Protein 3TC1 (pdb70)

InterPro domains:
  IPR000092 Polyprenyl synthetase-like [PF00348] (34-254)
  IPR000092 Polyprenyl synthetase-like [cd00685] (36-305)
  IPR008949 Isoprenoid synthase domain superfamily [G3DSA:1.10.600.10] (1-307)
  IPR008949 Isoprenoid synthase domain superfamily [SSF48576] (13-290)
  IPR033749 Polyprenyl synthetase, conserved site [PS00444] (192-204)

Nearest PDB structures (foldseek):
  3tc1-assembly1_A  TM=1.003E+00  e=3.287E-37  Helicobacter pylori NCTC 11637 = CCUG 17874 = ATCC 43504 = JCM 12093
  3tc1-assembly1_B  TM=9.965E-01  e=6.886E-34  Helicobacter pylori NCTC 11637 = CCUG 17874 = ATCC 43504 = JCM 12093
  1wy0-assembly1_A-2  TM=8.811E-01  e=1.449E-10  Pyrococcus horikoshii OT3
  3wjo-assembly1_B  TM=8.357E-01  e=4.743E-11  Escherichia coli O104:H4 str. 2009EL-2071
  3aq0-assembly4_G  TM=8.077E-01  e=1.242E-09  Arabidopsis thaliana

Structure (mmCIF, N/CA/C/O backbone):
data_3TC1
#
_entry.id   3TC1
#
_cell.length_a   109.330
_cell.length_b   109.330
_cell.length_c   103.410
_cell.angle_alpha   90.000
_cell.angle_beta   90.000
_cell.angle_gamma   90.000
#
_symmetry.space_group_name_H-M   'P 41 21 2'
#
loop_
_entity.id
_entity.type
_entity.pdbx_description
1 polymer 'Octaprenyl Pyrophosphate Synthase'
2 non-polymer 'MAGNESIUM ION'
3 water water
#
loop_
_atom_site.group_PDB
_atom_site.id
_atom_site.type_symbol
_atom_site.label_atom_id
_atom_site.label_alt_id
_atom_site.label_comp_id
_atom_site.label_asym_id
_atom_site.label_entity_id
_atom_site.label_seq_id
_atom_site.pdbx_PDB_ins_code
_atom_site.Cartn_x
_atom_site.Cartn_y
_atom_site.Cartn_z
_atom_site.occupancy
_atom_site.B_iso_or_equiv
_atom_site.auth_seq_id
_atom_site.auth_comp_id
_atom_site.auth_asym_id
_atom_site.auth_atom_id
_atom_site.pdbx_PDB_model_num
ATOM 1 N N . MET A 1 1 ? 36.449 24.521 27.133 1.00 83.48 1 MET A N 1
ATOM 2 C CA . MET A 1 1 ? 37.671 24.031 27.858 1.00 83.28 1 MET 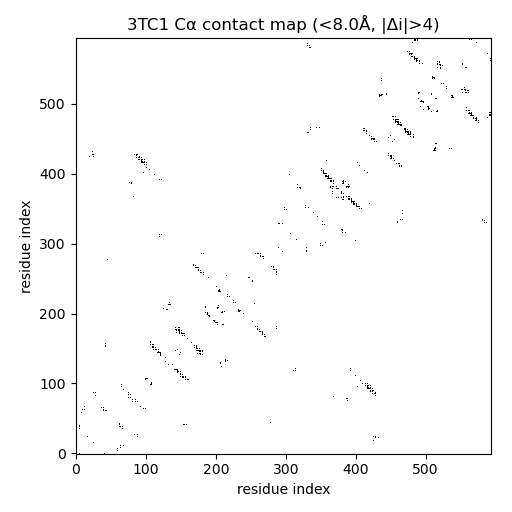A CA 1
ATOM 3 C C . MET A 1 1 ? 38.625 24.768 27.009 1.00 82.00 1 MET A C 1
ATOM 4 O O . MET A 1 1 ? 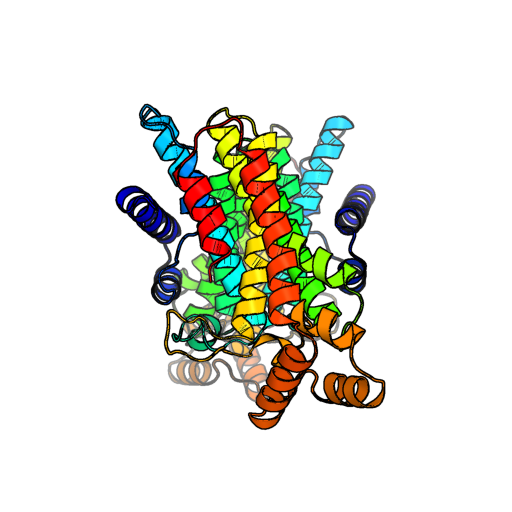38.767 25.960 27.159 1.00 82.79 1 MET A O 1
ATOM 9 N N . GLN A 1 2 ? 39.330 24.118 26.119 1.00 39.06 2 GLN A N 1
ATOM 10 C CA . GLN A 1 2 ? 40.068 25.049 25.375 1.00 35.41 2 GLN A CA 1
ATOM 11 C C . GLN A 1 2 ? 39.271 25.181 24.110 1.00 32.30 2 GLN A C 1
ATOM 12 O O . GLN A 1 2 ? 39.299 24.353 23.220 1.00 29.49 2 GLN A O 1
ATOM 18 N N . GLU A 1 3 ? 38.459 26.231 24.103 1.00 35.66 3 GLU A N 1
ATOM 19 C CA . GLU A 1 3 ? 37.534 26.504 22.996 1.00 33.34 3 GLU A CA 1
ATOM 20 C C . GLU A 1 3 ? 38.197 26.611 21.639 1.00 28.95 3 GLU A C 1
ATOM 21 O O . GLU A 1 3 ? 37.636 26.209 20.622 1.00 25.94 3 GLU A O 1
ATOM 27 N N . LYS A 1 4 ? 39.396 27.163 21.587 1.00 28.16 4 LYS A N 1
ATOM 28 C CA . LYS A 1 4 ? 40.079 27.175 20.294 1.00 26.19 4 LYS A CA 1
ATOM 29 C C . LYS A 1 4 ? 40.373 25.716 19.889 1.00 24.56 4 LYS A C 1
ATOM 30 O O . LYS A 1 4 ? 40.176 25.333 18.717 1.00 22.19 4 LYS A O 1
ATOM 36 N N . GLN A 1 5 ? 40.816 24.876 20.818 1.00 23.62 5 GLN A N 1
ATOM 37 C CA . GLN A 1 5 ? 41.091 23.493 20.445 1.00 23.39 5 GLN A CA 1
ATOM 38 C C . GLN A 1 5 ? 39.846 22.729 20.090 1.00 22.39 5 GLN A C 1
ATOM 39 O O . GLN A 1 5 ? 39.823 21.995 19.118 1.00 21.59 5 GLN A O 1
ATOM 45 N N . LEU A 1 6 ? 38.782 22.901 20.850 1.00 20.32 6 LEU A N 1
ATOM 46 C CA . LEU A 1 6 ? 37.531 22.199 20.530 1.00 20.37 6 LEU A CA 1
ATOM 47 C C . LEU A 1 6 ? 36.989 22.542 19.165 1.00 20.35 6 LEU A C 1
ATOM 48 O O . LEU A 1 6 ? 36.395 21.715 18.463 1.00 19.55 6 LEU A O 1
ATOM 53 N N . LYS A 1 7 ? 37.165 23.800 18.812 1.00 21.80 7 LYS A N 1
ATOM 54 C CA . LYS A 1 7 ? 36.746 24.313 17.517 1.00 23.46 7 LYS A CA 1
ATOM 55 C C . LYS A 1 7 ? 37.526 23.642 16.383 1.00 22.73 7 LYS A C 1
ATOM 56 O O . LYS A 1 7 ? 36.984 23.333 15.315 1.00 21.64 7 LYS A O 1
ATOM 62 N N . ALA A 1 8 ? 38.813 23.435 16.617 1.00 23.40 8 ALA A N 1
ATOM 63 C CA . ALA A 1 8 ? 39.673 22.797 15.623 1.00 22.51 8 ALA A CA 1
ATOM 64 C C . ALA A 1 8 ? 39.231 21.356 15.425 1.00 22.05 8 ALA A C 1
ATOM 65 O O . ALA A 1 8 ? 39.228 20.849 14.310 1.00 21.94 8 ALA A O 1
ATOM 67 N N . ILE A 1 9 ? 38.840 20.699 16.511 1.00 17.18 9 ILE A N 1
ATOM 68 C CA . ILE A 1 9 ? 38.380 19.312 16.422 1.00 18.45 9 ILE A CA 1
ATOM 69 C C . ILE A 1 9 ? 37.062 19.249 15.651 1.00 18.10 9 ILE A C 1
ATOM 70 O O . ILE A 1 9 ? 36.876 18.393 14.786 1.00 16.38 9 ILE A O 1
ATOM 75 N N . GLN A 1 10 ? 36.160 20.173 15.964 1.00 18.81 10 GLN A N 1
ATOM 76 C CA . GLN A 1 10 ? 34.866 20.266 15.297 1.00 21.05 10 GLN A CA 1
ATOM 77 C C . GLN A 1 10 ? 35.086 20.384 13.789 1.00 21.34 10 GLN A C 1
ATOM 78 O O . GLN A 1 10 ? 34.419 19.720 12.992 1.00 20.78 10 GLN A O 1
ATOM 84 N N . ASN A 1 11 ? 36.027 21.241 13.407 1.00 19.44 11 ASN A N 1
ATOM 85 C CA . ASN A 1 11 ? 36.353 21.453 12.000 1.00 19.64 11 ASN A CA 1
ATOM 86 C C . ASN A 1 11 ? 37.003 20.224 11.360 1.00 19.98 11 ASN A C 1
ATOM 87 O O . ASN A 1 11 ? 36.811 19.962 10.172 1.00 17.38 11 ASN A O 1
ATOM 92 N N . LYS A 1 12 ? 37.776 19.474 12.140 1.00 18.43 12 LYS A N 1
ATOM 93 C CA . LYS A 1 12 ? 38.411 18.265 11.624 1.00 18.99 12 LYS A CA 1
ATOM 94 C C . LYS A 1 12 ? 37.343 17.213 11.320 1.00 16.96 12 LYS A C 1
ATOM 95 O O . LYS A 1 12 ? 37.423 16.508 10.317 1.00 17.10 12 LYS A O 1
ATOM 101 N N . ILE A 1 13 ? 36.345 17.108 12.187 1.00 17.07 13 ILE A N 1
ATOM 102 C CA . ILE A 1 13 ? 35.271 16.147 11.967 1.00 18.38 13 ILE A CA 1
ATOM 103 C C . ILE A 1 13 ? 34.567 16.492 10.650 1.00 19.95 13 ILE A C 1
ATOM 104 O O . ILE A 1 13 ? 34.299 15.611 9.827 1.00 19.59 13 ILE A O 1
ATOM 109 N N . ALA A 1 14 ? 34.287 17.777 10.447 1.00 21.12 14 ALA A N 1
ATOM 110 C CA . ALA A 1 14 ? 33.626 18.231 9.225 1.00 20.93 14 ALA A CA 1
ATOM 111 C C . ALA A 1 14 ? 34.456 17.926 7.982 1.00 21.46 14 ALA A C 1
ATOM 112 O O . ALA A 1 14 ? 33.924 17.458 6.969 1.00 20.60 14 ALA A O 1
ATOM 114 N N . SER A 1 15 ? 35.758 18.193 8.043 1.00 18.88 15 SER A N 1
ATOM 115 C CA . SER A 1 15 ? 36.603 17.928 6.887 1.00 19.51 15 SER A CA 1
ATOM 116 C C . SER A 1 15 ? 36.758 16.421 6.653 1.00 18.98 15 SER A C 1
ATOM 117 O O . SER A 1 15 ? 36.813 15.974 5.509 1.00 18.31 15 SER A O 1
ATOM 120 N N . TRP A 1 16 ? 36.818 15.634 7.724 1.00 20.61 16 TRP A N 1
ATOM 121 C CA . TRP A 1 16 ? 36.933 14.186 7.569 1.00 20.84 16 TRP A CA 1
ATOM 122 C C . TRP A 1 16 ? 35.674 13.634 6.909 1.00 23.05 16 TRP A C 1
ATOM 123 O O . TRP A 1 16 ? 35.742 12.700 6.106 1.00 21.85 16 TRP A O 1
ATOM 134 N N . ILE A 1 17 ? 34.521 14.207 7.242 1.00 17.96 17 ILE A N 1
ATOM 135 C CA . ILE A 1 17 ? 33.270 13.766 6.625 1.00 19.85 17 ILE A CA 1
ATOM 136 C C . ILE A 1 17 ? 33.297 14.074 5.130 1.00 19.38 17 ILE A C 1
ATOM 137 O O . ILE A 1 17 ? 32.886 13.258 4.313 1.00 18.24 17 ILE A O 1
ATOM 142 N N . LYS A 1 18 ? 33.791 15.254 4.772 1.00 20.94 18 LYS A N 1
ATOM 143 C CA . LYS A 1 18 ? 33.863 15.639 3.371 1.00 22.65 18 LYS A CA 1
ATOM 144 C C . LYS A 1 18 ? 34.843 14.777 2.581 1.00 23.57 18 LYS A C 1
ATOM 145 O O . LYS A 1 18 ? 34.691 14.604 1.367 1.00 23.31 18 LYS A O 1
ATOM 151 N N . GLU A 1 19 ? 35.849 14.241 3.265 1.00 22.21 19 GLU A N 1
ATOM 152 C CA . GLU A 1 19 ? 36.827 13.380 2.608 1.00 22.65 19 GLU A CA 1
ATOM 153 C C . GLU A 1 19 ? 36.174 12.090 2.115 1.00 21.69 19 GLU A C 1
ATOM 154 O O . GLU A 1 19 ? 36.714 11.408 1.247 1.00 21.83 19 GLU A O 1
ATOM 160 N N . ILE A 1 20 ? 35.008 11.763 2.664 1.00 20.72 20 ILE A N 1
ATOM 161 C CA . ILE A 1 20 ? 34.294 10.553 2.262 1.00 20.58 20 ILE A CA 1
ATOM 162 C C . ILE A 1 20 ? 33.660 10.756 0.886 1.00 22.20 20 ILE A C 1
ATOM 163 O O . ILE A 1 20 ? 33.299 9.799 0.202 1.00 22.19 20 ILE A O 1
ATOM 168 N N . GLU A 1 21 ? 33.540 12.020 0.494 1.00 19.74 21 GLU A N 1
ATOM 169 C CA . GLU A 1 21 ? 33.013 12.403 -0.810 1.00 21.85 21 GLU A CA 1
ATOM 170 C C . GLU A 1 21 ? 31.652 11.829 -1.187 1.00 21.75 21 GLU A C 1
ATOM 171 O O . GLU A 1 21 ? 31.495 11.196 -2.227 1.00 21.84 21 GLU A O 1
ATOM 177 N N . SER A 1 22 ? 30.662 12.077 -0.340 1.00 18.01 22 SER A N 1
ATOM 178 C CA . SER A 1 22 ? 29.310 11.599 -0.575 1.00 18.99 22 SER A CA 1
ATOM 179 C C . SER A 1 22 ? 28.298 12.676 -0.214 1.00 18.59 22 SER A C 1
ATOM 180 O O . SER A 1 22 ? 28.213 13.099 0.937 1.00 17.43 22 SER A O 1
ATOM 183 N N . GLY A 1 23 ? 27.541 13.129 -1.207 1.00 24.35 23 GLY A N 1
ATOM 184 C CA . GLY A 1 23 ? 26.532 14.144 -0.956 1.00 23.72 23 GLY A CA 1
ATOM 185 C C . GLY A 1 23 ? 25.485 13.621 0.007 1.00 23.98 23 GLY A C 1
ATOM 186 O O . GLY A 1 23 ? 24.993 14.354 0.861 1.00 25.76 23 GLY A O 1
ATOM 187 N N . PHE A 1 24 ? 25.148 12.342 -0.126 1.00 19.62 24 PHE A N 1
ATOM 188 C CA . PHE A 1 24 ? 24.152 11.723 0.746 1.00 21.29 24 PHE A CA 1
ATOM 189 C C . PHE A 1 24 ? 24.637 11.780 2.186 1.00 19.98 24 PHE A C 1
ATOM 190 O O . PHE A 1 24 ? 23.884 12.104 3.098 1.00 18.08 24 PHE A O 1
ATOM 198 N N . ILE A 1 25 ? 25.907 11.460 2.383 1.00 21.32 25 ILE A N 1
ATOM 199 C CA . ILE A 1 25 ? 26.483 11.491 3.715 1.00 20.44 25 ILE A CA 1
ATOM 200 C C . ILE A 1 25 ? 26.533 12.917 4.244 1.00 20.12 25 ILE A C 1
ATOM 201 O O . ILE A 1 25 ? 26.286 13.148 5.423 1.00 20.65 25 ILE A O 1
ATOM 206 N N . ASP A 1 26 ? 26.842 13.876 3.379 1.00 22.25 26 ASP A N 1
ATOM 207 C CA . ASP A 1 26 ? 26.892 15.268 3.818 1.00 24.93 26 ASP A CA 1
ATOM 208 C C . ASP A 1 26 ? 25.519 15.683 4.337 1.00 27.82 26 ASP A C 1
ATOM 209 O O . ASP A 1 26 ? 25.401 16.379 5.346 1.00 27.86 26 ASP A O 1
ATOM 214 N N . GLU A 1 27 ? 24.482 15.245 3.633 1.00 27.84 27 GLU A N 1
ATOM 215 C CA . GLU A 1 27 ? 23.106 15.552 4.008 1.00 30.39 27 GLU A CA 1
ATOM 216 C C . GLU A 1 27 ? 22.767 14.980 5.387 1.00 28.57 27 GLU A C 1
ATOM 217 O O . GLU A 1 27 ? 22.190 15.670 6.228 1.00 28.94 27 GLU A O 1
ATOM 223 N N . LEU A 1 28 ? 23.129 13.724 5.622 1.00 28.21 28 LEU A N 1
ATOM 224 C CA . LEU A 1 28 ? 22.870 13.092 6.913 1.00 28.65 28 LEU A CA 1
ATOM 225 C C . LEU A 1 28 ? 23.652 13.790 8.020 1.00 29.64 28 LEU A C 1
ATOM 226 O O . LEU A 1 28 ? 23.139 14.013 9.118 1.00 29.93 28 LEU A O 1
ATOM 231 N N . PHE A 1 29 ? 24.899 14.136 7.723 1.00 30.18 29 PHE A N 1
ATOM 232 C CA . PHE A 1 29 ? 25.760 14.797 8.696 1.00 30.74 29 PHE A CA 1
ATOM 233 C C . PHE A 1 29 ? 25.262 16.177 9.143 1.00 30.54 29 PHE A C 1
ATOM 234 O O . PHE A 1 29 ? 25.397 16.537 10.311 1.00 29.51 29 PHE A O 1
ATOM 242 N N . SER A 1 30 ? 24.699 16.946 8.217 1.00 30.45 30 SER A N 1
ATOM 243 C CA . SER A 1 30 ? 24.197 18.283 8.536 1.00 32.30 30 SER A CA 1
ATOM 244 C C . SER A 1 30 ? 23.083 18.261 9.585 1.00 34.27 30 SER A C 1
ATOM 245 O O . SER A 1 30 ? 22.736 19.292 10.158 1.00 35.80 30 SER A O 1
ATOM 248 N N . LYS A 1 31 ? 22.524 17.081 9.830 1.00 35.78 31 LYS A N 1
ATOM 249 C CA . LYS A 1 31 ? 21.445 16.926 10.799 1.00 37.35 31 LYS A CA 1
ATOM 250 C C . LYS A 1 31 ? 21.955 16.599 12.195 1.00 38.28 31 LYS A C 1
ATOM 251 O O . LYS A 1 31 ? 21.179 16.557 13.151 1.00 36.36 31 LYS A O 1
ATOM 257 N N . ILE A 1 32 ? 23.256 16.357 12.306 1.00 36.53 32 ILE A N 1
ATOM 258 C CA . ILE A 1 32 ? 23.862 16.034 13.591 1.00 37.60 32 ILE A CA 1
ATOM 259 C C . ILE A 1 32 ? 24.104 17.316 14.381 1.00 37.21 32 ILE A C 1
ATOM 260 O O . ILE A 1 32 ? 24.803 18.216 13.919 1.00 37.31 32 ILE A O 1
ATOM 265 N N . GLY A 1 33 ? 23.515 17.394 15.570 1.00 37.52 33 GLY A N 1
ATOM 266 C CA . GLY A 1 33 ? 23.681 18.574 16.399 1.00 38.74 33 GLY A CA 1
ATOM 267 C C . GLY A 1 33 ? 25.055 18.650 17.042 1.00 38.84 33 GLY A C 1
ATOM 268 O O . GLY A 1 33 ? 25.841 17.707 16.939 1.00 38.39 33 GLY A O 1
ATOM 269 N N . PRO A 1 34 ? 25.372 19.766 17.720 1.00 51.38 34 PRO A N 1
ATOM 270 C CA . PRO A 1 34 ? 26.667 19.951 18.382 1.00 50.11 34 PRO A CA 1
ATOM 271 C C . PRO A 1 34 ? 26.882 18.984 19.542 1.00 48.55 34 PRO A C 1
ATOM 272 O O . PRO A 1 34 ? 25.950 18.318 19.994 1.00 49.60 34 PRO A O 1
ATOM 276 N N . SER A 1 35 ? 28.119 18.917 20.019 1.00 36.44 35 SER A N 1
ATOM 277 C CA . SER A 1 35 ? 28.476 18.039 21.125 1.00 32.45 35 SER A CA 1
ATOM 278 C C . SER A 1 35 ? 29.211 18.818 22.207 1.00 30.66 35 SER A C 1
ATOM 279 O O . SER A 1 35 ? 29.869 19.814 21.922 1.00 30.36 35 SER A O 1
ATOM 282 N N . LYS A 1 36 ? 29.090 18.363 23.451 1.00 27.11 36 LYS A N 1
ATOM 283 C CA . LYS A 1 36 ? 29.774 19.010 24.564 1.00 28.02 36 LYS A CA 1
ATOM 284 C C . LYS A 1 36 ? 31.260 18.679 24.459 1.00 26.17 36 LYS A C 1
ATOM 285 O O . LYS A 1 36 ? 32.110 19.410 24.968 1.00 25.25 36 LYS A O 1
ATOM 291 N N . MET A 1 37 ? 31.555 17.566 23.789 1.00 22.40 37 MET A N 1
ATOM 292 C CA . MET A 1 37 ? 32.926 17.090 23.603 1.00 19.97 37 MET A CA 1
ATOM 293 C C . MET A 1 37 ? 33.648 16.891 24.937 1.00 18.69 37 MET A C 1
ATOM 294 O O . MET A 1 37 ? 34.810 17.258 25.083 1.00 17.61 37 MET A O 1
ATOM 299 N N . LEU A 1 38 ? 32.950 16.301 25.903 1.00 18.29 38 LEU A N 1
ATOM 300 C CA . LEU A 1 38 ? 33.515 16.038 27.224 1.00 18.12 38 LEU A CA 1
ATOM 301 C C . LEU A 1 38 ? 34.813 15.228 27.153 1.00 17.80 38 LEU A C 1
ATOM 302 O O . LEU A 1 38 ? 35.761 15.466 27.913 1.00 12.87 38 LEU A O 1
ATOM 307 N N . ARG A 1 39 ? 34.849 14.264 26.236 1.00 17.91 39 ARG A N 1
ATOM 308 C CA . ARG A 1 39 ? 36.019 13.420 26.098 1.00 19.10 39 ARG A CA 1
ATOM 309 C C . ARG A 1 39 ? 37.224 14.174 25.574 1.00 18.40 39 ARG A C 1
ATOM 310 O O . ARG A 1 39 ? 38.314 13.952 26.058 1.00 19.32 39 ARG A O 1
ATOM 318 N N . SER A 1 40 ? 37.027 15.097 24.642 1.00 15.48 40 SER A N 1
ATOM 319 C CA . SER A 1 40 ? 38.136 15.899 24.126 1.00 17.12 40 SER A CA 1
ATOM 320 C C . SER A 1 40 ? 38.662 16.798 25.249 1.00 16.84 40 SER A C 1
ATOM 321 O O . SER A 1 40 ? 39.865 16.989 25.389 1.00 15.88 40 SER A O 1
ATOM 324 N N . LYS A 1 41 ? 37.760 17.343 26.059 1.00 19.35 41 LYS A N 1
ATOM 325 C CA . LYS A 1 41 ? 38.197 18.203 27.159 1.00 22.06 41 LYS A CA 1
ATOM 326 C C . LYS A 1 41 ? 39.086 17.472 28.142 1.00 20.94 41 LYS A C 1
ATOM 327 O O . LYS A 1 41 ? 40.108 18.003 28.573 1.00 21.50 41 LYS A O 1
ATOM 333 N N . LEU A 1 42 ? 38.687 16.262 28.512 1.00 19.10 42 LEU A N 1
ATOM 334 C CA . LEU A 1 42 ? 39.492 15.470 29.427 1.00 18.70 42 LEU A CA 1
ATOM 335 C C . LEU A 1 42 ? 40.857 15.202 28.783 1.00 18.23 42 LEU A C 1
ATOM 336 O O . LEU A 1 42 ? 41.898 15.421 29.403 1.00 16.82 42 LEU A O 1
ATOM 341 N N . MET A 1 43 ? 40.854 14.743 27.534 1.00 15.28 43 MET A N 1
ATOM 342 C CA . MET A 1 43 ? 42.098 14.442 26.821 1.00 15.90 43 MET A CA 1
ATOM 343 C C . MET A 1 43 ? 42.990 15.669 26.622 1.00 16.89 43 MET A C 1
ATOM 344 O O . MET A 1 43 ? 44.188 15.622 26.896 1.00 17.45 43 MET A O 1
ATOM 349 N N . LEU A 1 44 ? 42.404 16.759 26.139 1.00 20.49 44 LEU A N 1
ATOM 350 C CA . LEU A 1 44 ? 43.142 18.001 25.904 1.00 21.45 44 LEU A CA 1
ATOM 351 C C . LEU A 1 44 ? 43.823 18.518 27.171 1.00 22.27 44 LEU A C 1
ATOM 352 O O . LEU A 1 44 ? 44.822 19.238 27.102 1.00 22.63 44 LEU A O 1
ATOM 357 N N . ALA A 1 45 ? 43.271 18.155 28.322 1.00 23.38 45 ALA A N 1
ATOM 358 C CA . ALA A 1 45 ? 43.805 18.587 29.610 1.00 23.96 45 ALA A CA 1
ATOM 359 C C . ALA A 1 45 ? 45.216 18.053 29.863 1.00 24.44 45 ALA A C 1
ATOM 360 O O . ALA A 1 45 ? 45.942 18.588 30.701 1.00 24.64 45 ALA A O 1
ATOM 362 N N . LEU A 1 46 ? 45.599 17.004 29.138 1.00 23.18 46 LEU A N 1
ATOM 363 C CA . LEU A 1 46 ? 46.922 16.395 29.287 1.00 25.12 46 LEU A CA 1
ATOM 364 C C . LEU A 1 46 ? 48.038 17.105 28.517 1.00 25.22 46 LEU A C 1
ATOM 365 O O . LEU A 1 46 ? 49.216 16.857 28.766 1.00 25.54 46 LEU A O 1
ATOM 370 N N . LEU A 1 47 ? 47.671 17.976 27.585 1.00 19.97 47 LEU A N 1
ATOM 371 C CA . LEU A 1 47 ? 48.653 18.702 26.782 1.00 23.03 47 LEU A CA 1
ATOM 372 C C . LEU A 1 47 ? 49.492 19.674 27.610 1.00 27.33 47 LEU A C 1
ATOM 373 O O . LEU A 1 47 ? 48.979 20.337 28.514 1.00 25.80 47 LEU A O 1
ATOM 378 N N . ASN A 1 48 ? 50.785 19.748 27.297 1.00 40.60 48 ASN A N 1
ATOM 379 C CA . ASN A 1 48 ? 51.697 20.653 27.989 1.00 45.15 48 ASN A CA 1
ATOM 380 C C . ASN A 1 48 ? 51.547 22.046 27.395 1.00 47.48 48 ASN A C 1
ATOM 381 O O . ASN A 1 48 ? 51.033 22.203 26.287 1.00 47.21 48 ASN A O 1
ATOM 386 N N . GLU A 1 49 ? 52.005 23.051 28.133 1.00 59.16 49 GLU A N 1
ATOM 387 C CA . GLU A 1 49 ? 51.917 24.437 27.688 1.00 60.77 49 GLU A CA 1
ATOM 388 C C . GLU A 1 49 ? 52.593 24.677 26.343 1.00 59.63 49 GLU A C 1
ATOM 389 O O . GLU A 1 49 ? 52.067 25.403 25.499 1.00 60.57 49 GLU A O 1
ATOM 395 N N . LYS A 1 50 ? 53.755 24.065 26.140 1.00 46.38 50 LYS A N 1
ATOM 396 C CA . LYS A 1 50 ? 54.497 24.259 24.900 1.00 44.52 50 LYS A CA 1
ATOM 397 C C . LYS A 1 50 ? 54.605 23.030 24.001 1.00 41.19 50 LYS A C 1
ATOM 398 O O . LYS A 1 50 ? 55.685 22.716 23.496 1.00 41.84 50 LYS A O 1
ATOM 404 N N . THR A 1 51 ? 53.489 22.339 23.794 1.00 32.90 51 THR A N 1
ATOM 405 C CA . THR A 1 51 ? 53.486 21.163 22.930 1.00 26.63 51 THR A CA 1
ATOM 406 C C . THR A 1 51 ? 53.733 21.630 21.495 1.00 24.76 51 THR A C 1
ATOM 407 O O . THR A 1 51 ? 53.061 22.546 21.013 1.00 21.46 51 THR A O 1
ATOM 411 N N . ASP A 1 52 ? 54.688 21.004 20.811 1.00 21.48 52 ASP A N 1
ATOM 412 C CA . ASP A 1 52 ? 54.998 21.399 19.443 1.00 22.18 52 ASP A CA 1
ATOM 413 C C . ASP A 1 52 ? 53.837 21.143 18.479 1.00 20.76 52 ASP A C 1
ATOM 414 O O . ASP A 1 52 ? 52.990 20.271 18.705 1.00 18.47 52 ASP A O 1
ATOM 419 N N . ALA A 1 53 ? 53.818 21.924 17.405 1.00 22.08 53 ALA A N 1
ATOM 420 C CA . ALA A 1 53 ? 52.778 21.864 16.386 1.00 20.75 53 ALA A CA 1
ATOM 421 C C . ALA A 1 53 ? 52.533 20.499 15.750 1.00 20.37 53 ALA A C 1
ATOM 422 O O . ALA A 1 53 ? 51.387 20.147 15.469 1.00 20.57 53 ALA A O 1
ATOM 424 N N . ILE A 1 54 ? 53.595 19.737 15.510 1.00 17.66 54 ILE A N 1
ATOM 425 C CA . ILE A 1 54 ? 53.443 18.422 14.900 1.00 19.10 54 ILE A CA 1
ATOM 426 C C . ILE A 1 54 ? 52.705 17.491 15.859 1.00 19.23 54 ILE A C 1
ATOM 427 O O . ILE A 1 54 ? 51.751 16.817 15.469 1.00 17.29 54 ILE A O 1
ATOM 432 N N . LEU A 1 55 ? 53.142 17.467 17.115 1.00 18.16 55 LEU A N 1
ATOM 433 C CA . LEU A 1 55 ? 52.514 16.623 18.119 1.00 18.64 55 LEU A CA 1
ATOM 434 C C . LEU A 1 55 ? 51.104 17.115 18.434 1.00 18.92 55 LEU A C 1
ATOM 435 O O . LEU A 1 55 ? 50.202 16.311 18.656 1.00 19.76 55 LEU A O 1
ATOM 440 N N . LEU A 1 56 ? 50.918 18.433 18.460 1.00 16.83 56 LEU A N 1
ATOM 441 C CA . LEU A 1 56 ? 49.606 19.010 18.737 1.00 16.88 56 LEU A CA 1
ATOM 442 C C . LEU A 1 56 ? 48.590 18.521 17.704 1.00 16.17 56 LEU A C 1
ATOM 443 O O . LEU A 1 56 ? 47.469 18.142 18.050 1.00 15.29 56 LEU A O 1
ATOM 448 N N . ASP A 1 57 ? 48.983 18.535 16.436 1.00 17.62 57 ASP A N 1
ATOM 449 C CA . ASP A 1 57 ? 48.090 18.083 15.381 1.00 19.94 57 ASP A CA 1
ATOM 450 C C . ASP A 1 57 ? 47.709 16.617 15.574 1.00 18.75 57 ASP A C 1
ATOM 451 O O . ASP A 1 57 ? 46.566 16.234 15.330 1.00 17.55 57 ASP A O 1
ATOM 456 N N . LYS A 1 58 ? 48.662 15.793 16.002 1.00 17.64 58 LYS A N 1
ATOM 457 C CA . LYS A 1 58 ? 48.363 14.382 16.240 1.00 16.12 58 LYS A CA 1
ATOM 458 C C . LYS A 1 58 ? 47.352 14.254 17.374 1.00 15.91 58 LYS A C 1
ATOM 459 O O . LYS A 1 58 ? 46.431 13.441 17.311 1.00 15.65 58 LYS A O 1
ATOM 465 N N . ALA A 1 59 ? 47.531 15.068 18.411 1.00 16.26 59 ALA A N 1
ATOM 466 C CA . ALA A 1 59 ? 46.640 15.049 19.564 1.00 16.25 59 ALA A CA 1
ATOM 467 C C . ALA A 1 59 ? 45.223 15.432 19.149 1.00 15.40 59 ALA A C 1
ATOM 468 O O . ALA A 1 59 ? 44.245 14.841 19.610 1.00 15.17 59 ALA A O 1
ATOM 470 N N . LEU A 1 60 ? 45.114 16.427 18.279 1.00 16.70 60 LEU A N 1
ATOM 471 C CA . LEU A 1 60 ? 43.811 16.864 17.806 1.00 16.91 60 LEU A CA 1
ATOM 472 C C . LEU A 1 60 ? 43.181 15.777 16.940 1.00 17.09 60 LEU A C 1
ATOM 473 O O . LEU A 1 60 ? 41.964 15.600 16.955 1.00 15.77 60 LEU A O 1
ATOM 478 N N . ASN A 1 61 ? 44.003 15.050 16.185 1.00 16.78 61 ASN A N 1
ATOM 479 C CA . ASN A 1 61 ? 43.471 13.967 15.365 1.00 18.36 61 ASN A CA 1
ATOM 480 C C . ASN A 1 61 ? 42.952 12.869 16.283 1.00 17.26 61 ASN A C 1
ATOM 481 O O . ASN A 1 61 ? 41.938 12.234 15.990 1.00 16.30 61 ASN A O 1
ATOM 486 N N . LEU A 1 62 ? 43.634 12.655 17.405 1.00 15.49 62 LEU A N 1
ATOM 487 C CA . LEU A 1 62 ? 43.201 11.630 18.346 1.00 17.07 62 LEU A CA 1
ATOM 488 C C . LEU A 1 62 ? 41.851 12.002 18.971 1.00 18.78 62 LEU A C 1
ATOM 489 O O . LEU A 1 62 ? 40.979 11.143 19.140 1.00 15.32 62 LEU A O 1
ATOM 494 N N . CYS A 1 63 ? 41.680 13.278 19.316 1.00 20.54 63 CYS A N 1
ATOM 495 C CA . CYS A 1 63 ? 40.420 13.734 19.902 1.00 21.16 63 CYS A CA 1
ATOM 496 C C . CYS A 1 63 ? 39.300 13.597 18.868 1.00 20.66 63 CYS A C 1
ATOM 497 O O . CYS A 1 63 ? 38.164 13.256 19.202 1.00 22.29 63 CYS A O 1
ATOM 500 N N . THR A 1 64 ? 39.629 13.867 17.610 1.00 17.08 64 THR A N 1
ATOM 501 C CA . THR A 1 64 ? 38.653 13.766 16.538 1.00 15.92 64 THR A CA 1
ATOM 502 C C . THR A 1 64 ? 38.190 12.319 16.410 1.00 16.59 64 THR A C 1
ATOM 503 O O . THR A 1 64 ? 36.997 12.051 16.257 1.00 16.46 64 THR A O 1
ATOM 507 N N . ILE A 1 65 ? 39.137 11.386 16.479 1.00 11.28 65 ILE A N 1
ATOM 508 C CA . ILE A 1 65 ? 38.812 9.967 16.389 1.00 13.57 65 ILE A CA 1
ATOM 509 C C . ILE A 1 65 ? 37.867 9.563 17.521 1.00 11.70 65 ILE A C 1
ATOM 510 O O . ILE A 1 65 ? 36.873 8.869 17.302 1.00 12.38 65 ILE A O 1
ATOM 515 N N . VAL A 1 66 ? 38.193 9.996 18.731 1.00 10.23 66 VAL A N 1
ATOM 516 C CA . VAL A 1 66 ? 37.391 9.677 19.908 1.00 12.56 66 VAL A CA 1
ATOM 517 C C . VAL A 1 66 ? 35.983 10.271 19.833 1.00 13.04 66 VAL A C 1
ATOM 518 O O . VAL A 1 66 ? 35.005 9.602 20.180 1.00 16.38 66 VAL A O 1
ATOM 522 N N . GLU A 1 67 ? 35.873 11.512 19.370 1.00 13.93 67 GLU A N 1
ATOM 523 C CA . GLU A 1 67 ? 34.562 12.153 19.265 1.00 15.59 67 GLU A CA 1
ATOM 524 C C . GLU A 1 67 ? 33.689 11.506 18.178 1.00 16.59 67 GLU A C 1
ATOM 525 O O . GLU A 1 67 ? 32.461 11.495 18.290 1.00 14.36 67 GLU A O 1
ATOM 531 N N . MET A 1 68 ? 34.311 10.962 17.134 1.00 16.47 68 MET A N 1
ATOM 532 C CA . MET A 1 68 ? 33.542 10.315 16.076 1.00 15.10 68 MET A CA 1
ATOM 533 C C . MET A 1 68 ? 33.061 8.942 16.532 1.00 15.06 68 MET A C 1
ATOM 534 O O . MET A 1 68 ? 31.969 8.500 16.168 1.00 17.23 68 MET A O 1
ATOM 539 N N . ILE A 1 69 ? 33.876 8.270 17.336 1.00 12.33 69 ILE A N 1
ATOM 540 C CA . ILE A 1 69 ? 33.494 6.976 17.889 1.00 14.76 69 ILE A CA 1
ATOM 541 C C . ILE A 1 69 ? 32.311 7.226 18.833 1.00 15.29 69 ILE A C 1
ATOM 542 O O . ILE A 1 69 ? 31.350 6.454 18.872 1.00 14.28 69 ILE A O 1
ATOM 547 N N . GLN A 1 70 ? 32.394 8.315 19.592 1.00 16.45 70 GLN A N 1
ATOM 548 C CA . GLN A 1 70 ? 31.334 8.674 20.534 1.00 17.62 70 GLN A CA 1
ATOM 549 C C . GLN A 1 70 ? 30.031 8.918 19.772 1.00 16.40 70 GLN A C 1
ATOM 550 O O . GLN A 1 70 ? 28.979 8.395 20.135 1.00 18.93 70 GLN A O 1
ATOM 556 N N . THR A 1 71 ? 30.104 9.711 18.712 1.00 18.15 71 THR A N 1
ATOM 557 C CA . THR A 1 71 ? 28.922 9.999 17.907 1.00 18.91 71 THR A CA 1
ATOM 558 C C . THR A 1 71 ? 28.348 8.730 17.281 1.00 19.31 71 THR A C 1
ATOM 559 O O . THR A 1 71 ? 27.130 8.526 17.263 1.00 18.69 71 THR A O 1
ATOM 563 N N . ALA A 1 72 ? 29.228 7.876 16.771 1.00 16.99 72 ALA A N 1
ATOM 564 C CA . ALA A 1 72 ? 28.798 6.627 16.153 1.00 17.61 72 ALA A CA 1
ATOM 565 C C . ALA A 1 72 ? 28.017 5.787 17.150 1.00 17.92 72 ALA A C 1
ATOM 566 O O . ALA A 1 72 ? 26.965 5.237 16.825 1.00 17.88 72 ALA A O 1
ATOM 568 N N . SER A 1 73 ? 28.527 5.686 18.372 1.00 15.38 73 SER A N 1
ATOM 569 C CA . SER A 1 73 ? 27.846 4.878 19.378 1.00 17.31 73 SER A CA 1
ATOM 570 C C . SER A 1 73 ? 26.491 5.463 19.755 1.00 16.16 73 SER A C 1
ATOM 571 O O . SER A 1 73 ? 25.548 4.719 20.002 1.00 14.80 73 SER A O 1
ATOM 574 N N . LEU A 1 74 ? 26.390 6.788 19.799 1.00 19.93 74 LEU A N 1
ATOM 575 C CA . LEU A 1 74 ? 25.110 7.422 20.130 1.00 22.09 74 LEU A CA 1
ATOM 576 C C . LEU A 1 74 ? 24.107 7.107 19.029 1.00 22.55 74 LEU A C 1
ATOM 577 O O . LEU A 1 74 ? 22.939 6.812 19.295 1.00 23.76 74 LEU A O 1
ATOM 582 N N . LEU A 1 75 ? 24.566 7.165 17.788 1.00 19.59 75 LEU A N 1
ATOM 583 C CA . LEU A 1 75 ? 23.710 6.847 16.651 1.00 20.63 75 LEU A CA 1
ATOM 584 C C . LEU A 1 75 ? 23.165 5.446 16.730 1.00 20.33 75 LEU A C 1
ATOM 585 O O . LEU A 1 75 ? 21.981 5.201 16.603 1.00 20.05 75 LEU A O 1
ATOM 590 N N . HIS A 1 76 ? 24.045 4.501 16.986 1.00 16.89 76 HIS A N 1
ATOM 591 C CA . HIS A 1 76 ? 23.598 3.111 17.063 1.00 18.81 76 HIS A CA 1
ATOM 592 C C . HIS A 1 76 ? 22.752 2.853 18.262 1.00 21.30 76 HIS A C 1
ATOM 593 O O . HIS A 1 76 ? 21.876 1.992 18.288 1.00 22.37 76 HIS A O 1
ATOM 600 N N . ASP A 1 77 ? 22.982 3.659 19.269 1.00 24.51 77 ASP A N 1
ATOM 601 C CA . ASP A 1 77 ? 22.219 3.518 20.500 1.00 28.43 77 ASP A CA 1
ATOM 602 C C . ASP A 1 77 ? 20.797 3.975 20.410 1.00 28.73 77 ASP A C 1
ATOM 603 O O . ASP A 1 77 ? 19.921 3.493 21.112 1.00 27.51 77 ASP A O 1
ATOM 608 N N . ASP A 1 78 ? 20.574 4.940 19.548 1.00 29.53 78 ASP A N 1
ATOM 609 C CA . ASP A 1 78 ? 19.247 5.458 19.327 1.00 32.34 78 ASP A CA 1
ATOM 610 C C . ASP A 1 78 ? 18.360 4.497 18.547 1.00 34.17 78 ASP A C 1
ATOM 611 O O . ASP A 1 78 ? 17.144 4.655 18.525 1.00 33.48 78 ASP A O 1
ATOM 616 N N . VAL A 1 79 ? 18.963 3.485 17.940 1.00 26.04 79 VAL A N 1
ATOM 617 C CA . VAL A 1 79 ? 18.201 2.479 17.219 1.00 28.52 79 VAL A CA 1
ATOM 618 C C . VAL A 1 79 ? 17.407 1.689 18.268 1.00 31.16 79 VAL A C 1
ATOM 619 O O . VAL A 1 79 ? 16.336 1.152 17.986 1.00 31.42 79 VAL A O 1
ATOM 623 N N . ILE A 1 80 ? 17.975 1.648 19.473 1.00 57.09 80 ILE A N 1
ATOM 624 C CA . ILE A 1 80 ? 17.436 0.983 20.663 1.00 59.34 80 ILE A CA 1
ATOM 625 C C . ILE A 1 80 ? 16.665 -0.323 20.456 1.00 59.95 80 ILE A C 1
ATOM 626 O O . ILE A 1 80 ? 15.463 -0.333 20.184 1.00 61.19 80 ILE A O 1
ATOM 631 N N . GLY A 1 97 ? 17.520 9.473 12.211 1.00 68.70 97 GLY A N 1
ATOM 632 C CA . GLY A 1 97 ? 17.571 8.115 12.715 1.00 68.79 97 GLY A CA 1
ATOM 633 C C . GLY A 1 97 ? 16.398 7.222 12.338 1.00 68.92 97 GLY A C 1
ATOM 634 O O . GLY A 1 97 ? 15.286 7.398 12.832 1.00 69.99 97 GLY A O 1
ATOM 635 N N . ASN A 1 98 ? 16.649 6.277 11.437 1.00 60.98 98 ASN A N 1
ATOM 636 C CA . ASN A 1 98 ? 15.656 5.290 11.003 1.00 59.80 98 ASN A CA 1
ATOM 637 C C . ASN A 1 98 ? 16.501 4.048 10.770 1.00 58.60 98 ASN A C 1
ATOM 638 O O . ASN A 1 98 ? 16.428 3.066 11.504 1.00 59.36 98 ASN A O 1
ATOM 643 N N . PHE A 1 99 ? 17.310 4.126 9.728 1.00 43.97 99 PHE A N 1
ATOM 644 C CA . PHE A 1 99 ? 18.272 3.105 9.366 1.00 41.68 99 PHE A CA 1
ATOM 645 C C . PHE A 1 99 ? 19.336 4.056 8.828 1.00 38.67 99 PHE A C 1
ATOM 646 O O . PHE A 1 99 ? 20.429 3.658 8.434 1.00 36.60 99 PHE A O 1
ATOM 654 N N . ASN A 1 100 ? 18.971 5.341 8.837 1.00 39.76 100 ASN A N 1
ATOM 655 C CA . ASN A 1 100 ? 19.859 6.424 8.422 1.00 37.13 100 ASN A CA 1
ATOM 656 C C . ASN A 1 100 ? 20.846 6.540 9.576 1.00 35.23 100 ASN A C 1
ATOM 657 O O . ASN A 1 100 ? 21.999 6.924 9.396 1.00 34.13 100 ASN A O 1
ATOM 662 N N . ALA A 1 101 ? 20.362 6.210 10.772 1.00 35.72 101 ALA A N 1
ATOM 663 C CA . ALA A 1 101 ? 21.172 6.259 11.983 1.00 32.73 101 ALA A CA 1
ATOM 664 C C . ALA A 1 101 ? 22.168 5.105 12.002 1.00 30.08 101 ALA A C 1
ATOM 665 O O . ALA A 1 101 ? 23.320 5.275 12.393 1.00 28.56 101 ALA A O 1
ATOM 667 N N . VAL A 1 102 ? 21.722 3.926 11.587 1.00 25.64 102 VAL A N 1
ATOM 668 C CA . VAL A 1 102 ? 22.607 2.773 11.560 1.00 23.87 102 VAL A CA 1
ATOM 669 C C . VAL A 1 102 ? 23.686 3.031 10.515 1.00 24.80 102 VAL A C 1
ATOM 670 O O . VAL A 1 102 ? 24.867 2.751 10.742 1.00 23.05 102 VAL A O 1
ATOM 674 N N . MET A 1 103 ? 23.271 3.588 9.377 1.00 24.72 103 MET A N 1
ATOM 675 C CA . MET A 1 103 ? 24.192 3.877 8.282 1.00 25.43 103 MET A CA 1
ATOM 676 C C . MET A 1 103 ? 25.207 4.963 8.625 1.00 23.29 103 MET A C 1
ATOM 677 O O . MET A 1 103 ? 26.403 4.789 8.410 1.00 22.62 103 MET A O 1
ATOM 682 N N . LEU A 1 104 ? 24.731 6.090 9.143 1.00 24.65 104 LEU A N 1
ATOM 683 C CA . LEU A 1 104 ? 25.635 7.178 9.490 1.00 24.06 104 LEU A CA 1
ATOM 684 C C . LEU A 1 104 ? 26.587 6.721 10.594 1.00 23.05 104 LEU A C 1
ATOM 685 O O . LEU A 1 104 ? 27.733 7.162 10.657 1.00 23.08 104 LEU A O 1
ATOM 690 N N . GLY A 1 105 ? 26.109 5.822 11.450 1.00 21.21 105 GLY A N 1
ATOM 691 C CA . GLY A 1 105 ? 26.932 5.306 12.531 1.00 21.21 105 GLY A CA 1
ATOM 692 C C . GLY A 1 105 ? 28.104 4.494 12.013 1.00 22.14 105 GLY A C 1
ATOM 693 O O . GLY A 1 105 ? 29.213 4.564 12.553 1.00 18.98 105 GLY A O 1
ATOM 694 N N . ASP A 1 106 ? 27.863 3.721 10.957 1.00 24.97 106 ASP A N 1
ATOM 695 C CA . ASP A 1 106 ? 28.912 2.906 10.362 1.00 25.05 106 ASP A CA 1
ATOM 696 C C . ASP A 1 106 ? 29.935 3.794 9.667 1.00 22.10 106 ASP A C 1
ATOM 697 O O . ASP A 1 106 ? 31.120 3.485 9.662 1.00 22.06 106 ASP A O 1
ATOM 702 N N . VAL A 1 107 ? 29.463 4.891 9.080 1.00 19.39 107 VAL A N 1
ATOM 703 C CA . VAL A 1 107 ? 30.334 5.848 8.399 1.00 19.40 107 VAL A CA 1
ATOM 704 C C . VAL A 1 107 ? 31.288 6.479 9.419 1.00 20.63 107 VAL A C 1
ATOM 705 O O . VAL A 1 107 ? 32.491 6.594 9.177 1.00 19.20 107 VAL A O 1
ATOM 709 N N . PHE A 1 108 ? 30.742 6.890 10.559 1.00 19.12 108 PHE A N 1
ATOM 710 C CA . PHE A 1 108 ? 31.557 7.496 11.606 1.00 20.46 108 PHE A CA 1
ATOM 711 C C . PHE A 1 108 ? 32.573 6.500 12.155 1.00 16.76 108 PHE A C 1
ATOM 712 O O . PHE A 1 108 ? 33.749 6.825 12.290 1.00 17.11 108 PHE A O 1
ATOM 720 N N . TYR A 1 109 ? 32.123 5.288 12.465 1.00 19.78 109 TYR A N 1
ATOM 721 C CA . TYR A 1 109 ? 33.015 4.258 12.990 1.00 18.30 109 TYR A CA 1
ATOM 722 C C . TYR A 1 109 ? 34.143 3.920 12.014 1.00 20.22 109 TYR A C 1
ATOM 723 O O . TYR A 1 109 ? 35.314 3.854 12.400 1.00 20.66 109 TYR A O 1
ATOM 732 N N . SER A 1 110 ? 33.786 3.692 10.752 1.00 19.44 110 SER A N 1
ATOM 733 C CA . SER A 1 110 ? 34.776 3.325 9.747 1.00 20.97 110 SER A CA 1
ATOM 734 C C . SER A 1 110 ? 35.797 4.424 9.444 1.00 18.31 110 SER A C 1
ATOM 735 O O . SER A 1 110 ? 36.988 4.146 9.324 1.00 19.58 110 SER A O 1
ATOM 738 N N . LYS A 1 111 ? 35.349 5.669 9.329 1.00 17.45 111 LYS A N 1
ATOM 739 C CA . LYS A 1 111 ? 36.288 6.762 9.057 1.00 15.70 111 LYS A CA 1
ATOM 740 C C . LYS A 1 111 ? 37.233 6.916 10.248 1.00 17.17 111 LYS A C 1
ATOM 741 O O . LYS A 1 111 ? 38.453 7.052 10.081 1.00 14.97 111 LYS A O 1
ATOM 747 N N . ALA A 1 112 ? 36.665 6.873 11.453 1.00 17.39 112 ALA A N 1
ATOM 748 C CA . ALA A 1 112 ? 37.451 6.998 12.677 1.00 18.98 112 ALA A CA 1
ATOM 749 C C . ALA A 1 112 ? 38.510 5.899 12.743 1.00 18.18 112 ALA A C 1
ATOM 750 O O . ALA A 1 112 ? 39.669 6.161 13.052 1.00 16.79 112 ALA A O 1
ATOM 752 N N . PHE A 1 113 ? 38.101 4.666 12.454 1.00 18.48 113 PHE A N 1
ATOM 753 C CA . PHE A 1 113 ? 39.021 3.537 12.474 1.00 18.80 113 PHE A CA 1
ATOM 754 C C . PHE A 1 113 ? 40.083 3.661 11.383 1.00 17.82 113 PHE A C 1
ATOM 755 O O . PHE A 1 113 ? 41.219 3.259 11.586 1.00 17.65 113 PHE A O 1
ATOM 763 N N . PHE A 1 114 ? 39.718 4.207 10.227 1.00 21.12 114 PHE A N 1
ATOM 764 C CA . PHE A 1 114 ? 40.696 4.369 9.158 1.00 22.28 114 PHE A CA 1
ATOM 765 C C . PHE A 1 114 ? 41.814 5.295 9.629 1.00 22.77 114 PHE A C 1
ATOM 766 O O . PHE A 1 114 ? 42.995 4.996 9.461 1.00 23.88 114 PHE A O 1
ATOM 774 N N . GLU A 1 115 ? 41.438 6.422 10.227 1.00 21.03 115 GLU A N 1
ATOM 775 C CA . GLU A 1 115 ? 42.426 7.376 10.714 1.00 18.13 115 GLU A CA 1
ATOM 776 C C . GLU A 1 115 ? 43.172 6.801 11.919 1.00 19.24 115 GLU A C 1
ATOM 777 O O . GLU A 1 115 ? 44.348 7.102 12.137 1.00 19.97 115 GLU A O 1
ATOM 783 N N . LEU A 1 116 ? 42.491 5.967 12.700 1.00 18.16 116 LEU A N 1
ATOM 784 C CA . LEU A 1 116 ? 43.114 5.341 13.865 1.00 20.37 116 LEU A CA 1
ATOM 785 C C . LEU A 1 116 ? 44.209 4.385 13.373 1.00 23.36 116 LEU A C 1
ATOM 786 O O . LEU A 1 116 ? 45.196 4.142 14.069 1.00 22.56 116 LEU A O 1
ATOM 791 N N . SER A 1 117 ? 44.019 3.861 12.162 1.00 34.00 117 SER A N 1
ATOM 792 C CA . SER A 1 117 ? 44.967 2.936 11.527 1.00 39.02 117 SER A CA 1
ATOM 793 C C . SER A 1 117 ? 46.367 3.510 11.459 1.00 39.60 117 SER A C 1
ATOM 794 O O . SER A 1 117 ? 47.357 2.781 11.401 1.00 41.70 117 SER A O 1
ATOM 797 N N . LYS A 1 118 ? 46.432 4.831 11.441 1.00 37.26 118 LYS A N 1
ATOM 798 C CA . LYS A 1 118 ? 47.692 5.543 11.331 1.00 37.28 118 LYS A CA 1
ATOM 799 C C . LYS A 1 118 ? 48.318 5.912 12.661 1.00 37.28 118 LYS A C 1
ATOM 800 O O . LYS A 1 118 ? 49.373 6.541 12.689 1.00 38.96 118 LYS A O 1
ATOM 806 N N . MET A 1 119 ? 47.707 5.503 13.764 1.00 32.64 119 MET A N 1
ATOM 807 C CA . MET A 1 119 ? 48.223 5.909 15.066 1.00 32.37 119 MET A CA 1
ATOM 808 C C . MET A 1 119 ? 49.159 5.050 15.900 1.00 31.31 119 MET A C 1
ATOM 809 O O . MET A 1 119 ? 49.597 5.477 16.961 1.00 31.68 119 MET A O 1
ATOM 814 N N . GLY A 1 120 ? 49.506 3.863 15.448 1.00 30.30 120 GLY A N 1
ATOM 815 C CA . GLY A 1 120 ? 50.380 3.072 16.289 1.00 28.41 120 GLY A CA 1
ATOM 816 C C . GLY A 1 120 ? 49.515 2.052 16.986 1.00 26.58 120 GLY A C 1
ATOM 817 O O . GLY A 1 120 ? 48.398 2.337 17.428 1.00 23.88 120 GLY A O 1
ATOM 818 N N . GLU A 1 121 ? 50.059 0.853 17.084 1.00 25.95 121 GLU A N 1
ATOM 819 C CA . GLU A 1 121 ? 49.375 -0.286 17.654 1.00 24.98 121 GLU A CA 1
ATOM 820 C C . GLU A 1 121 ? 48.727 -0.150 19.025 1.00 23.71 121 GLU A C 1
ATOM 821 O O . GLU A 1 121 ? 47.574 -0.543 19.195 1.00 22.43 121 GLU A O 1
ATOM 827 N N . LEU A 1 122 ? 49.448 0.392 20.001 1.00 22.45 122 LEU A N 1
ATOM 828 C CA . LEU A 1 122 ? 48.899 0.531 21.345 1.00 21.31 122 LEU A CA 1
ATOM 829 C C . LEU A 1 122 ? 47.632 1.377 21.403 1.00 21.31 122 LEU A C 1
ATOM 830 O O . LEU A 1 122 ? 46.665 1.005 22.065 1.00 19.97 122 LEU A O 1
ATOM 835 N N . ILE A 1 123 ? 47.636 2.517 20.720 1.00 22.21 123 ILE A N 1
ATOM 836 C CA . ILE A 1 123 ? 46.467 3.383 20.718 1.00 21.13 123 ILE A CA 1
ATOM 837 C C . ILE A 1 123 ? 45.350 2.757 19.881 1.00 22.49 123 ILE A C 1
ATOM 838 O O . ILE A 1 123 ? 44.176 2.802 20.258 1.00 21.95 123 ILE A O 1
ATOM 843 N N . ALA A 1 124 ? 45.713 2.156 18.752 1.00 20.87 124 ALA A N 1
ATOM 844 C CA . ALA A 1 124 ? 44.720 1.523 17.897 1.00 20.14 124 ALA A CA 1
ATOM 845 C C . ALA A 1 124 ? 43.996 0.417 18.662 1.00 21.27 124 ALA A C 1
ATOM 846 O O . ALA A 1 124 ? 42.780 0.259 18.546 1.00 23.50 124 ALA A O 1
ATOM 848 N N . GLN A 1 125 ? 44.745 -0.350 19.445 1.00 16.45 125 GLN A N 1
ATOM 849 C CA . GLN A 1 125 ? 44.152 -1.435 20.214 1.00 17.68 125 GLN A CA 1
ATOM 850 C C . GLN A 1 125 ? 43.328 -0.940 21.398 1.00 16.06 125 GLN A C 1
ATOM 851 O O . GLN A 1 125 ? 42.289 -1.511 21.715 1.00 16.07 125 GLN A O 1
ATOM 857 N N . ALA A 1 126 ? 43.785 0.126 22.041 1.00 18.83 126 ALA A N 1
ATOM 858 C CA . ALA A 1 126 ? 43.068 0.681 23.186 1.00 18.51 126 ALA A CA 1
ATOM 859 C C . ALA A 1 126 ? 41.671 1.148 22.783 1.00 18.99 126 ALA A C 1
ATOM 860 O O . ALA A 1 126 ? 40.678 0.806 23.429 1.00 20.00 126 ALA A O 1
ATOM 862 N N . LEU A 1 127 ? 41.597 1.931 21.712 1.00 19.29 127 LEU A N 1
ATOM 863 C CA . LEU A 1 127 ? 40.320 2.447 21.250 1.00 19.43 127 LEU A CA 1
ATOM 864 C C . LEU A 1 127 ? 39.427 1.402 20.586 1.00 20.81 127 LEU A C 1
ATOM 865 O O . LEU A 1 127 ? 38.211 1.413 20.787 1.00 19.89 127 LEU A O 1
ATOM 870 N N . SER A 1 128 ? 40.003 0.492 19.804 1.00 17.21 128 SER A N 1
ATOM 871 C CA . SER A 1 128 ? 39.159 -0.515 19.168 1.00 17.98 128 SER A CA 1
ATOM 872 C C . SER A 1 128 ? 38.600 -1.455 20.237 1.00 17.92 128 SER A C 1
ATOM 873 O O . SER A 1 128 ? 37.455 -1.897 20.151 1.00 18.46 128 SER A O 1
ATOM 876 N N . ASN A 1 129 ? 39.398 -1.748 21.258 1.00 17.75 129 ASN A N 1
ATOM 877 C CA . ASN A 1 129 ? 38.928 -2.613 22.328 1.00 20.23 129 ASN A CA 1
ATOM 878 C C . ASN A 1 129 ? 37.816 -1.886 23.079 1.00 19.90 129 ASN A C 1
ATOM 879 O O . ASN A 1 129 ? 36.858 -2.505 23.539 1.00 18.54 129 ASN A O 1
ATOM 884 N N . ALA A 1 130 ? 37.946 -0.566 23.188 1.00 23.86 130 ALA A N 1
ATOM 885 C CA . ALA A 1 130 ? 36.948 0.247 23.876 1.00 24.22 130 ALA A CA 1
ATOM 886 C C . ALA A 1 130 ? 35.617 0.164 23.145 1.00 24.88 130 ALA A C 1
ATOM 887 O O . ALA A 1 130 ? 34.558 0.094 23.769 1.00 27.45 130 ALA A O 1
ATOM 889 N N . VAL A 1 131 ? 35.668 0.178 21.817 1.00 18.58 131 VAL A N 1
ATOM 890 C CA . VAL A 1 131 ? 34.442 0.088 21.029 1.00 18.07 131 VAL A CA 1
ATOM 891 C C . VAL A 1 131 ? 33.843 -1.300 21.191 1.00 17.67 131 VAL A C 1
ATOM 892 O O . VAL A 1 131 ? 32.623 -1.460 21.252 1.00 19.24 131 VAL A O 1
ATOM 896 N N . LEU A 1 132 ? 34.707 -2.304 21.274 1.00 19.51 132 LEU A N 1
ATOM 897 C CA . LEU A 1 132 ? 34.247 -3.669 21.461 1.00 19.37 132 LEU A CA 1
ATOM 898 C C . LEU A 1 132 ? 33.531 -3.778 22.800 1.00 20.14 132 LEU A C 1
ATOM 899 O O . LEU A 1 132 ? 32.449 -4.352 22.899 1.00 19.03 132 LEU A O 1
ATOM 904 N N . ARG A 1 133 ? 34.143 -3.218 23.836 1.00 19.27 133 ARG A N 1
ATOM 905 C CA . ARG A 1 133 ? 33.560 -3.279 25.162 1.00 18.85 133 ARG A CA 1
ATOM 906 C C . ARG A 1 133 ? 32.263 -2.509 25.306 1.00 18.21 133 ARG A C 1
ATOM 907 O O . ARG A 1 133 ? 31.349 -2.968 25.989 1.00 16.79 133 ARG A O 1
ATOM 915 N N . LEU A 1 134 ? 32.161 -1.343 24.676 1.00 16.10 134 LEU A N 1
ATOM 916 C CA . LEU A 1 134 ? 30.927 -0.591 24.805 1.00 18.16 134 LEU A CA 1
ATOM 917 C C . LEU A 1 134 ? 29.809 -1.254 23.999 1.00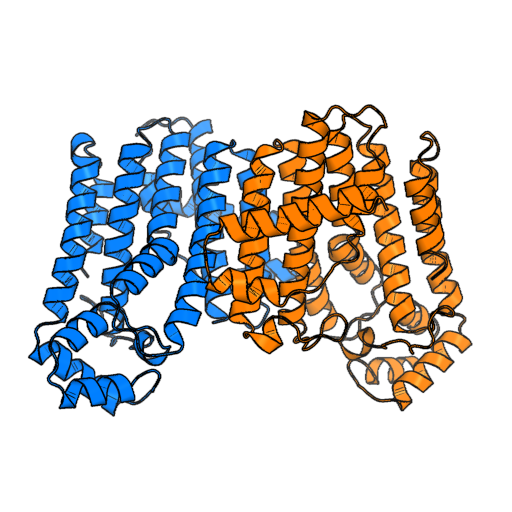 19.27 134 LEU A C 1
ATOM 918 O O . LEU A 1 134 ? 28.632 -1.133 24.343 1.00 19.33 134 LEU A O 1
ATOM 923 N N . SER A 1 135 ? 30.167 -1.969 22.935 1.00 18.00 135 SER A N 1
ATOM 924 C CA . SER A 1 135 ? 29.151 -2.665 22.157 1.00 18.94 135 SER A CA 1
ATOM 925 C C . SER A 1 135 ? 28.677 -3.859 22.988 1.00 17.73 135 SER A C 1
ATOM 926 O O . SER A 1 135 ? 27.497 -4.211 22.977 1.00 17.64 135 SER A O 1
ATOM 929 N N . ARG A 1 136 ? 29.604 -4.468 23.722 1.00 16.42 136 ARG A N 1
ATOM 930 C CA . ARG A 1 136 ? 29.257 -5.584 24.598 1.00 16.74 136 ARG A CA 1
ATOM 931 C C . ARG A 1 136 ? 28.349 -5.030 25.680 1.00 17.14 136 ARG A C 1
ATOM 932 O O . ARG A 1 136 ? 27.388 -5.657 26.107 1.00 17.08 136 ARG A O 1
ATOM 940 N N . GLY A 1 137 ? 28.675 -3.828 26.132 1.00 17.98 137 GLY A N 1
ATOM 941 C CA . GLY A 1 137 ? 27.866 -3.174 27.158 1.00 19.84 137 GLY A CA 1
ATOM 942 C C . GLY A 1 137 ? 26.434 -2.943 26.745 1.00 21.58 137 GLY A C 1
ATOM 943 O O . GLY A 1 137 ? 25.496 -3.196 27.481 1.00 21.60 137 GLY A O 1
ATOM 944 N N . GLU A 1 138 ? 26.270 -2.487 25.519 1.00 20.15 138 GLU A N 1
ATOM 945 C CA . GLU A 1 138 ? 24.931 -2.233 24.963 1.00 22.52 138 GLU A CA 1
ATOM 946 C C . GLU A 1 138 ? 24.097 -3.481 24.965 1.00 21.67 138 GLU A C 1
ATOM 947 O O . GLU A 1 138 ? 22.950 -3.506 25.353 1.00 20.39 138 GLU A O 1
ATOM 953 N N . ILE A 1 139 ? 24.710 -4.545 24.518 1.00 23.19 139 ILE A N 1
ATOM 954 C CA . ILE A 1 139 ? 24.047 -5.826 24.470 1.00 23.50 139 ILE A CA 1
ATOM 955 C C . ILE A 1 139 ? 23.683 -6.360 25.838 1.00 23.45 139 ILE A C 1
ATOM 956 O O . ILE A 1 139 ? 22.583 -6.874 26.042 1.00 24.02 139 ILE A O 1
ATOM 961 N N . GLU A 1 140 ? 24.594 -6.212 26.784 1.00 17.83 140 GLU A N 1
ATOM 962 C CA . GLU A 1 140 ? 24.328 -6.657 28.149 1.00 20.44 140 GLU A CA 1
ATOM 963 C C . GLU A 1 140 ? 23.139 -5.864 28.706 1.00 20.57 140 GLU A C 1
ATOM 964 O O . GLU A 1 140 ? 22.277 -6.419 29.402 1.00 19.31 140 GLU A O 1
ATOM 970 N N . ASP A 1 141 ? 23.100 -4.573 28.388 1.00 20.68 141 ASP A N 1
ATOM 971 C CA . ASP A 1 141 ? 22.037 -3.686 28.845 1.00 23.83 141 ASP A CA 1
ATOM 972 C C . ASP A 1 141 ? 20.677 -4.176 28.340 1.00 23.45 141 ASP A C 1
ATOM 973 O O . ASP A 1 141 ? 19.704 -4.215 29.095 1.00 24.88 141 ASP A O 1
ATOM 978 N N . VAL A 1 142 ? 20.605 -4.556 27.067 1.00 19.65 142 VAL A N 1
ATOM 979 C CA . VAL A 1 142 ? 19.347 -5.043 26.512 1.00 18.80 142 VAL A CA 1
ATOM 980 C C . VAL A 1 142 ? 18.909 -6.357 27.153 1.00 18.36 142 VAL A C 1
ATOM 981 O O . VAL A 1 142 ? 17.770 -6.474 27.603 1.00 17.89 142 VAL A O 1
ATOM 985 N N . PHE A 1 143 ? 19.809 -7.337 27.205 1.00 19.75 143 PHE A N 1
ATOM 986 C CA . PHE A 1 143 ? 19.494 -8.637 27.799 1.00 21.84 143 PHE A CA 1
ATOM 987 C C . PHE A 1 143 ? 19.145 -8.560 29.284 1.00 21.77 143 PHE A C 1
ATOM 988 O O . PHE A 1 143 ? 18.192 -9.199 29.732 1.00 21.92 143 PHE A O 1
ATOM 996 N N . VAL A 1 144 ? 19.919 -7.798 30.050 1.00 18.94 144 VAL A N 1
ATOM 997 C CA . VAL A 1 144 ? 19.640 -7.649 31.475 1.00 20.94 144 VAL A CA 1
ATOM 998 C C . VAL A 1 144 ? 18.336 -6.872 31.640 1.00 21.06 144 VAL A C 1
ATOM 999 O O . VAL A 1 144 ? 17.619 -7.049 32.627 1.00 22.15 144 VAL A O 1
ATOM 1003 N N . GLY A 1 145 ? 18.029 -6.029 30.657 1.00 20.64 145 GLY A N 1
ATOM 1004 C CA . GLY A 1 145 ? 16.814 -5.231 30.701 1.00 21.47 145 GLY A CA 1
ATOM 1005 C C . GLY A 1 145 ? 15.535 -5.947 30.289 1.00 22.78 145 GLY A C 1
ATOM 1006 O O . GLY A 1 145 ? 14.485 -5.316 30.162 1.00 21.27 145 GLY A O 1
ATOM 1007 N N . GLU A 1 146 ? 15.612 -7.257 30.074 1.00 28.02 146 GLU A N 1
ATOM 1008 C CA . GLU A 1 146 ? 14.433 -8.034 29.685 1.00 30.53 146 GLU A CA 1
ATOM 1009 C C . GLU A 1 146 ? 13.522 -8.239 30.897 1.00 28.68 146 GLU A C 1
ATOM 1010 O O . GLU A 1 146 ? 12.343 -8.550 30.754 1.00 28.74 146 GLU A O 1
ATOM 1016 N N . CYS A 1 147 ? 14.082 -8.082 32.092 1.00 23.67 147 CYS A N 1
ATOM 1017 C CA . CYS A 1 147 ? 13.293 -8.206 33.306 1.00 24.78 147 CYS A CA 1
ATOM 1018 C C . CYS A 1 147 ? 13.919 -7.371 34.414 1.00 23.37 147 CYS A C 1
ATOM 1019 O O . CYS A 1 147 ? 15.098 -7.011 34.351 1.00 20.43 147 CYS A O 1
ATOM 1022 N N . PHE A 1 148 ? 13.121 -7.039 35.422 1.00 19.92 148 PHE A N 1
ATOM 1023 C CA . PHE A 1 148 ? 13.617 -6.247 36.536 1.00 19.19 148 PHE A CA 1
ATOM 1024 C C . PHE A 1 148 ? 14.927 -6.835 37.062 1.00 18.70 148 PHE A C 1
ATOM 1025 O O . PHE A 1 148 ? 15.039 -8.049 37.214 1.00 20.11 148 PHE A O 1
ATOM 1033 N N . ASN A 1 149 ? 15.904 -5.981 37.357 1.00 20.12 149 ASN A N 1
ATOM 1034 C CA . ASN A 1 149 ? 17.197 -6.444 37.871 1.00 19.38 149 ASN A CA 1
ATOM 1035 C C . ASN A 1 149 ? 17.553 -5.878 39.238 1.00 19.47 149 ASN A C 1
ATOM 1036 O O . ASN A 1 149 ? 17.629 -4.665 39.409 1.00 19.13 149 ASN A O 1
ATOM 1041 N N . SER A 1 150 ? 17.791 -6.764 40.202 1.00 18.05 150 SER A N 1
ATOM 1042 C CA . SER A 1 150 ? 18.163 -6.345 41.549 1.00 18.71 150 SER A CA 1
ATOM 1043 C C . SER A 1 150 ? 19.639 -6.640 41.821 1.00 19.42 150 SER A C 1
ATOM 1044 O O . SER A 1 150 ? 20.154 -6.314 42.888 1.00 19.35 150 SER A O 1
ATOM 1047 N N . ASP A 1 151 ? 20.320 -7.254 40.857 1.00 19.78 151 ASP A N 1
ATOM 1048 C CA . ASP A 1 151 ? 21.738 -7.580 41.023 1.00 21.55 151 ASP A CA 1
ATOM 1049 C C . ASP A 1 151 ? 22.598 -6.372 40.648 1.00 20.35 151 ASP A C 1
ATOM 1050 O O . ASP A 1 151 ? 22.804 -6.098 39.472 1.00 18.93 151 ASP A O 1
ATOM 1055 N N . LYS A 1 152 ? 23.108 -5.659 41.648 1.00 18.34 152 LYS A N 1
ATOM 1056 C CA . LYS A 1 152 ? 23.930 -4.478 41.387 1.00 18.68 152 LYS A CA 1
ATOM 1057 C C . LYS A 1 152 ? 25.212 -4.750 40.594 1.00 17.20 152 LYS A C 1
ATOM 1058 O O . LYS A 1 152 ? 25.693 -3.874 39.868 1.00 14.18 152 LYS A O 1
ATOM 1064 N N . GLN A 1 153 ? 25.762 -5.956 40.727 1.00 19.59 153 GLN A N 1
ATOM 1065 C CA . GLN A 1 153 ? 26.994 -6.294 40.023 1.00 20.16 153 GLN A CA 1
ATOM 1066 C C . GLN A 1 153 ? 26.809 -6.314 38.513 1.00 19.58 153 GLN A C 1
ATOM 1067 O O . GLN A 1 153 ? 27.741 -6.011 37.768 1.00 19.72 153 GLN A O 1
ATOM 1073 N N . LYS A 1 154 ? 25.612 -6.671 38.057 1.00 15.34 154 LYS A N 1
ATOM 1074 C CA . LYS A 1 154 ? 25.340 -6.678 36.626 1.00 15.94 154 LYS A CA 1
ATOM 1075 C C . LYS A 1 154 ? 25.292 -5.216 36.173 1.00 14.82 154 LYS A C 1
ATOM 1076 O O . LYS A 1 154 ? 25.725 -4.876 35.073 1.00 13.71 154 LYS A O 1
ATOM 1082 N N . TYR A 1 155 ? 24.775 -4.350 37.041 1.00 16.89 155 TYR A N 1
ATOM 1083 C CA . TYR A 1 155 ? 24.671 -2.921 36.740 1.00 15.66 155 TYR A CA 1
ATOM 1084 C C . TYR A 1 155 ? 26.058 -2.294 36.596 1.00 15.25 155 TYR A C 1
ATOM 1085 O O . TYR A 1 155 ? 26.310 -1.522 35.668 1.00 17.09 155 TYR A O 1
ATOM 1094 N N . TRP A 1 156 ? 26.955 -2.626 37.521 1.00 12.59 156 TRP A N 1
ATOM 1095 C CA . TRP A 1 156 ? 28.306 -2.085 37.484 1.00 13.80 156 TRP A CA 1
ATOM 1096 C C . TRP A 1 156 ? 29.050 -2.562 36.239 1.00 13.82 156 TRP A C 1
ATOM 1097 O O . TRP A 1 156 ? 29.785 -1.795 35.621 1.00 10.09 156 TRP A O 1
ATOM 1108 N N . ARG A 1 157 ? 28.862 -3.832 35.883 1.00 16.29 157 ARG A N 1
ATOM 1109 C CA . ARG A 1 157 ? 29.517 -4.399 34.705 1.00 18.23 157 ARG A CA 1
ATOM 1110 C C . ARG A 1 157 ? 29.082 -3.625 33.462 1.00 17.40 157 ARG A C 1
ATOM 1111 O O . ARG A 1 157 ? 29.892 -3.305 32.598 1.00 16.80 157 ARG A O 1
ATOM 1119 N N . ILE A 1 158 ? 27.789 -3.325 33.387 1.00 16.31 158 ILE A N 1
ATOM 1120 C CA . ILE A 1 158 ? 27.222 -2.580 32.270 1.00 15.48 158 ILE A CA 1
ATOM 1121 C C . ILE A 1 158 ? 27.748 -1.144 32.223 1.00 17.10 158 ILE A C 1
ATOM 1122 O O . ILE A 1 158 ? 28.086 -0.637 31.151 1.00 15.74 158 ILE A O 1
ATOM 1127 N N . LEU A 1 159 ? 27.814 -0.489 33.380 1.00 16.57 159 LEU A N 1
ATOM 1128 C CA . LEU A 1 159 ? 28.314 0.886 33.445 1.00 17.17 159 LEU A CA 1
ATOM 1129 C C . LEU A 1 159 ? 29.764 0.961 32.978 1.00 16.32 159 LEU A C 1
ATOM 1130 O O . LEU A 1 159 ? 30.150 1.886 32.265 1.00 14.38 159 LEU A O 1
ATOM 1135 N N . GLU A 1 160 ? 30.564 -0.008 33.406 1.00 14.46 160 GLU A N 1
ATOM 1136 C CA . GLU A 1 160 ? 31.970 -0.064 33.030 1.00 18.12 160 GLU A CA 1
ATOM 1137 C C . GLU A 1 160 ? 32.154 -0.276 31.527 1.00 17.43 160 GLU A C 1
ATOM 1138 O O . GLU A 1 160 ? 32.934 0.430 30.882 1.00 15.47 160 GLU A O 1
ATOM 1144 N N . ASP A 1 161 ? 31.437 -1.247 30.968 1.00 17.77 161 ASP A N 1
ATOM 1145 C CA . ASP A 1 161 ? 31.547 -1.525 29.538 1.00 17.55 161 ASP A CA 1
ATOM 1146 C C . ASP A 1 161 ? 30.979 -0.424 28.656 1.00 18.23 161 ASP A C 1
ATOM 1147 O O . ASP A 1 161 ? 31.603 -0.016 27.677 1.00 16.01 161 ASP A O 1
ATOM 1152 N N . LYS A 1 162 ? 29.795 0.068 28.997 1.00 14.89 162 LYS A N 1
ATOM 1153 C CA . LYS A 1 162 ? 29.171 1.078 28.159 1.00 17.45 162 LYS A CA 1
ATOM 1154 C C . LYS A 1 162 ? 29.624 2.523 28.317 1.00 18.43 162 LYS A C 1
ATOM 1155 O O . LYS A 1 162 ? 29.437 3.317 27.400 1.00 18.53 162 LYS A O 1
ATOM 1161 N N . THR A 1 163 ? 30.217 2.882 29.453 1.00 17.57 163 THR A N 1
ATOM 1162 C CA . THR A 1 163 ? 30.638 4.272 29.638 1.00 16.56 163 THR A CA 1
ATOM 1163 C C . THR A 1 163 ? 32.033 4.501 30.202 1.00 15.89 163 THR A C 1
ATOM 1164 O O . THR A 1 163 ? 32.821 5.259 29.638 1.00 15.18 163 THR A O 1
ATOM 1168 N N . ALA A 1 164 ? 32.337 3.852 31.319 1.00 16.00 164 ALA A N 1
ATOM 1169 C CA . ALA A 1 164 ? 33.624 4.052 31.978 1.00 16.24 164 ALA A CA 1
ATOM 1170 C C . ALA A 1 164 ? 34.866 3.652 31.190 1.00 17.32 164 ALA A C 1
ATOM 1171 O O . ALA A 1 164 ? 35.824 4.420 31.108 1.00 16.91 164 ALA A O 1
ATOM 1173 N N . HIS A 1 165 ? 34.860 2.458 30.611 1.00 17.39 165 HIS A N 1
ATOM 1174 C CA . HIS A 1 165 ? 36.033 2.001 29.883 1.00 19.85 165 HIS A CA 1
ATOM 1175 C C . HIS A 1 165 ? 36.463 2.816 28.679 1.00 18.09 165 HIS A C 1
ATOM 1176 O O . HIS A 1 165 ? 37.657 2.912 28.390 1.00 18.26 165 HIS A O 1
ATOM 1183 N N . PHE A 1 166 ? 35.505 3.410 27.984 1.00 15.51 166 PHE A N 1
ATOM 1184 C CA . PHE A 1 166 ? 35.833 4.216 26.821 1.00 16.40 166 PHE A CA 1
ATOM 1185 C C . PHE A 1 166 ? 36.528 5.508 27.258 1.00 18.26 166 PHE A C 1
ATOM 1186 O O . PHE A 1 166 ? 37.461 5.977 26.603 1.00 16.49 166 PHE A O 1
ATOM 1194 N N . ILE A 1 167 ? 36.072 6.088 28.364 1.00 16.83 167 ILE A N 1
ATOM 1195 C CA . ILE A 1 167 ? 36.700 7.301 28.870 1.00 16.66 167 ILE A CA 1
ATOM 1196 C C . ILE A 1 167 ? 38.102 6.920 29.359 1.00 17.29 167 ILE A C 1
ATOM 1197 O O . ILE A 1 167 ? 39.061 7.664 29.159 1.00 15.99 167 ILE A O 1
ATOM 1202 N N . GLU A 1 168 ? 38.220 5.746 29.976 1.00 17.85 168 GLU A N 1
ATOM 1203 C CA . GLU A 1 168 ? 39.513 5.272 30.455 1.00 17.40 168 GLU A CA 1
ATOM 1204 C C . GLU A 1 168 ? 40.487 5.096 29.288 1.00 18.17 168 GLU A C 1
ATOM 1205 O O . GLU A 1 168 ? 41.652 5.492 29.375 1.00 15.78 168 GLU A O 1
ATOM 1211 N N . ALA A 1 169 ? 39.998 4.507 28.200 1.00 16.10 169 ALA A N 1
ATOM 1212 C CA . ALA A 1 169 ? 40.820 4.259 27.015 1.00 17.07 169 ALA A CA 1
ATOM 1213 C C . ALA A 1 169 ? 41.201 5.533 26.266 1.00 15.66 169 ALA A C 1
ATOM 1214 O O . ALA A 1 169 ? 42.259 5.600 25.641 1.00 15.26 169 ALA A O 1
ATOM 1216 N N . SER A 1 170 ? 40.333 6.539 26.314 1.00 14.47 170 SER A N 1
ATOM 1217 C CA . SER A 1 170 ? 40.608 7.801 25.634 1.00 15.01 170 SER A CA 1
ATOM 1218 C C . SER A 1 170 ? 41.750 8.538 26.343 1.00 15.75 170 SER A C 1
ATOM 1219 O O . SER A 1 170 ? 42.665 9.053 25.699 1.00 13.47 170 SER A O 1
ATOM 1222 N N . LEU A 1 171 ? 41.689 8.585 27.670 1.00 17.84 171 LEU A N 1
ATOM 1223 C CA . LEU A 1 171 ? 42.729 9.247 28.455 1.00 19.00 171 LEU A CA 1
ATOM 1224 C C . LEU A 1 171 ? 44.032 8.461 28.386 1.00 19.85 171 LEU A C 1
ATOM 1225 O O . LEU A 1 171 ? 45.118 9.041 28.286 1.00 20.86 171 LEU A O 1
ATOM 1230 N N . LYS A 1 172 ? 43.924 7.137 28.432 1.00 17.42 172 LYS A N 1
ATOM 1231 C CA . LYS A 1 172 ? 45.106 6.290 28.351 1.00 17.33 172 LYS A CA 1
ATOM 1232 C C . LYS A 1 172 ? 45.792 6.521 27.004 1.00 15.27 172 LYS A C 1
ATOM 1233 O O . LYS A 1 172 ? 47.017 6.660 26.934 1.00 17.63 172 LYS A O 1
ATOM 1239 N N . SER A 1 173 ? 44.992 6.573 25.942 1.00 15.86 173 SER A N 1
ATOM 1240 C CA . SER A 1 173 ? 45.512 6.792 24.597 1.00 16.36 173 SER A CA 1
ATOM 1241 C C . SER A 1 173 ? 46.233 8.130 24.441 1.00 16.03 173 SER A C 1
ATOM 1242 O O . SER A 1 173 ? 47.271 8.200 23.782 1.00 12.72 173 SER A O 1
ATOM 1245 N N . MET A 1 174 ? 45.686 9.196 25.023 1.00 16.11 174 MET A N 1
ATOM 1246 C CA . MET A 1 174 ? 46.331 10.504 24.920 1.00 17.00 174 MET A CA 1
ATOM 1247 C C . MET A 1 174 ? 47.616 10.491 25.746 1.00 18.53 174 MET A C 1
ATOM 1248 O O . MET A 1 174 ? 48.608 11.121 25.375 1.00 18.04 174 MET A O 1
ATOM 1253 N N . ALA A 1 175 ? 47.598 9.774 26.866 1.00 21.20 175 ALA A N 1
ATOM 1254 C CA . ALA A 1 175 ? 48.783 9.674 27.713 1.00 23.50 175 ALA A CA 1
ATOM 1255 C C . ALA A 1 175 ? 49.908 9.016 26.914 1.00 24.35 175 ALA A C 1
ATOM 1256 O O . ALA A 1 175 ? 51.055 9.479 26.926 1.00 25.42 175 ALA A O 1
ATOM 1258 N N . ILE A 1 176 ? 49.574 7.928 26.225 1.00 20.68 176 ILE A N 1
ATOM 1259 C CA . ILE A 1 176 ? 50.551 7.217 25.402 1.00 21.39 176 ILE A CA 1
ATOM 1260 C C . ILE A 1 176 ? 51.120 8.166 24.343 1.00 21.62 176 ILE A C 1
ATOM 1261 O O . ILE A 1 176 ? 52.337 8.296 24.193 1.00 23.23 176 ILE A O 1
ATOM 1266 N N . LEU A 1 177 ? 50.228 8.835 23.618 1.00 18.29 177 LEU A N 1
ATOM 1267 C CA . LEU A 1 177 ? 50.635 9.756 22.567 1.00 18.13 177 LEU A CA 1
ATOM 1268 C C . LEU A 1 177 ? 51.569 10.857 23.070 1.00 19.61 177 LEU A C 1
ATOM 1269 O O . LEU A 1 177 ? 52.553 11.190 22.413 1.00 18.83 177 LEU A O 1
ATOM 1274 N N . LEU A 1 178 ? 51.258 11.413 24.235 1.00 20.05 178 LEU A N 1
ATOM 1275 C CA . LEU A 1 178 ? 52.054 12.494 24.807 1.00 23.06 178 LEU A CA 1
ATOM 1276 C C . LEU A 1 178 ? 53.166 11.988 25.716 1.00 25.11 178 LEU A C 1
ATOM 1277 O O . LEU A 1 178 ? 53.828 12.770 26.400 1.00 24.45 178 LEU A O 1
ATOM 1282 N N . ASN A 1 179 ? 53.359 10.674 25.721 1.00 30.32 179 ASN A N 1
ATOM 1283 C CA . ASN A 1 179 ? 54.384 10.038 26.537 1.00 33.31 179 ASN A CA 1
ATOM 1284 C C . ASN A 1 179 ? 54.279 10.389 28.022 1.00 33.02 179 ASN A C 1
ATOM 1285 O O . ASN A 1 179 ? 55.264 10.775 28.654 1.00 34.24 179 ASN A O 1
ATOM 1290 N N . LYS A 1 180 ? 53.079 10.261 28.575 1.00 29.37 180 LYS A N 1
ATOM 1291 C CA . LYS A 1 180 ? 52.862 10.521 29.992 1.00 29.06 180 LYS A CA 1
ATOM 1292 C C . LYS A 1 180 ? 52.509 9.192 30.658 1.00 28.86 180 LYS A C 1
ATOM 1293 O O . LYS A 1 180 ? 52.378 8.177 29.978 1.00 28.96 180 LYS A O 1
ATOM 1299 N N . ASP A 1 181 ? 52.357 9.192 31.979 1.00 29.30 181 ASP A N 1
ATOM 1300 C CA . ASP A 1 181 ? 52.034 7.963 32.701 1.00 28.33 181 ASP A CA 1
ATOM 1301 C C . ASP A 1 181 ? 50.628 7.502 32.343 1.00 26.26 181 ASP A C 1
ATOM 1302 O O . ASP A 1 181 ? 49.644 7.996 32.893 1.00 25.30 181 ASP A O 1
ATOM 1307 N N . ALA A 1 182 ? 50.544 6.546 31.424 1.00 24.04 182 ALA A N 1
ATOM 1308 C CA . ALA A 1 182 ? 49.264 6.020 30.968 1.00 22.39 182 ALA A CA 1
ATOM 1309 C C . ALA A 1 182 ? 48.448 5.429 32.107 1.00 23.62 182 ALA A C 1
ATOM 1310 O O . ALA A 1 182 ? 47.221 5.519 32.123 1.00 22.96 182 ALA A O 1
ATOM 1312 N N . LYS A 1 183 ? 49.141 4.826 33.064 1.00 22.42 183 LYS A N 1
ATOM 1313 C CA . LYS A 1 183 ? 48.486 4.196 34.197 1.00 24.44 183 LYS A CA 1
ATOM 1314 C C . LYS A 1 183 ? 47.714 5.195 35.054 1.00 23.96 183 LYS A C 1
ATOM 1315 O O . LYS A 1 183 ? 46.580 4.935 35.466 1.00 23.55 183 LYS A O 1
ATOM 1321 N N . ILE A 1 184 ? 48.334 6.337 35.317 1.00 24.89 184 ILE A N 1
ATOM 1322 C CA . ILE A 1 184 ? 47.713 7.383 36.119 1.00 26.05 184 ILE A CA 1
ATOM 1323 C C . ILE A 1 184 ? 46.418 7.881 35.486 1.00 24.85 184 ILE A C 1
ATOM 1324 O O . ILE A 1 184 ? 45.378 7.973 36.138 1.00 25.13 184 ILE A O 1
ATOM 1329 N N . TYR A 1 185 ? 46.493 8.188 34.201 1.00 22.98 185 TYR A N 1
ATOM 1330 C CA . TYR A 1 185 ? 45.352 8.706 33.478 1.00 22.44 185 TYR A CA 1
ATOM 1331 C C . TYR A 1 185 ? 44.263 7.696 33.145 1.00 21.19 185 TYR A C 1
ATOM 1332 O O . TYR A 1 185 ? 43.087 8.058 33.068 1.00 19.83 185 TYR A O 1
ATOM 1341 N N . ALA A 1 186 ? 44.634 6.435 32.968 1.00 18.41 186 ALA A N 1
ATOM 1342 C CA . ALA A 1 186 ? 43.631 5.411 32.703 1.00 19.04 186 ALA A CA 1
ATOM 1343 C C . ALA A 1 186 ? 42.807 5.288 33.988 1.00 19.42 186 ALA A C 1
ATOM 1344 O O . ALA A 1 186 ? 41.581 5.194 33.949 1.00 17.91 186 ALA A O 1
ATOM 1346 N N . ASP A 1 187 ? 43.494 5.290 35.128 1.00 19.30 187 ASP A N 1
ATOM 1347 C CA . ASP A 1 187 ? 42.830 5.200 36.430 1.00 22.32 187 ASP A CA 1
ATOM 1348 C C . ASP A 1 187 ? 41.887 6.379 36.648 1.00 22.15 187 ASP A C 1
ATOM 1349 O O . ASP A 1 187 ? 40.777 6.215 37.163 1.00 21.79 187 ASP A O 1
ATOM 1354 N N . PHE A 1 188 ? 42.339 7.572 36.280 1.00 21.73 188 PHE A N 1
ATOM 1355 C CA . PHE A 1 188 ? 41.506 8.758 36.426 1.00 21.22 188 PHE A CA 1
ATOM 1356 C C . PHE A 1 188 ? 40.252 8.598 35.565 1.00 19.51 188 PHE A C 1
ATOM 1357 O O . PHE A 1 188 ? 39.127 8.786 36.039 1.00 18.19 188 PHE A O 1
ATOM 1365 N N . GLY A 1 189 ? 40.459 8.243 34.300 1.00 19.20 189 GLY A N 1
ATOM 1366 C CA . GLY A 1 189 ? 39.346 8.078 33.382 1.00 17.11 189 GLY A CA 1
ATOM 1367 C C . GLY A 1 189 ? 38.319 7.041 33.801 1.00 18.50 189 GLY A C 1
ATOM 1368 O O . GLY A 1 189 ? 37.111 7.271 33.695 1.00 17.84 189 GLY A O 1
ATOM 1369 N N . LEU A 1 190 ? 38.791 5.893 34.272 1.00 17.63 190 LEU A N 1
ATOM 1370 C CA . LEU A 1 190 ? 37.886 4.826 34.689 1.00 18.16 190 LEU A CA 1
ATOM 1371 C C . LEU A 1 190 ? 36.978 5.296 35.822 1.00 18.01 190 LEU A C 1
ATOM 1372 O O . LEU A 1 190 ? 35.759 5.173 35.736 1.00 17.59 190 LEU A O 1
ATOM 1377 N N . ASN A 1 191 ? 37.577 5.840 36.877 1.00 17.60 191 ASN A N 1
ATOM 1378 C CA . ASN A 1 191 ? 36.812 6.314 38.021 1.00 17.59 191 ASN A CA 1
ATOM 1379 C C . ASN A 1 191 ? 35.906 7.493 37.685 1.00 16.75 191 ASN A C 1
ATOM 1380 O O . ASN A 1 191 ? 34.780 7.561 38.166 1.00 18.99 191 ASN A O 1
ATOM 1385 N N . PHE A 1 192 ? 36.398 8.417 36.867 1.00 13.21 192 PHE A N 1
ATOM 1386 C CA . PHE A 1 192 ? 35.607 9.572 36.454 1.00 13.93 192 PHE A CA 1
ATOM 1387 C C . PHE A 1 192 ? 34.393 9.075 35.674 1.00 14.65 192 PHE A C 1
ATOM 1388 O O . PHE A 1 192 ? 33.281 9.594 35.818 1.00 12.90 192 PHE A O 1
ATOM 1396 N N . GLY A 1 193 ? 34.621 8.064 34.840 1.00 16.35 193 GLY A N 1
ATOM 1397 C CA . GLY A 1 193 ? 33.553 7.499 34.033 1.00 16.87 193 GLY A CA 1
ATOM 1398 C C . GLY A 1 193 ? 32.450 6.856 34.852 1.00 16.05 193 GLY A C 1
ATOM 1399 O O . GLY A 1 193 ? 31.277 6.929 34.484 1.00 16.84 193 GLY A O 1
ATOM 1400 N N . MET A 1 194 ? 32.820 6.204 35.949 1.00 16.67 194 MET A N 1
ATOM 1401 C CA . MET A 1 194 ? 31.833 5.572 36.817 1.00 17.43 194 MET A CA 1
ATOM 1402 C C . MET A 1 194 ? 30.963 6.663 37.456 1.00 16.49 194 MET A C 1
ATOM 1403 O O . MET A 1 194 ? 29.736 6.564 37.471 1.00 15.18 194 MET A O 1
ATOM 1408 N N . ALA A 1 195 ? 31.611 7.702 37.971 1.00 15.92 195 ALA A N 1
ATOM 1409 C CA . ALA A 1 195 ? 30.906 8.820 38.601 1.00 16.19 195 ALA A CA 1
ATOM 1410 C C . ALA A 1 195 ? 29.982 9.503 37.590 1.00 17.07 195 ALA A C 1
ATOM 1411 O O . ALA A 1 195 ? 28.825 9.802 37.886 1.00 16.20 195 ALA A O 1
ATOM 1413 N N . PHE A 1 196 ? 30.508 9.737 36.392 1.00 15.76 196 PHE A N 1
ATOM 1414 C CA . PHE A 1 196 ? 29.761 10.376 35.315 1.00 17.02 196 PHE A CA 1
ATOM 1415 C C . PHE A 1 196 ? 28.460 9.650 34.991 1.00 16.62 196 PHE A C 1
ATOM 1416 O O . PHE A 1 196 ? 27.407 10.272 34.889 1.00 15.94 196 PHE A O 1
ATOM 1424 N N . GLN A 1 197 ? 28.529 8.333 34.827 1.00 15.91 197 GLN A N 1
ATOM 1425 C CA . GLN A 1 197 ? 27.341 7.567 34.497 1.00 16.75 197 GLN A CA 1
ATOM 1426 C C . GLN A 1 197 ? 26.364 7.481 35.665 1.00 15.57 197 GLN A C 1
ATOM 1427 O O . GLN A 1 197 ? 25.155 7.420 35.459 1.00 16.17 197 GLN A O 1
ATOM 1433 N N . ILE A 1 198 ? 26.884 7.454 36.887 1.00 16.98 198 ILE A N 1
ATOM 1434 C CA . ILE A 1 198 ? 26.009 7.391 38.055 1.00 18.33 198 ILE A CA 1
ATOM 1435 C C . ILE A 1 198 ? 25.197 8.683 38.117 1.00 18.71 198 ILE A C 1
ATOM 1436 O O . ILE A 1 198 ? 23.990 8.659 38.350 1.00 18.63 198 ILE A O 1
ATOM 1441 N N . ILE A 1 199 ? 25.874 9.809 37.907 1.00 16.13 199 ILE A N 1
ATOM 1442 C CA . ILE A 1 199 ? 25.222 11.110 37.927 1.00 15.71 199 ILE A CA 1
ATOM 1443 C C . ILE A 1 199 ? 24.193 11.181 36.804 1.00 15.52 199 ILE A C 1
ATOM 1444 O O . ILE A 1 199 ? 23.095 11.722 36.978 1.00 15.68 199 ILE A O 1
ATOM 1449 N N . ASP A 1 200 ? 24.550 10.630 35.651 1.00 16.07 200 ASP A N 1
ATOM 1450 C CA . ASP A 1 200 ? 23.652 10.637 34.507 1.00 15.55 200 ASP A CA 1
ATOM 1451 C C . ASP A 1 200 ? 22.370 9.875 34.826 1.00 16.35 200 ASP A C 1
ATOM 1452 O O . ASP A 1 200 ? 21.277 10.285 34.436 1.00 14.64 200 ASP A O 1
ATOM 1457 N N . ASP A 1 201 ? 22.504 8.754 35.525 1.00 12.65 201 ASP A N 1
ATOM 1458 C CA . ASP A 1 201 ? 21.334 7.967 35.880 1.00 14.81 201 ASP A CA 1
ATOM 1459 C C . ASP A 1 201 ? 20.488 8.734 36.895 1.00 17.16 201 ASP A C 1
ATOM 1460 O O . ASP A 1 201 ? 19.258 8.662 36.875 1.00 15.43 201 ASP A O 1
ATOM 1465 N N . LEU A 1 202 ? 21.160 9.489 37.759 1.00 19.85 202 LEU A N 1
ATOM 1466 C CA . LEU A 1 202 ? 20.488 10.286 38.777 1.00 21.91 202 LEU A CA 1
ATOM 1467 C C . LEU A 1 202 ? 19.684 11.409 38.112 1.00 22.10 202 LEU A C 1
ATOM 1468 O O . LEU A 1 202 ? 18.542 11.681 38.497 1.00 21.70 202 LEU A O 1
ATOM 1473 N N . LEU A 1 203 ? 20.278 12.042 37.103 1.00 21.35 203 LEU A N 1
ATOM 1474 C CA . LEU A 1 203 ? 19.625 13.130 36.377 1.00 21.24 203 LEU A CA 1
ATOM 1475 C C . LEU A 1 203 ? 18.405 12.663 35.588 1.00 21.66 203 LEU A C 1
ATOM 1476 O O . LEU A 1 203 ? 17.616 13.479 35.127 1.00 21.82 203 LEU A O 1
ATOM 1481 N N . ASP A 1 204 ? 18.248 11.354 35.420 1.00 17.21 204 ASP A N 1
ATOM 1482 C CA . ASP A 1 204 ? 17.083 10.847 34.713 1.00 19.49 204 ASP A CA 1
ATOM 1483 C C . ASP A 1 204 ? 15.860 10.929 35.621 1.00 21.65 204 ASP A C 1
ATOM 1484 O O . ASP A 1 204 ? 14.727 11.007 35.140 1.00 20.58 204 ASP A O 1
ATOM 1489 N N . ILE A 1 205 ? 16.085 10.916 36.933 1.00 19.61 205 ILE A N 1
ATOM 1490 C CA . ILE A 1 205 ? 14.970 10.955 37.868 1.00 23.12 205 ILE A CA 1
ATOM 1491 C C . ILE A 1 205 ? 14.967 12.084 38.896 1.00 27.30 205 ILE A C 1
ATOM 1492 O O . ILE A 1 205 ? 14.114 12.107 39.781 1.00 27.38 205 ILE A O 1
ATOM 1497 N N . THR A 1 206 ? 15.900 13.023 38.778 1.00 23.24 206 THR A N 1
ATOM 1498 C CA . THR A 1 206 ? 15.963 14.137 39.716 1.00 30.40 206 THR A CA 1
ATOM 1499 C C . THR A 1 206 ? 16.148 15.436 38.968 1.00 33.36 206 THR A C 1
ATOM 1500 O O . THR A 1 206 ? 16.706 15.455 37.872 1.00 33.50 206 THR A O 1
ATOM 1504 N N . GLN A 1 207 ? 15.716 16.471 39.519 1.00 42.98 207 GLN A N 1
ATOM 1505 C CA . GLN A 1 207 ? 15.885 17.750 38.894 1.00 47.70 207 GLN A CA 1
ATOM 1506 C C . GLN A 1 207 ? 17.238 18.284 39.040 1.00 49.89 207 GLN A C 1
ATOM 1507 O O . GLN A 1 207 ? 17.788 18.273 40.068 1.00 49.29 207 GLN A O 1
ATOM 1513 N N . ASP A 1 208 ? 17.706 18.725 37.899 1.00 66.95 208 ASP A N 1
ATOM 1514 C CA . ASP A 1 208 ? 19.025 19.267 37.696 1.00 70.18 208 ASP A CA 1
ATOM 1515 C C . ASP A 1 208 ? 19.153 20.619 38.246 1.00 71.15 208 ASP A C 1
ATOM 1516 O O . ASP A 1 208 ? 18.178 21.317 38.268 1.00 72.15 208 ASP A O 1
ATOM 1521 N N . ALA A 1 209 ? 20.371 20.975 38.671 1.00 20.00 209 ALA A N 1
ATOM 1522 C CA . ALA A 1 209 ? 20.610 22.198 39.451 1.00 20.00 209 ALA A CA 1
ATOM 1523 C C . ALA A 1 209 ? 20.346 23.634 38.951 1.00 20.00 209 ALA A C 1
ATOM 1524 O O . ALA A 1 209 ? 19.672 24.328 39.657 1.00 20.00 209 ALA A O 1
ATOM 1526 N N . LYS A 1 210 ? 20.685 24.070 37.748 1.00 20.00 210 LYS A N 1
ATOM 1527 C CA . LYS A 1 210 ? 20.010 25.236 37.333 1.00 20.00 210 LYS A CA 1
ATOM 1528 C C . LYS A 1 210 ? 19.387 25.396 36.019 1.00 20.00 210 LYS A C 1
ATOM 1529 O O . LYS A 1 210 ? 19.913 25.948 35.084 1.00 20.00 210 LYS A O 1
ATOM 1535 N N . THR A 1 211 ? 18.276 24.714 35.964 1.00 20.00 211 THR A N 1
ATOM 1536 C CA . THR A 1 211 ? 17.421 24.695 34.837 1.00 20.00 211 THR A CA 1
ATOM 1537 C C . THR A 1 211 ? 15.993 24.404 35.341 1.00 20.00 211 THR A C 1
ATOM 1538 O O . THR A 1 211 ? 15.730 23.870 36.348 1.00 20.00 211 THR A O 1
ATOM 1542 N N . LEU A 1 212 ? 15.097 24.802 34.557 1.00 70.23 212 LEU A N 1
ATOM 1543 C CA . LEU A 1 212 ? 13.763 24.495 34.712 1.00 70.26 212 LEU A CA 1
ATOM 1544 C C . LEU A 1 212 ? 13.755 23.246 33.947 1.00 69.40 212 LEU A C 1
ATOM 1545 O O . LEU A 1 212 ? 14.747 22.800 33.488 1.00 70.04 212 LEU A O 1
ATOM 1550 N N . GLY A 1 213 ? 12.662 22.585 33.818 1.00 65.57 213 GLY A N 1
ATOM 1551 C CA . GLY A 1 213 ? 12.803 21.446 32.987 1.00 63.05 213 GLY A CA 1
ATOM 1552 C C . GLY A 1 213 ? 13.007 20.246 33.849 1.00 61.41 213 GLY A C 1
ATOM 1553 O O . GLY A 1 213 ? 14.035 20.046 34.413 1.00 61.62 213 GLY A O 1
ATOM 1554 N N . LYS A 1 214 ? 11.927 19.475 33.916 1.00 59.51 214 LYS A N 1
ATOM 1555 C CA . LYS A 1 214 ? 11.824 18.262 34.722 1.00 55.53 214 LYS A CA 1
ATOM 1556 C C . LYS A 1 214 ? 12.634 17.079 34.184 1.00 53.04 214 LYS A C 1
ATOM 1557 O O . LYS A 1 214 ? 13.016 17.051 33.013 1.00 52.21 214 LYS A O 1
ATOM 1559 N N . PRO A 1 215 ? 12.911 16.084 35.047 1.00 37.91 215 PRO A N 1
ATOM 1560 C CA . PRO A 1 215 ? 13.672 14.899 34.643 1.00 34.71 215 PRO A CA 1
ATOM 1561 C C . PRO A 1 215 ? 12.864 14.100 33.620 1.00 31.40 215 PRO A C 1
ATOM 1562 O O . PRO A 1 215 ? 11.635 14.102 33.658 1.00 29.62 215 PRO A O 1
ATOM 1566 N N . ASN A 1 216 ? 13.561 13.415 32.720 1.00 27.12 216 ASN A N 1
ATOM 1567 C CA . ASN A 1 216 ? 12.917 12.643 31.661 1.00 25.33 216 ASN A CA 1
ATOM 1568 C C . ASN A 1 216 ? 12.267 11.326 32.085 1.00 21.82 216 ASN A C 1
ATOM 1569 O O . ASN A 1 216 ? 11.277 10.903 31.489 1.00 19.24 216 ASN A O 1
ATOM 1574 N N . PHE A 1 217 ? 12.816 10.677 33.104 1.00 22.62 217 PHE A N 1
ATOM 1575 C CA . PHE A 1 217 ? 12.281 9.396 33.556 1.00 21.08 217 PHE A CA 1
ATOM 1576 C C . PHE A 1 217 ? 12.160 8.418 32.390 1.00 21.65 217 PHE A C 1
ATOM 1577 O O . PHE A 1 217 ? 11.117 7.794 32.180 1.00 21.88 217 PHE A O 1
ATOM 1585 N N . SER A 1 218 ? 13.251 8.275 31.642 1.00 23.48 218 SER A N 1
ATOM 1586 C CA . SER A 1 218 ? 13.278 7.383 30.491 1.00 24.06 218 SER A CA 1
ATOM 1587 C C . SER A 1 218 ? 13.847 6.001 30.803 1.00 22.24 218 SER A C 1
ATOM 1588 O O . SER A 1 218 ? 13.508 5.021 30.140 1.00 21.89 218 SER A O 1
ATOM 1591 N N . ASP A 1 219 ? 14.700 5.924 31.821 1.00 18.74 219 ASP A N 1
ATOM 1592 C CA . ASP A 1 219 ? 15.366 4.672 32.167 1.00 17.47 219 ASP A CA 1
ATOM 1593 C C . ASP A 1 219 ? 14.536 3.463 32.579 1.00 19.07 219 ASP A C 1
ATOM 1594 O O . ASP A 1 219 ? 14.559 2.439 31.896 1.00 16.81 219 ASP A O 1
ATOM 1599 N N . PHE A 1 220 ? 13.831 3.560 33.705 1.00 18.96 220 PHE A N 1
ATOM 1600 C CA . PHE A 1 220 ? 13.042 2.430 34.181 1.00 18.82 220 PHE A CA 1
ATOM 1601 C C . PHE A 1 220 ? 12.012 2.037 33.129 1.00 19.54 220 PHE A C 1
ATOM 1602 O O . PHE A 1 220 ? 11.732 0.858 32.911 1.00 18.51 220 PHE A O 1
ATOM 1610 N N . LYS A 1 221 ? 11.460 3.044 32.470 1.00 19.33 221 LYS A N 1
ATOM 1611 C CA . LYS A 1 221 ? 10.473 2.814 31.425 1.00 22.84 221 LYS A CA 1
ATOM 1612 C C . LYS A 1 221 ? 11.054 1.957 30.301 1.00 24.06 221 LYS A C 1
ATOM 1613 O O . LYS A 1 221 ? 10.342 1.161 29.681 1.00 23.71 221 LYS A O 1
ATOM 1619 N N . GLU A 1 222 ? 12.348 2.128 30.044 1.00 26.13 222 GLU A N 1
ATOM 1620 C CA . GLU A 1 222 ? 13.038 1.385 28.993 1.00 26.59 222 GLU A CA 1
ATOM 1621 C C . GLU A 1 222 ? 13.555 0.031 29.456 1.00 25.77 222 GLU A C 1
ATOM 1622 O O . GLU A 1 222 ? 14.117 -0.724 28.665 1.00 25.49 222 GLU A O 1
ATOM 1628 N N . GLY A 1 223 ? 13.383 -0.275 30.735 1.00 19.37 223 GLY A N 1
ATOM 1629 C CA . GLY A 1 223 ? 13.842 -1.557 31.232 1.00 18.45 223 GLY A CA 1
ATOM 1630 C C . GLY A 1 223 ? 15.184 -1.502 31.934 1.00 18.70 223 GLY A C 1
ATOM 1631 O O . GLY A 1 223 ? 15.753 -2.543 32.265 1.00 18.30 223 GLY A O 1
ATOM 1632 N N . LYS A 1 224 ? 15.693 -0.295 32.161 1.00 16.67 224 LYS A N 1
ATOM 1633 C CA . LYS A 1 224 ? 16.970 -0.128 32.846 1.00 17.47 224 LYS A CA 1
ATOM 1634 C C . LYS A 1 224 ? 16.762 0.103 34.341 1.00 17.28 224 LYS A C 1
ATOM 1635 O O . LYS A 1 224 ? 16.175 1.110 34.748 1.00 15.86 224 LYS A O 1
ATOM 1641 N N . THR A 1 225 ? 17.233 -0.838 35.152 1.00 17.10 225 THR A N 1
ATOM 1642 C CA . THR A 1 225 ? 17.122 -0.716 36.602 1.00 17.42 225 THR A CA 1
ATOM 1643 C C . THR A 1 225 ? 18.421 -0.054 37.069 1.00 18.07 225 THR A C 1
ATOM 1644 O O . THR A 1 225 ? 19.361 -0.732 37.494 1.00 17.88 225 THR A O 1
ATOM 1648 N N . THR A 1 226 ? 18.465 1.273 36.970 1.00 18.12 226 THR A N 1
ATOM 1649 C CA . THR A 1 226 ? 19.648 2.048 37.341 1.00 18.11 226 THR A CA 1
ATOM 1650 C C . THR A 1 226 ? 19.878 2.105 38.856 1.00 16.74 226 THR A C 1
ATOM 1651 O O . THR A 1 226 ? 19.038 1.661 39.634 1.00 15.91 226 THR A O 1
ATOM 1655 N N . LEU A 1 227 ? 21.015 2.664 39.262 1.00 14.88 227 LEU A N 1
ATOM 1656 C CA . LEU A 1 227 ? 21.381 2.733 40.677 1.00 13.23 227 LEU A CA 1
ATOM 1657 C C . LEU A 1 227 ? 20.282 3.248 41.618 1.00 13.22 227 LEU A C 1
ATOM 1658 O O . LEU A 1 227 ? 20.023 2.638 42.653 1.00 15.26 227 LEU A O 1
ATOM 1663 N N . PRO A 1 228 ? 19.632 4.377 41.285 1.00 12.68 228 PRO A N 1
ATOM 1664 C CA . PRO A 1 228 ? 18.577 4.865 42.179 1.00 14.07 228 PRO A CA 1
ATOM 1665 C C . PRO A 1 228 ? 17.547 3.763 42.453 1.00 13.81 228 PRO A C 1
ATOM 1666 O O . PRO A 1 228 ? 17.146 3.545 43.599 1.00 13.77 228 PRO A O 1
ATOM 1670 N N . TYR A 1 229 ? 17.138 3.058 41.398 1.00 11.60 229 TYR A N 1
ATOM 1671 C CA . TYR A 1 229 ? 16.160 1.976 41.525 1.00 12.59 229 TYR A CA 1
ATOM 1672 C C . TYR A 1 229 ? 16.700 0.788 42.321 1.00 13.25 229 TYR A C 1
ATOM 1673 O O . TYR A 1 229 ? 15.968 0.169 43.097 1.00 12.89 229 TYR A O 1
ATOM 1682 N N . LEU A 1 230 ? 17.980 0.471 42.130 1.00 12.76 230 LEU A N 1
ATOM 1683 C CA . LEU A 1 230 ? 18.606 -0.629 42.856 1.00 13.13 230 LEU A CA 1
ATOM 1684 C C . LEU A 1 230 ? 18.677 -0.299 44.353 1.00 12.97 230 LEU A C 1
ATOM 1685 O O . LEU A 1 230 ? 18.365 -1.136 45.204 1.00 12.98 230 LEU A O 1
ATOM 1690 N N . LEU A 1 231 ? 19.094 0.921 44.667 1.00 13.40 231 LEU A N 1
ATOM 1691 C CA . LEU A 1 231 ? 19.200 1.355 46.057 1.00 13.64 231 LEU A CA 1
ATOM 1692 C C . LEU A 1 231 ? 17.818 1.477 46.695 1.00 14.53 231 LEU A C 1
ATOM 1693 O O . LEU A 1 231 ? 17.658 1.223 47.887 1.00 15.60 231 LEU A O 1
ATOM 1698 N N . LEU A 1 232 ? 16.818 1.863 45.902 1.00 14.10 232 LEU A N 1
ATOM 1699 C CA . LEU A 1 232 ? 15.453 1.990 46.411 1.00 14.14 232 LEU A CA 1
ATOM 1700 C C . LEU A 1 232 ? 14.903 0.610 46.728 1.00 15.86 232 LEU A C 1
ATOM 1701 O O . LEU A 1 232 ? 14.359 0.373 47.809 1.00 16.36 232 LEU A O 1
ATOM 1706 N N . TYR A 1 233 ? 15.052 -0.298 45.768 1.00 13.00 233 TYR A N 1
ATOM 1707 C CA . TYR A 1 233 ? 14.571 -1.662 45.907 1.00 14.55 233 TYR A CA 1
ATOM 1708 C C . TYR A 1 233 ? 15.090 -2.307 47.183 1.00 15.04 233 TYR A C 1
ATOM 1709 O O . TYR A 1 233 ? 14.385 -3.074 47.835 1.00 16.54 233 TYR A O 1
ATOM 1718 N N . GLU A 1 234 ? 16.329 -1.986 47.531 1.00 18.63 234 GLU A N 1
ATOM 1719 C CA . GLU A 1 234 ? 16.971 -2.520 48.727 1.00 21.56 234 GLU A CA 1
ATOM 1720 C C . GLU A 1 234 ? 16.346 -2.011 50.028 1.00 22.30 234 GLU A C 1
ATOM 1721 O O . GLU A 1 234 ? 16.540 -2.611 51.086 1.00 22.33 234 GLU A O 1
ATOM 1727 N N . LYS A 1 235 ? 15.592 -0.916 49.945 1.00 19.73 235 LYS A N 1
ATOM 1728 C CA . LYS A 1 235 ? 14.966 -0.315 51.125 1.00 20.00 235 LYS A CA 1
ATOM 1729 C C . LYS A 1 235 ? 13.451 -0.489 51.241 1.00 20.35 235 LYS A C 1
ATOM 1730 O O . LYS A 1 235 ? 12.895 -0.371 52.331 1.00 19.66 235 LYS A O 1
ATOM 1736 N N . LEU A 1 236 ? 12.785 -0.747 50.121 1.00 17.17 236 LEU A N 1
ATOM 1737 C CA . LEU A 1 236 ? 11.332 -0.900 50.110 1.00 16.95 236 LEU A CA 1
ATOM 1738 C C . LEU A 1 236 ? 10.822 -2.106 50.886 1.00 18.72 236 LEU A C 1
ATOM 1739 O O . LEU A 1 236 ? 11.506 -3.124 50.996 1.00 16.85 236 LEU A O 1
ATOM 1744 N N . ASN A 1 237 ? 9.612 -1.988 51.426 1.00 21.01 237 ASN A N 1
ATOM 1745 C CA . ASN A 1 237 ? 9.016 -3.108 52.136 1.00 21.87 237 ASN A CA 1
ATOM 1746 C C . ASN A 1 237 ? 8.487 -4.066 51.059 1.00 22.90 237 ASN A C 1
ATOM 1747 O O . ASN A 1 237 ? 8.402 -3.704 49.881 1.00 20.11 237 ASN A O 1
ATOM 1752 N N . GLN A 1 238 ? 8.148 -5.286 51.456 1.00 22.54 238 GLN A N 1
ATOM 1753 C CA . GLN A 1 238 ? 7.663 -6.284 50.510 1.00 23.99 238 GLN A CA 1
ATOM 1754 C C . GLN A 1 238 ? 6.548 -5.787 49.591 1.00 23.22 238 GLN A C 1
ATOM 1755 O O . GLN A 1 238 ? 6.551 -6.074 48.393 1.00 21.70 238 GLN A O 1
ATOM 1761 N N . HIS A 1 239 ? 5.601 -5.037 50.146 1.00 21.53 239 HIS A N 1
ATOM 1762 C CA . HIS A 1 239 ? 4.490 -4.516 49.356 1.00 21.81 239 HIS A CA 1
ATOM 1763 C C . HIS A 1 239 ? 4.929 -3.556 48.252 1.00 20.36 239 HIS A C 1
ATOM 1764 O O . HIS A 1 239 ? 4.448 -3.645 47.120 1.00 19.15 239 HIS A O 1
ATOM 1771 N N . ASP A 1 240 ? 5.831 -2.637 48.583 1.00 18.25 240 ASP A N 1
ATOM 1772 C CA . ASP A 1 240 ? 6.309 -1.664 47.606 1.00 17.79 240 ASP A CA 1
ATOM 1773 C C . ASP A 1 240 ? 7.291 -2.285 46.608 1.00 17.89 240 ASP A C 1
ATOM 1774 O O . ASP A 1 240 ? 7.382 -1.835 45.467 1.00 16.41 240 ASP A O 1
ATOM 1779 N N . GLN A 1 241 ? 8.028 -3.312 47.028 1.00 18.19 241 GLN A N 1
ATOM 1780 C CA . GLN A 1 241 ? 8.954 -3.970 46.107 1.00 20.15 241 GLN A CA 1
ATOM 1781 C C . GLN A 1 241 ? 8.128 -4.609 44.992 1.00 20.85 241 GLN A C 1
ATOM 1782 O O . GLN A 1 241 ? 8.521 -4.602 43.821 1.00 19.18 241 GLN A O 1
ATOM 1788 N N . GLY A 1 242 ? 6.981 -5.165 45.378 1.00 21.67 242 GLY A N 1
ATOM 1789 C CA . GLY A 1 242 ? 6.091 -5.789 44.418 1.00 21.72 242 GLY A CA 1
ATOM 1790 C C . GLY A 1 242 ? 5.551 -4.763 43.437 1.00 21.58 242 GLY A C 1
ATOM 1791 O O . GLY A 1 242 ? 5.420 -5.042 42.243 1.00 19.81 242 GLY A O 1
ATOM 1792 N N . LEU A 1 243 ? 5.224 -3.574 43.935 1.00 20.13 243 LEU A N 1
ATOM 1793 C CA . LEU A 1 243 ? 4.717 -2.522 43.064 1.00 19.60 243 LEU A CA 1
ATOM 1794 C C . LEU A 1 243 ? 5.808 -2.087 42.092 1.00 18.73 243 LEU A C 1
ATOM 1795 O O . LEU A 1 243 ? 5.575 -2.026 40.888 1.00 17.48 243 LEU A O 1
ATOM 1800 N N . LEU A 1 244 ? 6.995 -1.788 42.615 1.00 18.81 244 LEU A N 1
ATOM 1801 C CA . LEU A 1 244 ? 8.107 -1.356 41.768 1.00 18.64 244 LEU A CA 1
ATOM 1802 C C . LEU A 1 244 ? 8.342 -2.341 40.625 1.00 18.01 244 LEU A C 1
ATOM 1803 O O . LEU A 1 244 ? 8.441 -1.945 39.468 1.00 17.08 244 LEU A O 1
ATOM 1808 N N . ILE A 1 245 ? 8.429 -3.627 40.954 1.00 19.02 245 ILE A N 1
ATOM 1809 C CA . ILE A 1 245 ? 8.659 -4.647 39.941 1.00 18.95 245 ILE A CA 1
ATOM 1810 C C . ILE A 1 245 ? 7.539 -4.638 38.907 1.00 19.60 245 ILE A C 1
ATOM 1811 O O . ILE A 1 245 ? 7.788 -4.820 37.716 1.00 18.88 245 ILE A O 1
ATOM 1816 N N . SER A 1 246 ? 6.307 -4.409 39.357 1.00 18.95 246 SER A N 1
ATOM 1817 C CA . SER A 1 246 ? 5.179 -4.380 38.433 1.00 19.04 246 SER A CA 1
ATOM 1818 C C . SER A 1 246 ? 5.220 -3.117 37.562 1.00 18.99 246 SER A C 1
ATOM 1819 O O . SER A 1 246 ? 4.593 -3.072 36.505 1.00 18.26 246 SER A O 1
ATOM 1822 N N . TYR A 1 247 ? 5.954 -2.095 38.002 1.00 15.26 247 TYR A N 1
ATOM 1823 C CA . TYR A 1 247 ? 6.055 -0.852 37.235 1.00 16.74 247 TYR A CA 1
ATOM 1824 C C . TYR A 1 247 ? 7.170 -0.896 36.190 1.00 17.10 247 TYR A C 1
ATOM 1825 O O . TYR A 1 247 ? 7.356 0.052 35.419 1.00 15.37 247 TYR A O 1
ATOM 1834 N N . PHE A 1 248 ? 7.909 -2.001 36.178 1.00 19.36 248 PHE A N 1
ATOM 1835 C CA . PHE A 1 248 ? 9.003 -2.204 35.237 1.00 20.51 248 PHE A CA 1
ATOM 1836 C C . PHE A 1 248 ? 8.522 -2.042 33.795 1.00 21.48 248 PHE A C 1
ATOM 1837 O O . PHE A 1 248 ? 7.537 -2.664 33.389 1.00 18.51 248 PHE A O 1
ATOM 1845 N N . LYS A 1 249 ? 9.224 -1.205 33.036 1.00 24.22 249 LYS A N 1
ATOM 1846 C CA . LYS A 1 249 ? 8.910 -0.945 31.630 1.00 26.50 249 LYS A CA 1
ATOM 1847 C C . LYS A 1 249 ? 7.547 -0.316 31.358 1.00 28.06 249 LYS A C 1
ATOM 1848 O O . LYS A 1 249 ? 7.047 -0.380 30.235 1.00 26.55 249 LYS A O 1
ATOM 1854 N N . GLN A 1 250 ? 6.947 0.302 32.371 1.00 26.03 250 GLN A N 1
ATOM 1855 C CA . GLN A 1 250 ? 5.649 0.936 32.174 1.00 27.35 250 GLN A CA 1
ATOM 1856 C C . GLN A 1 250 ? 5.783 2.449 32.125 1.00 28.04 250 GLN A C 1
ATOM 1857 O O . GLN A 1 250 ? 6.669 3.032 32.751 1.00 26.98 250 GLN A O 1
ATOM 1863 N N . ASP A 1 251 ? 4.897 3.083 31.367 1.00 26.59 251 ASP A N 1
ATOM 1864 C CA . ASP A 1 251 ? 4.924 4.530 31.225 1.00 26.38 251 ASP A CA 1
ATOM 1865 C C . ASP A 1 251 ? 3.643 5.187 31.715 1.00 25.72 251 ASP A C 1
ATOM 1866 O O . ASP A 1 251 ? 2.609 5.124 31.050 1.00 25.27 251 ASP A O 1
ATOM 1871 N N . SER A 1 252 ? 3.712 5.808 32.887 1.00 24.99 252 SER A N 1
ATOM 1872 C CA . SER A 1 252 ? 2.556 6.501 33.436 1.00 24.89 252 SER A CA 1
ATOM 1873 C C . SER A 1 252 ? 3.001 7.537 34.452 1.00 24.42 252 SER A C 1
ATOM 1874 O O . SER A 1 252 ? 4.039 7.388 35.103 1.00 22.36 252 SER A O 1
ATOM 1877 N N . HIS A 1 253 ? 2.214 8.601 34.562 1.00 19.08 253 HIS A N 1
ATOM 1878 C CA . HIS A 1 253 ? 2.496 9.675 35.498 1.00 18.69 253 HIS A CA 1
ATOM 1879 C C . HIS A 1 253 ? 2.377 9.118 36.898 1.00 16.89 253 HIS A C 1
ATOM 1880 O O . HIS A 1 253 ? 3.145 9.468 37.793 1.00 14.18 253 HIS A O 1
ATOM 1887 N N . GLU A 1 254 ? 1.392 8.249 37.080 1.00 18.60 254 GLU A N 1
ATOM 1888 C CA . GLU A 1 254 ? 1.157 7.636 38.375 1.00 20.29 254 GLU A CA 1
ATOM 1889 C C . GLU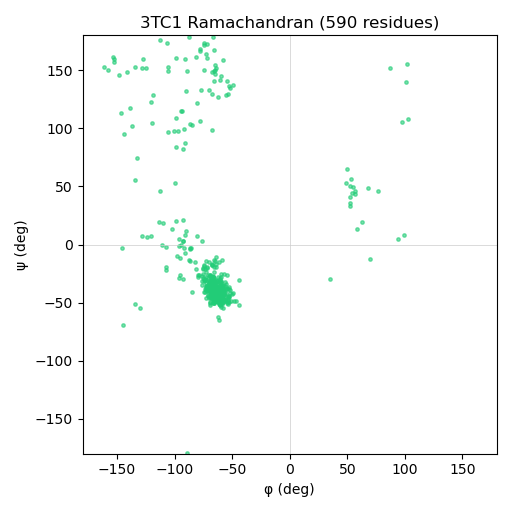 A 1 254 ? 2.454 6.982 38.860 1.00 18.25 254 GLU A C 1
ATOM 1890 O O . GLU A 1 254 ? 2.885 7.209 39.989 1.00 18.35 254 GLU A O 1
ATOM 1896 N N . ILE A 1 255 ? 3.079 6.189 37.995 1.00 16.49 255 ILE A N 1
ATOM 1897 C CA . ILE A 1 255 ? 4.327 5.514 38.341 1.00 17.19 255 ILE A CA 1
ATOM 1898 C C . ILE A 1 255 ? 5.442 6.509 38.657 1.00 17.79 255 ILE A C 1
ATOM 1899 O O . ILE A 1 255 ? 6.183 6.336 39.632 1.00 17.48 255 ILE A O 1
ATOM 1904 N N . ILE A 1 256 ? 5.552 7.554 37.845 1.00 17.67 256 ILE A N 1
ATOM 1905 C CA . ILE A 1 256 ? 6.571 8.577 38.054 1.00 18.59 256 ILE A CA 1
ATOM 1906 C C . ILE A 1 256 ? 6.449 9.222 39.428 1.00 17.43 256 ILE A C 1
ATOM 1907 O O . ILE A 1 256 ? 7.410 9.266 40.191 1.00 16.17 256 ILE A O 1
ATOM 1912 N N . GLU A 1 257 ? 5.267 9.740 39.742 1.00 17.68 257 GLU A N 1
ATOM 1913 C CA . GLU A 1 257 ? 5.073 10.392 41.032 1.00 17.86 257 GLU A CA 1
ATOM 1914 C C . GLU A 1 257 ? 5.236 9.454 42.221 1.00 14.90 257 GLU A C 1
ATOM 1915 O O . GLU A 1 257 ? 5.753 9.857 43.255 1.00 14.93 257 GLU A O 1
ATOM 1921 N N . TRP A 1 258 ? 4.795 8.207 42.078 1.00 16.03 258 TRP A N 1
ATOM 1922 C CA . TRP A 1 258 ? 4.936 7.224 43.150 1.00 15.80 258 TRP A CA 1
ATOM 1923 C C . TRP A 1 258 ? 6.430 6.992 43.397 1.00 16.66 258 TRP A C 1
ATOM 1924 O O . TRP A 1 258 ? 6.891 6.947 44.541 1.00 14.38 258 TRP A O 1
ATOM 1935 N N . THR A 1 259 ? 7.183 6.843 42.308 1.00 13.88 259 THR A N 1
ATOM 1936 C CA . THR A 1 259 ? 8.623 6.617 42.405 1.00 14.89 259 THR A CA 1
ATOM 1937 C C . THR A 1 259 ? 9.341 7.787 43.071 1.00 13.70 259 THR A C 1
ATOM 1938 O O . THR A 1 259 ? 10.222 7.582 43.912 1.00 14.03 259 THR A O 1
ATOM 1942 N N . LYS A 1 260 ? 8.972 9.007 42.691 1.00 13.74 260 LYS A N 1
ATOM 1943 C CA . LYS A 1 260 ? 9.585 10.209 43.262 1.00 17.07 260 LYS A CA 1
ATOM 1944 C C . LYS A 1 260 ? 9.386 10.257 44.776 1.00 16.69 260 LYS A C 1
ATOM 1945 O O . LYS A 1 260 ? 10.306 10.598 45.530 1.00 16.86 260 LYS A O 1
ATOM 1951 N N . GLU A 1 261 ? 8.177 9.925 45.220 1.00 19.25 261 GLU A N 1
ATOM 1952 C CA . GLU A 1 261 ? 7.869 9.920 46.651 1.00 18.99 261 GLU A CA 1
ATOM 1953 C C . GLU A 1 261 ? 8.692 8.854 47.377 1.00 18.73 261 GLU A C 1
ATOM 1954 O O . GLU A 1 261 ? 9.207 9.089 48.472 1.00 20.34 261 GLU A O 1
ATOM 1960 N N . LYS A 1 262 ? 8.820 7.685 46.761 1.00 16.48 262 LYS A N 1
ATOM 1961 C CA . LYS A 1 262 ? 9.575 6.595 47.365 1.00 15.89 262 LYS A CA 1
ATOM 1962 C C . LYS A 1 262 ? 11.063 6.924 47.477 1.00 15.23 262 LYS A C 1
ATOM 1963 O O . LYS A 1 262 ? 11.708 6.541 48.451 1.00 12.37 262 LYS A O 1
ATOM 1969 N N . PHE A 1 263 ? 11.610 7.633 46.493 1.00 13.18 263 PHE A N 1
ATOM 1970 C CA . PHE A 1 263 ? 13.015 8.014 46.560 1.00 15.25 263 PHE A CA 1
ATOM 1971 C C . PHE A 1 263 ? 13.229 8.925 47.767 1.00 17.01 263 PHE A C 1
ATOM 1972 O O . PHE A 1 263 ? 14.210 8.787 48.499 1.00 15.52 263 PHE A O 1
ATOM 1980 N N . LYS A 1 264 ? 12.309 9.864 47.961 1.00 19.09 264 LYS A N 1
ATOM 1981 C CA . LYS A 1 264 ? 12.393 10.793 49.083 1.00 20.35 264 LYS A CA 1
ATOM 1982 C C . LYS A 1 264 ? 12.222 10.067 50.413 1.00 17.65 264 LYS A C 1
ATOM 1983 O O . LYS A 1 264 ? 12.948 10.325 51.370 1.00 16.18 264 LYS A O 1
ATOM 1989 N N . GLN A 1 265 ? 11.264 9.148 50.462 1.00 15.66 265 GLN A N 1
ATOM 1990 C CA . GLN A 1 265 ? 10.992 8.389 51.677 1.00 16.83 265 GLN A CA 1
ATOM 1991 C C . GLN A 1 265 ? 12.241 7.670 52.195 1.00 18.06 265 GLN A C 1
ATOM 1992 O O . GLN A 1 265 ? 12.438 7.542 53.405 1.00 18.37 265 GLN A O 1
ATOM 1998 N N . TYR A 1 266 ? 13.095 7.218 51.279 1.00 19.38 266 TYR A N 1
ATOM 1999 C CA . TYR A 1 266 ? 14.288 6.483 51.672 1.00 18.16 266 TYR A CA 1
ATOM 2000 C C . TYR A 1 266 ? 15.636 7.139 51.405 1.00 18.80 266 TYR A C 1
ATOM 2001 O O . TYR A 1 266 ? 16.658 6.458 51.379 1.00 20.52 266 TYR A O 1
ATOM 2010 N N . GLY A 1 267 ? 15.632 8.454 51.217 1.00 17.80 267 GLY A N 1
ATOM 2011 C CA . GLY A 1 267 ? 16.864 9.199 50.979 1.00 17.12 267 GLY A CA 1
ATOM 2012 C C . GLY A 1 267 ? 17.738 8.659 49.861 1.00 19.92 267 GLY A C 1
ATOM 2013 O O . GLY A 1 267 ? 18.965 8.737 49.922 1.00 17.37 267 GLY A O 1
ATOM 2014 N N . ILE A 1 268 ? 17.105 8.143 48.815 1.00 17.45 268 ILE A N 1
ATOM 2015 C CA . ILE A 1 268 ? 17.831 7.557 47.695 1.00 17.96 268 ILE A CA 1
ATOM 2016 C C . ILE A 1 268 ? 18.671 8.537 46.882 1.00 19.07 268 ILE A C 1
ATOM 2017 O O . ILE A 1 268 ? 19.760 8.184 46.440 1.00 18.44 268 ILE A O 1
ATOM 2022 N N . ILE A 1 269 ? 18.181 9.759 46.682 1.00 16.86 269 ILE A N 1
ATOM 2023 C CA . ILE A 1 269 ? 18.937 10.746 45.916 1.00 18.37 269 ILE A CA 1
ATOM 2024 C C . ILE A 1 269 ? 20.302 10.974 46.553 1.00 18.71 269 ILE A C 1
ATOM 2025 O O . ILE A 1 269 ? 21.332 10.946 45.883 1.00 17.66 269 ILE A O 1
ATOM 2030 N N . GLU A 1 270 ? 20.305 11.200 47.859 1.00 20.53 270 GLU A N 1
ATOM 2031 C CA . GLU A 1 270 ? 21.548 11.443 48.574 1.00 21.21 270 GLU A CA 1
ATOM 2032 C C . GLU A 1 270 ? 22.450 10.210 48.615 1.00 20.84 270 GLU A C 1
ATOM 2033 O O . GLU A 1 270 ? 23.674 10.331 48.580 1.00 20.37 270 GLU A O 1
ATOM 2039 N N . GLU A 1 271 ? 21.853 9.026 48.682 1.00 18.18 271 GLU A N 1
ATOM 2040 C CA . GLU A 1 271 ? 22.645 7.798 48.728 1.00 19.27 271 GLU A CA 1
ATOM 2041 C C . GLU A 1 271 ? 23.313 7.566 47.380 1.00 17.30 271 GLU A C 1
ATOM 2042 O O . GLU A 1 271 ? 24.441 7.076 47.310 1.00 17.44 271 GLU A O 1
ATOM 2048 N N . THR A 1 272 ? 22.611 7.916 46.309 1.00 16.60 272 THR A N 1
ATOM 2049 C CA . THR A 1 272 ? 23.148 7.748 44.963 1.00 18.46 272 THR A CA 1
ATOM 2050 C C . THR A 1 272 ? 24.328 8.696 44.747 1.00 18.09 272 THR A C 1
ATOM 2051 O O . THR A 1 272 ? 25.365 8.311 44.204 1.00 17.43 272 THR A O 1
ATOM 2055 N N . LEU A 1 273 ? 24.159 9.936 45.189 1.00 18.64 273 LEU A N 1
ATOM 2056 C CA . LEU A 1 273 ? 25.187 10.960 45.047 1.00 19.74 273 LEU A CA 1
ATOM 2057 C C . LEU A 1 273 ? 26.472 10.608 45.790 1.00 19.79 273 LEU A C 1
ATOM 2058 O O . LEU A 1 273 ? 27.569 10.855 45.291 1.00 20.12 273 LEU A O 1
ATOM 2063 N N . LYS A 1 274 ? 26.339 10.049 46.989 1.00 22.38 274 LYS A N 1
ATOM 2064 C CA . LYS A 1 274 ? 27.514 9.672 47.771 1.00 23.65 274 LYS A CA 1
ATOM 2065 C C . LYS A 1 274 ? 28.291 8.579 47.048 1.00 22.34 274 LYS A C 1
ATOM 2066 O O . LYS A 1 274 ? 29.520 8.545 47.092 1.00 21.13 274 LYS A O 1
ATOM 2072 N N . THR A 1 275 ? 27.566 7.689 46.379 1.00 15.99 275 THR A N 1
ATOM 2073 C CA . THR A 1 275 ? 28.197 6.604 45.642 1.00 17.19 275 THR A CA 1
ATOM 2074 C C . THR A 1 275 ? 29.070 7.188 44.537 1.00 16.86 275 THR A C 1
ATOM 2075 O O . THR A 1 275 ? 30.204 6.751 44.328 1.00 15.77 275 THR A O 1
ATOM 2079 N N . ALA A 1 276 ? 28.534 8.183 43.838 1.00 20.19 276 ALA A N 1
ATOM 2080 C CA . ALA A 1 276 ? 29.257 8.844 42.758 1.00 22.36 276 ALA A CA 1
ATOM 2081 C C . ALA A 1 276 ? 30.460 9.602 43.303 1.00 22.18 276 ALA A C 1
ATOM 2082 O O . ALA A 1 276 ? 31.504 9.676 42.655 1.00 23.24 276 ALA A O 1
ATOM 2084 N N . GLN A 1 277 ? 30.309 10.177 44.492 1.00 20.24 277 GLN A N 1
ATOM 2085 C CA . GLN A 1 277 ? 31.401 10.921 45.109 1.00 19.76 277 GLN A CA 1
ATOM 2086 C C . GLN A 1 277 ? 32.594 10.019 45.418 1.00 18.62 277 GLN A C 1
ATOM 2087 O O . GLN A 1 277 ? 33.739 10.473 45.396 1.00 16.96 277 GLN A O 1
ATOM 2093 N N . VAL A 1 278 ? 32.329 8.747 45.707 1.00 19.46 278 VAL A N 1
ATOM 2094 C CA . VAL A 1 278 ? 33.405 7.802 45.993 1.00 19.36 278 VAL A CA 1
ATOM 2095 C C . VAL A 1 278 ? 34.328 7.674 44.778 1.00 19.30 278 VAL A C 1
ATOM 2096 O O . VAL A 1 278 ? 35.552 7.706 44.913 1.00 18.61 278 VAL A O 1
ATOM 2100 N N . TYR A 1 279 ? 33.737 7.529 43.594 1.00 14.14 279 TYR A N 1
ATOM 2101 C CA . TYR A 1 279 ? 34.518 7.399 42.361 1.00 15.59 279 TYR A CA 1
ATOM 2102 C C . TYR A 1 279 ? 35.177 8.724 41.999 1.00 14.33 279 TYR A C 1
ATOM 2103 O O . TYR A 1 279 ? 36.296 8.758 41.480 1.00 14.68 279 TYR A O 1
ATOM 2112 N N . SER A 1 280 ? 34.478 9.819 42.271 1.00 16.78 280 SER A N 1
ATOM 2113 C CA . SER A 1 280 ? 35.015 11.144 41.997 1.00 18.08 280 SER A CA 1
ATOM 2114 C C . SER A 1 280 ? 36.279 11.349 42.839 1.00 18.17 280 SER A C 1
ATOM 2115 O O . SER A 1 280 ? 37.282 11.891 42.361 1.00 17.17 280 SER A O 1
ATOM 2118 N N . LYS A 1 281 ? 36.229 10.917 44.095 1.00 19.19 281 LYS A N 1
ATOM 2119 C CA . LYS A 1 281 ? 37.382 11.062 44.974 1.00 21.16 281 LYS A CA 1
ATOM 2120 C C . LYS A 1 281 ? 38.530 10.162 44.527 1.00 19.01 281 LYS A C 1
ATOM 2121 O O . LYS A 1 281 ? 39.687 10.566 44.567 1.00 16.74 281 LYS A O 1
ATOM 2127 N N . LYS A 1 282 ? 38.211 8.945 44.102 1.00 20.61 282 LYS A N 1
ATOM 2128 C CA . LYS A 1 282 ? 39.243 8.024 43.625 1.00 20.89 282 LYS A CA 1
ATOM 2129 C C . LYS A 1 282 ? 39.913 8.626 42.391 1.00 20.82 282 LYS A C 1
ATOM 2130 O O . LYS A 1 282 ? 41.121 8.507 42.204 1.00 20.34 282 LYS A O 1
ATOM 2136 N N . ALA A 1 283 ? 39.126 9.285 41.549 1.00 20.10 283 ALA A N 1
ATOM 2137 C CA . ALA A 1 283 ? 39.678 9.913 40.357 1.00 19.41 283 ALA A CA 1
ATOM 2138 C C . ALA A 1 283 ? 40.678 10.999 40.731 1.00 21.63 283 ALA A C 1
ATOM 2139 O O . ALA A 1 283 ? 41.784 11.060 40.199 1.00 20.29 283 ALA A O 1
ATOM 2141 N N . LEU A 1 284 ? 40.281 11.865 41.652 1.00 27.12 284 LEU A N 1
ATOM 2142 C CA . LEU A 1 284 ? 41.127 12.979 42.074 1.00 29.01 284 LEU A CA 1
ATOM 2143 C C . LEU A 1 284 ? 42.406 12.501 42.673 1.00 29.64 284 LEU A C 1
ATOM 2144 O O . LEU A 1 284 ? 43.492 13.044 42.496 1.00 29.38 284 LEU A O 1
ATOM 2149 N N . GLU A 1 285 ? 42.244 11.431 43.399 1.00 27.24 285 GLU A N 1
ATOM 2150 C CA . GLU A 1 285 ? 43.339 10.840 44.105 1.00 29.52 285 GLU A CA 1
ATOM 2151 C C . GLU A 1 285 ? 44.387 10.173 43.159 1.00 28.92 285 GLU A C 1
ATOM 2152 O O . GLU A 1 285 ? 45.585 10.089 43.442 1.00 28.51 285 GLU A O 1
ATOM 2158 N N . ALA A 1 286 ? 43.927 9.758 41.986 1.00 27.63 286 ALA A N 1
ATOM 2159 C CA . ALA A 1 286 ? 44.798 9.127 40.977 1.00 27.90 286 ALA A CA 1
ATOM 2160 C C . ALA A 1 286 ? 45.771 10.126 40.390 1.00 26.63 286 ALA A C 1
ATOM 2161 O O . ALA A 1 286 ? 46.923 9.793 40.167 1.00 26.99 286 ALA A O 1
ATOM 2163 N N . ILE A 1 287 ? 45.315 11.359 40.184 1.00 27.69 287 ILE A N 1
ATOM 2164 C CA . ILE A 1 287 ? 46.160 12.417 39.624 1.00 28.62 287 ILE A CA 1
ATOM 2165 C C . ILE A 1 287 ? 46.670 13.407 40.668 1.00 31.27 287 ILE A C 1
ATOM 2166 O O . ILE A 1 287 ? 47.167 14.484 40.332 1.00 29.37 287 ILE A O 1
ATOM 2171 N N . LYS A 1 288 ? 46.529 13.053 41.936 1.00 36.02 288 LYS A N 1
ATOM 2172 C CA . LYS A 1 288 ? 46.992 13.933 42.994 1.00 41.61 288 LYS A CA 1
ATOM 2173 C C . LYS A 1 288 ? 48.456 14.259 42.722 1.00 43.48 288 LYS A C 1
ATOM 2174 O O . LYS A 1 288 ? 48.881 15.409 42.826 1.00 44.79 288 LYS A O 1
ATOM 2180 N N . GLY A 1 289 ? 49.227 13.239 42.368 1.00 61.81 289 GLY A N 1
ATOM 2181 C CA . GLY A 1 289 ? 50.625 13.471 42.084 1.00 64.04 289 GLY A CA 1
ATOM 2182 C C . GLY A 1 289 ? 50.781 14.522 40.999 1.00 65.59 289 GLY A C 1
ATOM 2183 O O . GLY A 1 289 ? 51.708 15.325 41.037 1.00 66.53 289 GLY A O 1
ATOM 2184 N N . GLU A 1 290 ? 49.820 14.549 40.077 1.00 56.35 290 GLU A N 1
ATOM 2185 C CA . GLU A 1 290 ? 49.813 15.427 38.897 1.00 54.43 290 GLU A CA 1
ATOM 2186 C C . GLU A 1 290 ? 49.701 16.962 38.847 1.00 53.00 290 GLU A C 1
ATOM 2187 O O . GLU A 1 290 ? 50.393 17.579 38.046 1.00 52.64 290 GLU A O 1
ATOM 2193 N N . ASN A 1 291 ? 48.832 17.583 39.638 1.00 43.24 291 ASN A N 1
ATOM 2194 C CA . ASN A 1 291 ? 48.648 19.043 39.587 1.00 41.01 291 ASN A CA 1
ATOM 2195 C C . ASN A 1 291 ? 48.013 19.457 38.249 1.00 38.26 291 ASN A C 1
ATOM 2196 O O . ASN A 1 291 ? 48.481 20.376 37.569 1.00 35.57 291 ASN A O 1
ATOM 2201 N N . ASN A 1 292 ? 46.944 18.760 37.876 1.00 34.40 292 ASN A N 1
ATOM 2202 C CA . ASN A 1 292 ? 46.230 19.046 36.639 1.00 31.84 292 ASN A CA 1
ATOM 2203 C C . ASN A 1 292 ? 44.925 19.739 37.015 1.00 31.29 292 ASN A C 1
ATOM 2204 O O . ASN A 1 292 ? 43.931 19.090 37.355 1.00 30.89 292 ASN A O 1
ATOM 2209 N N . LEU A 1 293 ? 44.947 21.067 36.953 1.00 27.93 293 LEU A N 1
ATOM 2210 C CA . LEU A 1 293 ? 43.803 21.905 37.310 1.00 27.86 293 LEU A CA 1
ATOM 2211 C C . LEU A 1 293 ? 42.516 21.662 36.536 1.00 26.37 293 LEU A C 1
ATOM 2212 O O . LEU A 1 293 ? 41.424 21.705 37.112 1.00 25.36 293 LEU A O 1
ATOM 2217 N N . ILE A 1 294 ? 42.635 21.405 35.239 1.00 28.33 294 ILE A N 1
ATOM 2218 C CA . ILE A 1 294 ? 41.458 21.174 34.418 1.00 26.89 294 ILE A CA 1
ATOM 2219 C C . ILE A 1 294 ? 40.793 19.861 34.787 1.00 28.07 294 ILE A C 1
ATOM 2220 O O . ILE A 1 294 ? 39.573 19.799 34.931 1.00 27.49 294 ILE A O 1
ATOM 2225 N N . LEU A 1 295 ? 41.592 18.808 34.935 1.00 24.21 295 LEU A N 1
ATOM 2226 C CA . LEU A 1 295 ? 41.046 17.509 35.300 1.00 23.23 295 LEU A CA 1
ATOM 2227 C C . LEU A 1 295 ? 40.397 17.563 36.675 1.00 23.80 295 LEU A C 1
ATOM 2228 O O . LEU A 1 295 ? 39.290 17.061 36.870 1.00 22.70 295 LEU A O 1
ATOM 2233 N N . GLU A 1 296 ? 41.090 18.166 37.633 1.00 26.06 296 GLU A N 1
ATOM 2234 C CA . GLU A 1 296 ? 40.550 18.273 38.982 1.00 27.64 296 GLU A CA 1
ATOM 2235 C C . GLU A 1 296 ? 39.219 19.006 38.949 1.00 26.95 296 GLU A C 1
ATOM 2236 O O . GLU A 1 296 ? 38.261 18.612 39.610 1.00 27.19 296 GLU A O 1
ATOM 2242 N N . LYS A 1 297 ? 39.161 20.064 38.151 1.00 25.34 297 LYS A N 1
ATOM 2243 C CA . LYS A 1 297 ? 37.937 20.853 38.008 1.00 27.81 297 LYS A CA 1
ATOM 2244 C C . LYS A 1 297 ? 36.805 19.976 37.482 1.00 27.81 297 LYS A C 1
ATOM 2245 O O . LYS A 1 297 ? 35.683 20.006 37.995 1.00 25.47 297 LYS A O 1
ATOM 2251 N N . LEU A 1 298 ? 37.101 19.190 36.453 1.00 26.07 298 LEU A N 1
ATOM 2252 C CA . LEU A 1 298 ? 36.086 18.312 35.862 1.00 27.29 298 LEU A CA 1
ATOM 2253 C C . LEU A 1 298 ? 35.559 17.231 36.746 1.00 26.73 298 LEU A C 1
ATOM 2254 O O . LEU A 1 298 ? 34.357 16.957 36.776 1.00 25.47 298 LEU A O 1
ATOM 2259 N N . ALA A 1 299 ? 36.476 16.580 37.440 1.00 23.77 299 ALA A N 1
ATOM 2260 C CA . ALA A 1 299 ? 36.071 15.508 38.347 1.00 27.01 299 ALA A CA 1
ATOM 2261 C C . ALA A 1 299 ? 35.161 16.133 39.365 1.00 30.27 299 ALA A C 1
ATOM 2262 O O . ALA A 1 299 ? 34.212 15.525 39.842 1.00 30.79 299 ALA A O 1
ATOM 2264 N N . GLN A 1 300 ? 35.455 17.366 39.720 1.00 47.57 300 GLN A N 1
ATOM 2265 C CA . GLN A 1 300 ? 34.631 18.015 40.710 1.00 50.35 300 GLN A CA 1
ATOM 2266 C C . GLN A 1 300 ? 33.283 18.406 40.208 1.00 50.72 300 GLN A C 1
ATOM 2267 O O . GLN A 1 300 ? 32.264 18.139 40.846 1.00 51.62 300 GLN A O 1
ATOM 2273 N N . ASP A 1 301 ? 33.283 19.009 39.032 1.00 41.41 301 ASP A N 1
ATOM 2274 C CA . ASP A 1 301 ? 32.036 19.453 38.437 1.00 42.61 301 ASP A CA 1
ATOM 2275 C C . ASP A 1 301 ? 31.143 18.318 38.084 1.00 43.40 301 ASP A C 1
ATOM 2276 O O . ASP A 1 301 ? 29.920 18.459 38.112 1.00 42.97 301 ASP A O 1
ATOM 2281 N N . VAL A 1 302 ? 31.725 17.189 37.721 1.00 35.57 302 VAL A N 1
ATOM 2282 C CA . VAL A 1 302 ? 30.867 16.090 37.357 1.00 35.21 302 VAL A CA 1
ATOM 2283 C C . VAL A 1 302 ? 29.874 15.876 38.496 1.00 35.54 302 VAL A C 1
ATOM 2284 O O . VAL A 1 302 ? 28.658 15.712 38.294 1.00 34.34 302 VAL A O 1
ATOM 2288 N N . ILE A 1 303 ? 30.410 15.901 39.709 1.00 41.39 303 ILE A N 1
ATOM 2289 C CA . ILE A 1 303 ? 29.631 15.665 40.912 1.00 43.35 303 ILE A CA 1
ATOM 2290 C C . ILE A 1 303 ? 28.659 16.776 41.317 1.00 45.71 303 ILE A C 1
ATOM 2291 O O . ILE A 1 303 ? 27.715 16.533 42.065 1.00 46.37 303 ILE A O 1
ATOM 2296 N N . SER A 1 304 ? 28.881 17.994 40.831 1.00 62.46 304 SER A N 1
ATOM 2297 C CA . SER A 1 304 ? 27.994 19.118 41.170 1.00 65.07 304 SER A CA 1
ATOM 2298 C C . SER A 1 304 ? 26.967 19.394 40.080 1.00 66.52 304 SER A C 1
ATOM 2299 O O . SER A 1 304 ? 27.154 20.292 39.265 1.00 67.23 304 SER A O 1
ATOM 2302 N N . ARG A 1 305 ? 25.860 18.663 40.097 1.00 61.81 305 ARG A N 1
ATOM 2303 C CA . ARG A 1 305 ? 24.832 18.838 39.077 1.00 63.24 305 ARG A CA 1
ATOM 2304 C C . ARG A 1 305 ? 23.438 19.047 39.653 1.00 63.42 305 ARG A C 1
ATOM 2305 O O . ARG A 1 305 ? 22.466 19.167 38.907 1.00 63.70 305 ARG A O 1
ATOM 2313 N N . MET B 1 1 ? 37.205 -24.116 -1.126 1.00 50.55 1 MET B N 1
ATOM 2314 C CA . MET B 1 1 ? 38.628 -24.212 -1.514 1.00 50.34 1 MET B CA 1
ATOM 2315 C C . MET B 1 1 ? 39.399 -25.119 -0.548 1.00 49.65 1 MET B C 1
ATOM 2316 O O . MET B 1 1 ? 39.232 -26.317 -0.604 1.00 50.89 1 MET B O 1
ATOM 2321 N N . GLN B 1 2 ? 40.254 -24.685 0.343 1.00 42.26 2 GLN B N 1
ATOM 2322 C CA . GLN B 1 2 ? 40.780 -25.833 1.062 1.00 40.05 2 GLN B CA 1
ATOM 2323 C C . GLN B 1 2 ? 40.094 -26.094 2.437 1.00 37.58 2 GLN B C 1
ATOM 2324 O O . GLN B 1 2 ? 40.171 -25.293 3.372 1.00 34.74 2 GLN B O 1
ATOM 2330 N N . GLU B 1 3 ? 39.298 -27.187 2.476 1.00 33.29 3 GLU B N 1
ATOM 2331 C CA . GLU B 1 3 ? 38.450 -27.482 3.662 1.00 33.00 3 GLU B CA 1
ATOM 2332 C C . GLU B 1 3 ? 39.159 -27.291 4.953 1.00 29.28 3 GLU B C 1
ATOM 2333 O O . GLU B 1 3 ? 38.693 -26.592 5.834 1.00 29.11 3 GLU B O 1
ATOM 2339 N N . LYS B 1 4 ? 40.313 -27.897 5.098 1.00 28.35 4 LYS B N 1
ATOM 2340 C CA . LYS B 1 4 ? 41.002 -27.740 6.378 1.00 27.34 4 LYS B CA 1
ATOM 2341 C C . LYS B 1 4 ? 41.308 -26.304 6.790 1.00 24.86 4 LYS B C 1
ATOM 2342 O O . LYS B 1 4 ? 41.186 -25.955 7.964 1.00 23.38 4 LYS B O 1
ATOM 2348 N N . GLN B 1 5 ? 41.689 -25.462 5.840 1.00 23.91 5 GLN B N 1
ATOM 2349 C CA . GLN B 1 5 ? 41.983 -24.059 6.169 1.00 22.92 5 GLN B CA 1
ATOM 2350 C C . GLN B 1 5 ? 40.709 -23.275 6.468 1.00 20.30 5 GLN B C 1
ATOM 2351 O O . GLN B 1 5 ? 40.692 -22.449 7.377 1.00 20.78 5 GLN B O 1
ATOM 2357 N N . LEU B 1 6 ? 39.647 -23.533 5.714 1.00 21.11 6 LEU B N 1
ATOM 2358 C CA . LEU B 1 6 ? 38.381 -22.840 5.940 1.00 21.67 6 LEU B CA 1
ATOM 2359 C C . LEU B 1 6 ? 37.830 -23.236 7.304 1.00 23.19 6 LEU B C 1
ATOM 2360 O O . LEU B 1 6 ? 37.211 -22.431 8.005 1.00 23.03 6 LEU B O 1
ATOM 2365 N N . LYS B 1 7 ? 38.074 -24.489 7.668 1.00 20.30 7 LYS B N 1
ATOM 2366 C CA . LYS B 1 7 ? 37.633 -25.032 8.939 1.00 22.24 7 LYS B CA 1
ATOM 2367 C C . LYS B 1 7 ? 38.393 -24.338 10.071 1.00 20.59 7 LYS B C 1
ATOM 2368 O O . LYS B 1 7 ? 37.830 -24.049 11.125 1.00 18.22 7 LYS B O 1
ATOM 2374 N N . ALA B 1 8 ? 39.678 -24.085 9.847 1.00 21.42 8 ALA B N 1
ATOM 2375 C CA . ALA B 1 8 ? 40.508 -23.424 10.849 1.00 20.72 8 ALA B CA 1
ATOM 2376 C C . ALA B 1 8 ? 40.064 -21.969 11.013 1.00 20.01 8 ALA B C 1
ATOM 2377 O O . ALA B 1 8 ? 40.133 -21.418 12.103 1.00 19.46 8 ALA B O 1
ATOM 2379 N N . ILE B 1 9 ? 39.615 -21.352 9.924 1.00 18.42 9 ILE B N 1
ATOM 2380 C CA . ILE B 1 9 ? 39.141 -19.963 9.966 1.00 18.24 9 ILE B CA 1
ATOM 2381 C C . ILE B 1 9 ? 37.810 -19.916 10.717 1.00 19.44 9 ILE B C 1
ATOM 2382 O O . ILE B 1 9 ? 37.552 -19.007 11.508 1.00 19.35 9 ILE B O 1
ATOM 2387 N N . GLN B 1 10 ? 36.969 -20.910 10.464 1.00 19.97 10 GLN B N 1
ATOM 2388 C CA . GLN B 1 10 ? 35.670 -21.023 11.119 1.00 21.30 10 GLN B CA 1
ATOM 2389 C C . GLN B 1 10 ? 35.906 -21.120 12.632 1.00 20.99 10 GLN B C 1
ATOM 2390 O O . GLN B 1 10 ? 35.217 -20.478 13.434 1.00 19.94 10 GLN B O 1
ATOM 2396 N N . ASN B 1 11 ? 36.890 -21.924 13.021 1.00 16.17 11 ASN B N 1
ATOM 2397 C CA . ASN B 1 11 ? 37.207 -22.090 14.431 1.00 17.60 11 ASN B CA 1
ATOM 2398 C C . ASN B 1 11 ? 37.850 -20.849 15.056 1.00 16.87 11 ASN B C 1
ATOM 2399 O O . ASN B 1 11 ? 37.665 -20.588 16.248 1.00 16.98 11 ASN B O 1
ATOM 2404 N N . LYS B 1 12 ? 38.598 -20.085 14.266 1.00 17.76 12 LYS B N 1
ATOM 2405 C CA . LYS B 1 12 ? 39.218 -18.861 14.775 1.00 19.21 12 LYS B CA 1
ATOM 2406 C C . LYS B 1 12 ? 38.131 -17.840 15.101 1.00 18.78 12 LYS B C 1
ATOM 2407 O O . LYS B 1 12 ? 38.204 -17.137 16.114 1.00 18.36 12 LYS B O 1
ATOM 2413 N N . ILE B 1 13 ? 37.129 -17.756 14.232 1.00 15.47 13 ILE B N 1
ATOM 2414 C CA . ILE B 1 13 ? 36.011 -16.844 14.442 1.00 16.89 13 ILE B CA 1
ATOM 2415 C C . ILE B 1 13 ? 35.330 -17.196 15.764 1.00 16.98 13 ILE B C 1
ATOM 2416 O O . ILE B 1 13 ? 35.022 -16.317 16.571 1.00 15.86 13 ILE B O 1
ATOM 2421 N N . ALA B 1 14 ? 35.101 -18.489 15.982 1.00 20.81 14 ALA B N 1
ATOM 2422 C CA . ALA B 1 14 ? 34.459 -18.959 17.206 1.00 21.92 14 ALA B CA 1
ATOM 2423 C C . ALA B 1 14 ? 35.311 -18.630 18.430 1.00 22.45 14 ALA B C 1
ATOM 2424 O O . ALA B 1 14 ? 34.788 -18.270 19.482 1.00 23.24 14 ALA B O 1
ATOM 2426 N N . SER B 1 15 ? 36.624 -18.767 18.294 1.00 21.70 15 SER B N 1
ATOM 2427 C CA . SER B 1 15 ? 37.526 -18.467 19.395 1.00 22.30 15 SER B CA 1
ATOM 2428 C C . SER B 1 15 ? 37.506 -16.977 19.723 1.00 21.71 15 SER B C 1
ATOM 2429 O O . SER B 1 15 ? 37.495 -16.592 20.893 1.00 23.09 15 SER B O 1
ATOM 2432 N N . TRP B 1 16 ? 37.505 -16.141 18.689 1.00 18.14 16 TRP B N 1
ATOM 2433 C CA . TRP B 1 16 ? 37.488 -14.696 18.881 1.00 18.36 16 TRP B CA 1
ATOM 2434 C C . TRP B 1 16 ? 36.188 -14.241 19.549 1.00 18.54 16 TRP B C 1
ATOM 2435 O O . TRP B 1 16 ? 36.190 -13.303 20.349 1.00 16.85 16 TRP B O 1
ATOM 2446 N N . ILE B 1 17 ? 35.078 -14.900 19.224 1.00 21.16 17 ILE B N 1
ATOM 2447 C CA . ILE B 1 17 ? 33.800 -14.550 19.842 1.00 20.74 17 ILE B CA 1
ATOM 2448 C C . ILE B 1 17 ? 33.855 -14.934 21.319 1.00 19.74 17 ILE B C 1
ATOM 2449 O O . ILE B 1 17 ? 33.390 -14.189 22.176 1.00 21.02 17 ILE B O 1
ATOM 2454 N N . LYS B 1 18 ? 34.430 -16.095 21.617 1.00 19.71 18 LYS B N 1
ATOM 2455 C CA . LYS B 1 18 ? 34.545 -16.535 23.005 1.00 21.76 18 LYS B CA 1
ATOM 2456 C C . LYS B 1 18 ? 35.467 -15.611 23.803 1.00 20.64 18 LYS B C 1
ATOM 2457 O O . LYS B 1 18 ? 35.312 -15.471 25.015 1.00 21.80 18 LYS B O 1
ATOM 2463 N N . GLU B 1 19 ? 36.429 -14.991 23.127 1.00 18.65 19 GLU B N 1
ATOM 2464 C CA . GLU B 1 19 ? 37.353 -14.078 23.793 1.00 18.22 19 GLU B CA 1
ATOM 2465 C C . GLU B 1 19 ? 36.645 -12.814 24.276 1.00 19.29 19 GLU B C 1
ATOM 2466 O O . GLU B 1 19 ? 37.163 -12.094 25.130 1.00 19.21 19 GLU B O 1
ATOM 2472 N N . ILE B 1 20 ? 35.461 -12.546 23.735 1.00 18.38 20 ILE B N 1
ATOM 2473 C CA . ILE B 1 20 ? 34.699 -11.371 24.141 1.00 19.93 20 ILE B CA 1
ATOM 2474 C C . ILE B 1 20 ? 34.093 -11.642 25.520 1.00 19.91 20 ILE B C 1
ATOM 2475 O O . ILE B 1 20 ? 33.713 -10.719 26.242 1.00 20.90 20 ILE B O 1
ATOM 2480 N N . GLU B 1 21 ? 34.028 -12.922 25.877 1.00 19.06 21 GLU B N 1
ATOM 2481 C CA . GLU B 1 21 ? 33.514 -13.361 27.173 1.00 19.91 21 GLU B CA 1
ATOM 2482 C C . GLU B 1 21 ? 32.162 -12.761 27.545 1.00 19.87 21 GLU B C 1
ATOM 2483 O O . GLU B 1 21 ? 32.035 -12.006 28.510 1.00 18.70 21 GLU B O 1
ATOM 2489 N N . SER B 1 22 ? 31.146 -13.118 26.772 1.00 20.85 22 SER B N 1
ATOM 2490 C CA . SER B 1 22 ? 29.799 -12.641 27.012 1.00 22.89 22 SER B CA 1
ATOM 2491 C C . SER B 1 22 ? 28.808 -13.729 26.620 1.00 23.71 22 SER B C 1
ATOM 2492 O O . SER B 1 22 ? 28.690 -14.074 25.445 1.00 22.52 22 SER B O 1
ATOM 2495 N N . GLY B 1 23 ? 28.107 -14.271 27.611 1.00 24.58 23 GLY B N 1
ATOM 2496 C CA . GLY B 1 23 ? 27.131 -15.312 27.346 1.00 24.08 23 GLY B CA 1
ATOM 2497 C C . GLY B 1 23 ? 26.045 -14.824 26.406 1.00 25.31 23 GLY B C 1
ATOM 2498 O O . GLY B 1 23 ? 25.511 -15.592 25.607 1.00 26.13 23 GLY B O 1
ATOM 2499 N N . PHE B 1 24 ? 25.719 -13.539 26.498 1.00 20.21 24 PHE B N 1
ATOM 2500 C CA . PHE B 1 24 ? 24.691 -12.960 25.644 1.00 21.05 24 PHE B CA 1
ATOM 2501 C C . PHE B 1 24 ? 25.148 -12.957 24.191 1.00 20.90 24 PHE B C 1
ATOM 2502 O O . PHE B 1 24 ? 24.383 -13.294 23.289 1.00 19.63 24 PHE B O 1
ATOM 2510 N N . ILE B 1 25 ? 26.396 -12.561 23.964 1.00 19.06 25 ILE B N 1
ATOM 2511 C CA . ILE B 1 25 ? 26.927 -12.543 22.613 1.00 18.57 25 ILE B CA 1
ATOM 2512 C C . ILE B 1 25 ? 27.044 -13.973 22.092 1.00 19.22 25 ILE B C 1
ATOM 2513 O O . ILE B 1 25 ? 26.800 -14.225 20.911 1.00 19.17 25 ILE B O 1
ATOM 2518 N N . ASP B 1 26 ? 27.398 -14.915 22.964 1.00 24.01 26 ASP B N 1
ATOM 2519 C CA . ASP B 1 26 ? 27.501 -16.310 22.539 1.00 25.35 26 ASP B CA 1
ATOM 2520 C C . ASP B 1 26 ? 26.153 -16.760 21.989 1.00 27.10 26 ASP B C 1
ATOM 2521 O O . ASP B 1 26 ? 26.084 -17.505 21.007 1.00 26.78 26 ASP B O 1
ATOM 2526 N N . GLU B 1 27 ? 25.081 -16.304 22.634 1.00 26.02 27 GLU B N 1
ATOM 2527 C CA . GLU B 1 27 ? 23.730 -16.660 22.217 1.00 27.53 27 GLU B CA 1
ATOM 2528 C C . GLU B 1 27 ? 23.422 -16.094 20.833 1.00 26.31 27 GLU B C 1
ATOM 2529 O O . GLU B 1 27 ? 22.911 -16.799 19.964 1.00 26.94 27 GLU B O 1
ATOM 2535 N N . LEU B 1 28 ? 23.731 -14.817 20.631 1.00 22.64 28 LEU B N 1
ATOM 2536 C CA . LEU B 1 28 ? 23.488 -14.175 19.343 1.00 22.36 28 LEU B CA 1
ATOM 2537 C C . LEU B 1 28 ? 24.285 -14.872 18.243 1.00 22.81 28 LEU B C 1
ATOM 2538 O O . LEU B 1 28 ? 23.752 -15.191 17.177 1.00 21.64 28 LEU B O 1
ATOM 2543 N N . PHE B 1 29 ? 25.567 -15.105 18.514 1.00 27.52 29 PHE B N 1
ATOM 2544 C CA . PHE B 1 29 ? 26.454 -15.758 17.555 1.00 27.27 29 PHE B CA 1
ATOM 2545 C C . PHE B 1 29 ? 25.975 -17.146 17.118 1.00 27.90 29 PHE B C 1
ATOM 2546 O O . PHE B 1 29 ? 26.158 -17.530 15.961 1.00 27.95 29 PHE B O 1
ATOM 2554 N N . SER B 1 30 ? 25.369 -17.894 18.037 1.00 28.07 30 SER B N 1
ATOM 2555 C CA . SER B 1 30 ? 24.891 -19.240 17.725 1.00 29.09 30 SER B CA 1
ATOM 2556 C C . SER B 1 30 ? 23.785 -19.268 16.674 1.00 30.43 30 SER B C 1
ATOM 2557 O O . SER B 1 30 ? 23.508 -20.317 16.096 1.00 30.66 30 SER B O 1
ATOM 2560 N N . LYS B 1 31 ? 23.157 -18.124 16.421 1.00 23.44 31 LYS B N 1
ATOM 2561 C CA . LYS B 1 31 ? 22.079 -18.072 15.440 1.00 24.65 31 LYS B CA 1
ATOM 2562 C C . LYS B 1 31 ? 22.508 -17.661 14.045 1.00 25.43 31 LYS B C 1
ATOM 2563 O O . LYS B 1 31 ? 21.680 -17.580 13.135 1.00 21.75 31 LYS B O 1
ATOM 2569 N N . ILE B 1 32 ? 23.799 -17.391 13.878 1.00 34.77 32 ILE B N 1
ATOM 2570 C CA . ILE B 1 32 ? 24.325 -17.024 12.570 1.00 36.26 32 ILE B CA 1
ATOM 2571 C C . ILE B 1 32 ? 24.743 -18.328 11.910 1.00 37.04 32 ILE B C 1
ATOM 2572 O O . ILE B 1 32 ? 25.418 -19.155 12.524 1.00 38.85 32 ILE B O 1
ATOM 2577 N N . GLY B 1 33 ? 24.336 -18.515 10.663 1.00 34.15 33 GLY B N 1
ATOM 2578 C CA . GLY B 1 33 ? 24.665 -19.743 9.967 1.00 35.13 33 GLY B CA 1
ATOM 2579 C C . GLY B 1 33 ? 25.994 -19.744 9.241 1.00 35.84 33 GLY B C 1
ATOM 2580 O O . GLY B 1 33 ? 26.708 -18.738 9.231 1.00 35.53 33 GLY B O 1
ATOM 2581 N N . PRO B 1 34 ? 26.344 -20.876 8.609 1.00 38.64 34 PRO B N 1
ATOM 2582 C CA . PRO B 1 34 ? 27.589 -21.061 7.860 1.00 38.81 34 PRO B CA 1
ATOM 2583 C C . PRO B 1 34 ? 27.720 -20.048 6.741 1.00 37.41 34 PRO B C 1
ATOM 2584 O O . PRO B 1 34 ? 26.740 -19.469 6.295 1.00 39.14 34 PRO B O 1
ATOM 2588 N N . SER B 1 35 ? 28.948 -19.842 6.297 1.00 40.65 35 SER B N 1
ATOM 2589 C CA . SER B 1 35 ? 29.225 -18.917 5.219 1.00 39.05 35 SER B CA 1
ATOM 2590 C C . SER B 1 35 ? 29.977 -19.680 4.152 1.00 38.02 35 SER B C 1
ATOM 2591 O O . SER B 1 35 ? 30.674 -20.649 4.445 1.00 39.07 35 SER B O 1
ATOM 2594 N N . LYS B 1 36 ? 29.819 -19.243 2.913 1.00 28.65 36 LYS B N 1
ATOM 2595 C CA . LYS B 1 36 ? 30.503 -19.868 1.793 1.00 28.75 36 LYS B CA 1
ATOM 2596 C C . LYS B 1 36 ? 31.989 -19.534 1.941 1.00 26.05 36 LYS B C 1
ATOM 2597 O O . LYS B 1 36 ? 32.865 -20.287 1.507 1.00 24.06 36 LYS B O 1
ATOM 2603 N N . MET B 1 37 ? 32.248 -18.407 2.599 1.00 21.81 37 MET B N 1
ATOM 2604 C CA . MET B 1 37 ? 33.598 -17.900 2.812 1.00 19.76 37 MET B CA 1
ATOM 2605 C C . MET B 1 37 ? 34.326 -17.722 1.487 1.00 18.79 37 MET B C 1
ATOM 2606 O O . MET B 1 37 ? 35.487 -18.111 1.332 1.00 17.03 37 MET B O 1
ATOM 2611 N N . LEU B 1 38 ? 33.626 -17.126 0.532 1.00 20.34 38 LEU B N 1
ATOM 2612 C CA . LEU B 1 38 ? 34.181 -16.869 -0.785 1.00 21.13 38 LEU B CA 1
ATOM 2613 C C . LEU B 1 38 ? 35.475 -16.064 -0.690 1.00 21.26 38 LEU B C 1
ATOM 2614 O O . LEU B 1 38 ? 36.451 -16.345 -1.391 1.00 20.22 38 LEU B O 1
ATOM 2619 N N . ARG B 1 39 ? 35.480 -15.066 0.187 1.00 19.99 39 ARG B N 1
ATOM 2620 C CA . ARG B 1 39 ? 36.651 -14.222 0.334 1.00 19.78 39 ARG B CA 1
ATOM 2621 C C . ARG B 1 39 ? 37.861 -14.959 0.871 1.00 20.38 39 ARG B C 1
ATOM 2622 O O . ARG B 1 39 ? 38.957 -14.708 0.407 1.00 20.55 39 ARG B O 1
ATOM 2630 N N . SER B 1 40 ? 37.672 -15.899 1.792 1.00 15.47 40 SER B N 1
ATOM 2631 C CA . SER B 1 40 ? 38.791 -16.676 2.312 1.00 17.29 40 SER B CA 1
ATOM 2632 C C . SER B 1 40 ? 39.354 -17.591 1.216 1.00 18.04 40 SER B C 1
ATOM 2633 O O . SER B 1 40 ? 40.568 -17.773 1.115 1.00 18.02 40 SER B O 1
ATOM 2636 N N . LYS B 1 41 ? 38.471 -18.156 0.396 1.00 20.73 41 LYS B N 1
ATOM 2637 C CA . LYS B 1 41 ? 38.898 -19.054 -0.679 1.00 20.76 41 LYS B CA 1
ATOM 2638 C C . LYS B 1 41 ? 39.786 -18.303 -1.661 1.00 20.51 41 LYS B C 1
ATOM 2639 O O . LYS B 1 41 ? 40.810 -18.817 -2.116 1.00 18.97 41 LYS B O 1
ATOM 2645 N N . LEU B 1 42 ? 39.386 -17.081 -1.985 1.00 19.96 42 LEU B N 1
ATOM 2646 C CA . LEU B 1 42 ? 40.157 -16.246 -2.895 1.00 20.92 42 LEU B CA 1
ATOM 2647 C C . LEU B 1 42 ? 41.520 -15.901 -2.306 1.00 21.56 42 LEU B C 1
ATOM 2648 O O . LEU B 1 42 ? 42.543 -15.994 -2.989 1.00 22.61 42 LEU B O 1
ATOM 2653 N N . MET B 1 43 ? 41.527 -15.500 -1.038 1.00 17.10 43 MET B N 1
ATOM 2654 C CA . MET B 1 43 ? 42.755 -15.130 -0.346 1.00 16.75 43 MET B CA 1
ATOM 2655 C C . MET B 1 43 ? 43.675 -16.319 -0.087 1.00 18.35 43 MET B C 1
ATOM 2656 O O . MET B 1 43 ? 44.886 -16.221 -0.277 1.00 19.72 43 MET B O 1
ATOM 2661 N N . LEU B 1 44 ? 43.106 -17.438 0.354 1.00 20.36 44 LEU B N 1
ATOM 2662 C CA . LEU B 1 44 ? 43.903 -18.629 0.639 1.00 21.72 44 LEU B CA 1
ATOM 2663 C C . LEU B 1 44 ? 44.643 -19.119 -0.602 1.00 21.87 44 LEU B C 1
ATOM 2664 O O . LEU B 1 44 ? 45.680 -19.771 -0.493 1.00 22.71 44 LEU B O 1
ATOM 2669 N N . ALA B 1 45 ? 44.107 -18.793 -1.774 1.00 21.51 45 ALA B N 1
ATOM 2670 C CA . ALA B 1 45 ? 44.692 -19.208 -3.046 1.00 22.63 45 ALA B CA 1
ATOM 2671 C C . ALA B 1 45 ? 46.064 -18.609 -3.319 1.00 23.85 45 ALA B C 1
ATOM 2672 O O . ALA B 1 45 ? 46.771 -19.061 -4.225 1.00 21.36 45 ALA B O 1
ATOM 2674 N N . LEU B 1 46 ? 46.439 -17.589 -2.551 1.00 20.60 46 LEU B N 1
ATOM 2675 C CA . LEU B 1 46 ? 47.736 -16.949 -2.734 1.00 22.12 46 LEU B CA 1
ATOM 2676 C C . LEU B 1 46 ? 48.842 -17.639 -1.945 1.00 23.32 46 LEU B C 1
ATOM 2677 O O . LEU B 1 46 ? 50.024 -17.389 -2.180 1.00 24.98 46 LEU B O 1
ATOM 2682 N N . LEU B 1 47 ? 48.459 -18.501 -1.009 1.00 22.80 47 LEU B N 1
ATOM 2683 C CA . LEU B 1 47 ? 49.430 -19.217 -0.192 1.00 24.74 47 LEU B CA 1
ATOM 2684 C C . LEU B 1 47 ? 50.290 -20.164 -1.025 1.00 28.01 47 LEU B C 1
ATOM 2685 O O . LEU B 1 47 ? 49.828 -20.720 -2.023 1.00 25.57 47 LEU B O 1
ATOM 2690 N N . ASN B 1 48 ? 51.547 -20.325 -0.613 1.00 36.17 48 ASN B N 1
ATOM 2691 C CA . ASN B 1 48 ? 52.489 -21.218 -1.289 1.00 39.95 48 ASN B CA 1
ATOM 2692 C C . ASN B 1 48 ? 52.547 -22.537 -0.539 1.00 41.46 48 ASN B C 1
ATOM 2693 O O . ASN B 1 48 ? 52.181 -22.612 0.636 1.00 40.37 48 ASN B O 1
ATOM 2698 N N . GLU B 1 49 ? 53.029 -23.573 -1.217 1.00 54.37 49 GLU B N 1
ATOM 2699 C CA . GLU B 1 49 ? 53.166 -24.885 -0.601 1.00 55.16 49 GLU B CA 1
ATOM 2700 C C . GLU B 1 49 ? 54.051 -24.763 0.635 1.00 53.69 49 GLU B C 1
ATOM 2701 O O . GLU B 1 49 ? 53.753 -25.328 1.687 1.00 55.12 49 GLU B O 1
ATOM 2707 N N . LYS B 1 50 ? 55.130 -23.997 0.495 1.00 40.21 50 LYS B N 1
ATOM 2708 C CA . LYS B 1 50 ? 56.112 -23.807 1.562 1.00 37.46 50 LYS B CA 1
ATOM 2709 C C . LYS B 1 50 ? 55.941 -22.615 2.495 1.00 33.74 50 LYS B C 1
ATOM 2710 O O . LYS B 1 50 ? 56.911 -22.189 3.125 1.00 33.23 50 LYS B O 1
ATOM 2716 N N . THR B 1 51 ? 54.738 -22.066 2.599 1.00 26.92 51 THR B N 1
ATOM 2717 C CA . THR B 1 51 ? 54.545 -20.927 3.492 1.00 20.91 51 THR B CA 1
ATOM 2718 C C . THR B 1 51 ? 54.842 -21.384 4.916 1.00 18.15 51 THR B C 1
ATOM 2719 O O . THR B 1 51 ? 54.288 -22.378 5.372 1.00 17.45 51 THR B O 1
ATOM 2723 N N . ASP B 1 52 ? 55.718 -20.676 5.621 1.00 17.37 52 ASP B N 1
ATOM 2724 C CA . ASP B 1 52 ? 56.047 -21.095 6.979 1.00 17.42 52 ASP B CA 1
ATOM 2725 C C . ASP B 1 52 ? 54.834 -21.004 7.907 1.00 17.56 52 ASP B C 1
ATOM 2726 O O . ASP B 1 52 ? 53.927 -20.188 7.699 1.00 15.92 52 ASP B O 1
ATOM 2731 N N . ALA B 1 53 ? 54.823 -21.856 8.925 1.00 20.23 53 ALA B N 1
ATOM 2732 C CA . ALA B 1 53 ? 53.717 -21.928 9.876 1.00 20.14 53 ALA B CA 1
ATOM 2733 C C . ALA B 1 53 ? 53.343 -20.611 10.553 1.00 20.57 53 ALA B C 1
ATOM 2734 O O . ALA B 1 53 ? 52.166 -20.352 10.795 1.00 21.12 53 ALA B O 1
ATOM 2736 N N . ILE B 1 54 ? 54.336 -19.792 10.881 1.00 18.83 54 ILE B N 1
ATOM 2737 C CA . ILE B 1 54 ? 54.057 -18.516 11.525 1.00 19.35 54 ILE B CA 1
ATOM 2738 C C . ILE B 1 54 ? 53.278 -17.612 10.572 1.00 19.69 54 ILE B C 1
ATOM 2739 O O . ILE B 1 54 ? 52.275 -17.010 10.955 1.00 18.01 54 ILE B O 1
ATOM 2744 N N . LEU B 1 55 ? 53.743 -17.525 9.329 1.00 16.93 55 LEU B N 1
ATOM 2745 C CA . LEU B 1 55 ? 53.084 -16.691 8.331 1.00 17.48 55 LEU B CA 1
ATOM 2746 C C . LEU B 1 55 ? 51.688 -17.223 7.993 1.00 18.94 55 LEU B C 1
ATOM 2747 O O . LEU B 1 55 ? 50.748 -16.448 7.798 1.00 16.43 55 LEU B O 1
ATOM 2752 N N . LEU B 1 56 ? 51.556 -18.545 7.929 1.00 17.36 56 LEU B N 1
ATOM 2753 C CA . LEU B 1 56 ? 50.276 -19.174 7.620 1.00 19.81 56 LEU B CA 1
ATOM 2754 C C . LEU B 1 56 ? 49.216 -18.794 8.658 1.00 20.53 56 LEU B C 1
ATOM 2755 O O . LEU B 1 56 ? 48.066 -18.523 8.312 1.00 19.39 56 LEU B O 1
ATOM 2760 N N . ASP B 1 57 ? 49.605 -18.780 9.929 1.00 23.57 57 ASP B N 1
ATOM 2761 C CA . ASP B 1 57 ? 48.674 -18.415 10.987 1.00 25.10 57 ASP B CA 1
ATOM 2762 C C . ASP B 1 57 ? 48.240 -16.958 10.807 1.00 24.64 57 ASP B C 1
ATOM 2763 O O . ASP B 1 57 ? 47.067 -16.633 10.978 1.00 25.52 57 ASP B O 1
ATOM 2768 N N . LYS B 1 58 ? 49.187 -16.084 10.468 1.00 20.02 58 LYS B N 1
ATOM 2769 C CA . LYS B 1 58 ? 48.874 -14.673 10.243 1.00 19.56 58 LYS B CA 1
ATOM 2770 C C . LYS B 1 58 ? 47.884 -14.557 9.090 1.00 18.11 58 LYS B C 1
ATOM 2771 O O . LYS B 1 58 ? 46.980 -13.728 9.118 1.00 16.70 58 LYS B O 1
ATOM 2777 N N . ALA B 1 59 ? 48.075 -15.386 8.067 1.00 16.19 59 ALA B N 1
ATOM 2778 C CA . ALA B 1 59 ? 47.201 -15.377 6.902 1.00 15.54 59 ALA B CA 1
ATOM 2779 C C . ALA B 1 59 ? 45.795 -15.835 7.288 1.00 16.73 59 ALA B C 1
ATOM 2780 O O . ALA B 1 59 ? 44.800 -15.274 6.831 1.00 15.54 59 ALA B O 1
ATOM 2782 N N . LEU B 1 60 ? 45.711 -16.857 8.129 1.00 19.53 60 LEU B N 1
ATOM 2783 C CA . LEU B 1 60 ? 44.414 -17.340 8.570 1.00 20.89 60 LEU B CA 1
ATOM 2784 C C . LEU B 1 60 ? 43.750 -16.246 9.409 1.00 21.15 60 LEU B C 1
ATOM 2785 O O . LEU B 1 60 ? 42.530 -16.069 9.358 1.00 20.38 60 LEU B O 1
ATOM 2790 N N . ASN B 1 61 ? 44.555 -15.507 10.173 1.00 17.12 61 ASN B N 1
ATOM 2791 C CA . ASN B 1 61 ? 44.018 -14.418 10.986 1.00 17.47 61 ASN B CA 1
ATOM 2792 C C . ASN B 1 61 ? 43.441 -13.345 10.079 1.00 15.34 61 ASN B C 1
ATOM 2793 O O . ASN B 1 61 ? 42.393 -12.770 10.374 1.00 14.08 61 ASN B O 1
ATOM 2798 N N . LEU B 1 62 ? 44.133 -13.068 8.979 1.00 14.12 62 LEU B N 1
ATOM 2799 C CA . LEU B 1 62 ? 43.671 -12.063 8.031 1.00 14.43 62 LEU B CA 1
ATOM 2800 C C . LEU B 1 62 ? 42.339 -12.475 7.415 1.00 16.21 62 LEU B C 1
ATOM 2801 O O . LEU B 1 62 ? 41.440 -11.643 7.235 1.00 15.81 62 LEU B O 1
ATOM 2806 N N . CYS B 1 63 ? 42.222 -13.757 7.073 1.00 18.10 63 CYS B N 1
ATOM 2807 C CA . CYS B 1 63 ? 40.990 -14.281 6.488 1.00 17.01 63 CYS B CA 1
ATOM 2808 C C . CYS B 1 63 ? 39.862 -14.183 7.513 1.00 17.13 63 CYS B C 1
ATOM 2809 O O . CYS B 1 63 ? 38.715 -13.909 7.170 1.00 15.53 63 CYS B O 1
ATOM 2812 N N . THR B 1 64 ? 40.198 -14.408 8.776 1.00 15.41 64 THR B N 1
ATOM 2813 C CA . THR B 1 64 ? 39.209 -14.341 9.839 1.00 15.78 64 THR B CA 1
ATOM 2814 C C . THR B 1 64 ? 38.676 -12.914 9.950 1.00 15.21 64 THR B C 1
ATOM 2815 O O . THR B 1 64 ? 37.470 -12.703 10.071 1.00 15.80 64 THR B O 1
ATOM 2819 N N . ILE B 1 65 ? 39.582 -11.941 9.900 1.00 15.81 65 ILE B N 1
ATOM 2820 C CA . ILE B 1 65 ? 39.224 -10.528 9.961 1.00 15.04 65 ILE B CA 1
ATOM 2821 C C . ILE B 1 65 ? 38.287 -10.186 8.800 1.00 16.39 65 ILE B C 1
ATOM 2822 O O . ILE B 1 65 ? 37.257 -9.537 8.988 1.00 15.57 65 ILE B O 1
ATOM 2827 N N . VAL B 1 66 ? 38.645 -10.630 7.600 1.00 10.43 66 VAL B N 1
ATOM 2828 C CA . VAL B 1 66 ? 37.820 -10.361 6.429 1.00 10.69 66 VAL B CA 1
ATOM 2829 C C . VAL B 1 66 ? 36.423 -10.989 6.518 1.00 10.95 66 VAL B C 1
ATOM 2830 O O . VAL B 1 66 ? 35.431 -10.353 6.160 1.00 10.31 66 VAL B O 1
ATOM 2834 N N . GLU B 1 67 ? 36.336 -12.227 6.990 1.00 13.23 67 GLU B N 1
ATOM 2835 C CA . GLU B 1 67 ? 35.033 -12.883 7.102 1.00 15.06 67 GLU B CA 1
ATOM 2836 C C . GLU B 1 67 ? 34.164 -12.224 8.183 1.00 16.32 67 GLU B C 1
ATOM 2837 O O . GLU B 1 67 ? 32.941 -12.153 8.050 1.00 15.64 67 GLU B O 1
ATOM 2843 N N . MET B 1 68 ? 34.791 -11.742 9.254 1.00 14.84 68 MET B N 1
ATOM 2844 C CA . MET B 1 68 ? 34.028 -11.097 10.319 1.00 17.65 68 MET B CA 1
ATOM 2845 C C . MET B 1 68 ? 33.482 -9.756 9.856 1.00 16.82 68 MET B C 1
ATOM 2846 O O . MET B 1 68 ? 32.376 -9.363 10.231 1.00 18.33 68 MET B O 1
ATOM 2851 N N . ILE B 1 69 ? 34.256 -9.063 9.027 1.00 15.48 69 ILE B N 1
ATOM 2852 C CA . ILE B 1 69 ? 33.829 -7.786 8.470 1.00 16.00 69 ILE B CA 1
ATOM 2853 C C . ILE B 1 69 ? 32.635 -8.058 7.555 1.00 16.54 69 ILE B C 1
ATOM 2854 O O . ILE B 1 69 ? 31.623 -7.354 7.601 1.00 16.68 69 ILE B O 1
ATOM 2859 N N . GLN B 1 70 ? 32.765 -9.081 6.717 1.00 15.21 70 GLN B N 1
ATOM 2860 C CA . GLN B 1 70 ? 31.691 -9.449 5.801 1.00 15.95 70 GLN B CA 1
ATOM 2861 C C . GLN B 1 70 ? 30.422 -9.768 6.601 1.00 14.56 70 GLN B C 1
ATOM 2862 O O . GLN B 1 70 ? 29.334 -9.316 6.254 1.00 14.92 70 GLN B O 1
ATOM 2868 N N . THR B 1 71 ? 30.566 -10.552 7.665 1.00 16.40 71 THR B N 1
ATOM 2869 C CA . THR B 1 71 ? 29.421 -10.912 8.503 1.00 18.80 71 THR B CA 1
ATOM 2870 C C . THR B 1 71 ? 28.800 -9.676 9.155 1.00 18.84 71 THR B C 1
ATOM 2871 O O . THR B 1 71 ? 27.579 -9.579 9.264 1.00 18.46 71 THR B O 1
ATOM 2875 N N . ALA B 1 72 ? 29.634 -8.734 9.590 1.00 16.22 72 ALA B N 1
ATOM 2876 C CA . ALA B 1 72 ? 29.122 -7.519 10.219 1.00 16.37 72 ALA B CA 1
ATOM 2877 C C . ALA B 1 72 ? 28.288 -6.714 9.229 1.00 15.81 72 ALA B C 1
ATOM 2878 O O . ALA B 1 72 ? 27.212 -6.214 9.569 1.00 16.60 72 ALA B O 1
ATOM 2880 N N . SER B 1 73 ? 28.785 -6.582 8.005 1.00 14.65 73 SER B N 1
ATOM 2881 C CA . SER B 1 73 ? 28.063 -5.824 6.991 1.00 16.35 73 SER B CA 1
ATOM 2882 C C . SER B 1 73 ? 26.719 -6.475 6.677 1.00 16.82 73 SER B C 1
ATOM 2883 O O . SER B 1 73 ? 25.727 -5.788 6.482 1.00 16.45 73 SER B O 1
ATOM 2886 N N . LEU B 1 74 ? 26.692 -7.802 6.625 1.00 18.16 74 LEU B N 1
ATOM 2887 C CA . LEU B 1 74 ? 25.450 -8.517 6.337 1.00 19.88 74 LEU B CA 1
ATOM 2888 C C . LEU B 1 74 ? 24.449 -8.316 7.474 1.00 20.12 74 LEU B C 1
ATOM 2889 O O . LEU B 1 74 ? 23.247 -8.183 7.239 1.00 19.76 74 LEU B O 1
ATOM 2894 N N . LEU B 1 75 ? 24.951 -8.287 8.705 1.00 18.70 75 LEU B N 1
ATOM 2895 C CA . LEU B 1 75 ? 24.092 -8.084 9.867 1.00 18.05 75 LEU B CA 1
ATOM 2896 C C . LEU B 1 75 ? 23.426 -6.718 9.799 1.00 18.41 75 LEU B C 1
ATOM 2897 O O . LEU B 1 75 ? 22.232 -6.595 10.054 1.00 18.43 75 LEU B O 1
ATOM 2902 N N . HIS B 1 76 ? 24.194 -5.688 9.457 1.00 19.28 76 HIS B N 1
ATOM 2903 C CA . HIS B 1 76 ? 23.627 -4.350 9.363 1.00 19.46 76 HIS B CA 1
ATOM 2904 C C . HIS B 1 76 ? 22.733 -4.213 8.140 1.00 21.70 76 HIS B C 1
ATOM 2905 O O . HIS B 1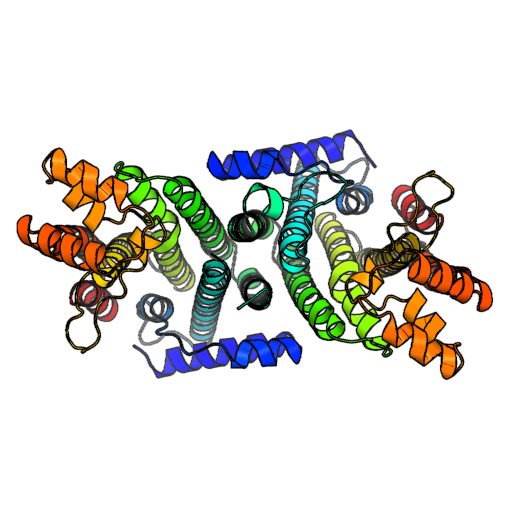 76 ? 21.717 -3.524 8.189 1.00 22.36 76 HIS B O 1
ATOM 2912 N N . ASP B 1 77 ? 23.106 -4.872 7.047 1.00 17.67 77 ASP B N 1
ATOM 2913 C CA . ASP B 1 77 ? 22.303 -4.810 5.830 1.00 21.11 77 ASP B CA 1
ATOM 2914 C C . ASP B 1 77 ? 20.929 -5.435 6.062 1.00 21.04 77 ASP B C 1
ATOM 2915 O O . ASP B 1 77 ? 19.933 -4.952 5.535 1.00 20.43 77 ASP B O 1
ATOM 2920 N N . ASP B 1 78 ? 20.871 -6.504 6.849 1.00 24.88 78 ASP B N 1
ATOM 2921 C CA . ASP B 1 78 ? 19.592 -7.154 7.122 1.00 27.42 78 ASP B CA 1
ATOM 2922 C C . ASP B 1 78 ? 18.672 -6.246 7.929 1.00 27.13 78 ASP B C 1
ATOM 2923 O O . ASP B 1 78 ? 17.455 -6.287 7.770 1.00 28.22 78 ASP B O 1
ATOM 2928 N N . VAL B 1 79 ? 19.257 -5.424 8.791 1.00 24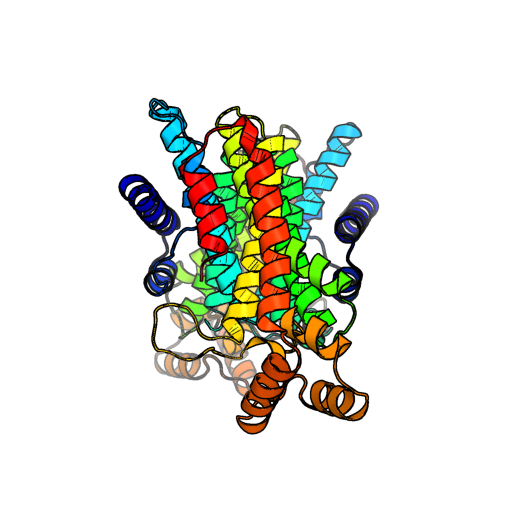.25 79 VAL B N 1
ATOM 2929 C CA . VAL B 1 79 ? 18.482 -4.492 9.601 1.00 25.39 79 VAL B CA 1
ATOM 2930 C C . VAL B 1 79 ? 17.893 -3.408 8.702 1.00 27.38 79 VAL B C 1
ATOM 2931 O O . VAL B 1 79 ? 16.689 -3.144 8.724 1.00 27.45 79 VAL B O 1
ATOM 2935 N N . ILE B 1 80 ? 18.759 -2.791 7.907 1.00 28.51 80 ILE B N 1
ATOM 2936 C CA . ILE B 1 80 ? 18.360 -1.719 7.006 1.00 30.99 80 ILE B CA 1
ATOM 2937 C C . ILE B 1 80 ? 17.368 -2.175 5.933 1.00 31.70 80 ILE B C 1
ATOM 2938 O O . ILE B 1 80 ? 16.522 -1.398 5.493 1.00 30.01 80 ILE B O 1
ATOM 2943 N N . ASP B 1 81 ? 17.472 -3.433 5.515 1.00 32.78 81 ASP B N 1
ATOM 2944 C CA . ASP B 1 81 ? 16.564 -3.970 4.506 1.00 36.65 81 ASP B CA 1
ATOM 2945 C C . ASP B 1 81 ? 15.360 -4.659 5.150 1.00 37.75 81 ASP B C 1
ATOM 2946 O O . ASP B 1 81 ? 14.504 -5.212 4.456 1.00 37.45 81 ASP B O 1
ATOM 2951 N N . LYS B 1 82 ? 15.296 -4.613 6.479 1.00 41.23 82 LYS B N 1
ATOM 2952 C CA . LYS B 1 82 ? 14.206 -5.239 7.223 1.00 42.43 82 LYS B CA 1
ATOM 2953 C C . LYS B 1 82 ? 14.030 -6.697 6.807 1.00 42.17 82 LYS B C 1
ATOM 2954 O O . LYS B 1 82 ? 12.914 -7.223 6.793 1.00 41.30 82 LYS B O 1
ATOM 2960 N N . ALA B 1 83 ? 15.142 -7.344 6.466 1.00 34.44 83 ALA B N 1
ATOM 2961 C CA . ALA B 1 83 ? 15.122 -8.740 6.052 1.00 34.48 83 ALA B CA 1
ATOM 2962 C C . ALA B 1 83 ? 14.807 -9.629 7.247 1.00 35.54 83 ALA B C 1
ATOM 2963 O O . ALA B 1 83 ? 15.389 -9.478 8.324 1.00 34.05 83 ALA B O 1
ATOM 2965 N N . THR B 1 84 ? 13.878 -10.557 7.051 1.00 33.63 84 THR B N 1
ATOM 2966 C CA . THR B 1 84 ? 13.474 -11.477 8.109 1.00 36.10 84 THR B CA 1
ATOM 2967 C C . THR B 1 84 ? 14.217 -12.787 7.933 1.00 36.58 84 THR B C 1
ATOM 2968 O O . THR B 1 84 ? 14.199 -13.652 8.807 1.00 36.37 84 THR B O 1
ATOM 2972 N N . MET B 1 85 ? 14.885 -12.915 6.795 1.00 36.02 85 MET B N 1
ATOM 2973 C CA . MET B 1 85 ? 15.572 -14.146 6.463 1.00 38.91 85 MET B CA 1
ATOM 2974 C C . MET B 1 85 ? 16.912 -13.934 5.771 1.00 39.71 85 MET B C 1
ATOM 2975 O O . MET B 1 85 ? 17.105 -12.958 5.050 1.00 38.53 85 MET B O 1
ATOM 2980 N N . ARG B 1 86 ? 17.835 -14.858 6.011 1.00 52.30 86 ARG B N 1
ATOM 2981 C CA . ARG B 1 86 ? 19.143 -14.841 5.371 1.00 53.92 86 ARG B CA 1
ATOM 2982 C C . ARG B 1 86 ? 19.514 -16.286 5.112 1.00 56.36 86 ARG B C 1
ATOM 2983 O O . ARG B 1 86 ? 20.024 -16.963 6.003 1.00 56.70 86 ARG B O 1
ATOM 2991 N N . ARG B 1 87 ? 19.236 -16.768 3.904 1.00 67.68 87 ARG B N 1
ATOM 2992 C CA . ARG B 1 87 ? 19.561 -18.147 3.563 1.00 70.25 87 ARG B CA 1
ATOM 2993 C C . ARG B 1 87 ? 18.555 -19.107 4.200 1.00 70.32 87 ARG B C 1
ATOM 2994 O O . ARG B 1 87 ? 18.937 -20.117 4.789 1.00 71.19 87 ARG B O 1
ATOM 3002 N N . LYS B 1 88 ? 17.275 -18.769 4.077 1.00 70.93 88 LYS B N 1
ATOM 3003 C CA . LYS B 1 88 ? 16.155 -19.544 4.614 1.00 70.32 88 LYS B CA 1
ATOM 3004 C C . LYS B 1 88 ? 15.988 -19.577 6.132 1.00 68.90 88 LYS B C 1
ATOM 3005 O O . LYS B 1 88 ? 14.955 -20.028 6.632 1.00 68.91 88 LYS B O 1
ATOM 3011 N N . LEU B 1 89 ? 16.989 -19.119 6.874 1.00 47.26 89 LEU B N 1
ATOM 3012 C CA . LEU B 1 89 ? 16.847 -19.099 8.319 1.00 44.35 89 LEU B CA 1
ATOM 3013 C C . LEU B 1 89 ? 16.621 -17.668 8.798 1.00 41.63 89 LEU B C 1
ATOM 3014 O O . LEU B 1 89 ? 17.054 -16.708 8.152 1.00 40.25 89 LEU B O 1
ATOM 3019 N N . PRO B 1 90 ? 15.935 -17.512 9.943 1.00 51.79 90 PRO B N 1
ATOM 3020 C CA . PRO B 1 90 ? 15.621 -16.206 10.529 1.00 48.81 90 PRO B CA 1
ATOM 3021 C C . PRO B 1 90 ? 16.859 -15.345 10.689 1.00 45.82 90 PRO B C 1
ATOM 3022 O O . PRO B 1 90 ? 17.907 -15.827 11.115 1.00 45.35 90 PRO B O 1
ATOM 3026 N N . SER B 1 91 ? 16.733 -14.071 10.341 1.00 32.07 91 SER B N 1
ATOM 3027 C CA . SER B 1 91 ? 17.842 -13.138 10.471 1.00 28.24 91 SER B CA 1
ATOM 3028 C C . SER B 1 91 ? 18.064 -12.832 11.951 1.00 27.04 91 SER B C 1
ATOM 3029 O O . SER B 1 91 ? 17.197 -13.107 12.795 1.00 23.15 91 SER B O 1
ATOM 3032 N N . ILE B 1 92 ? 19.224 -12.268 12.273 1.00 30.30 92 ILE B N 1
ATOM 3033 C CA . ILE B 1 92 ? 19.524 -11.931 13.656 1.00 29.44 92 ILE B CA 1
ATOM 3034 C C . ILE B 1 92 ? 18.552 -10.870 14.169 1.00 29.67 92 ILE B C 1
ATOM 3035 O O . ILE B 1 92 ? 18.133 -10.915 15.330 1.00 29.77 92 ILE B O 1
ATOM 3040 N N . ASN B 1 93 ? 18.177 -9.925 13.310 1.00 31.70 93 ASN B N 1
ATOM 3041 C CA . ASN B 1 93 ? 17.243 -8.883 13.727 1.00 33.12 93 ASN B CA 1
ATOM 3042 C C . ASN B 1 93 ? 15.832 -9.443 13.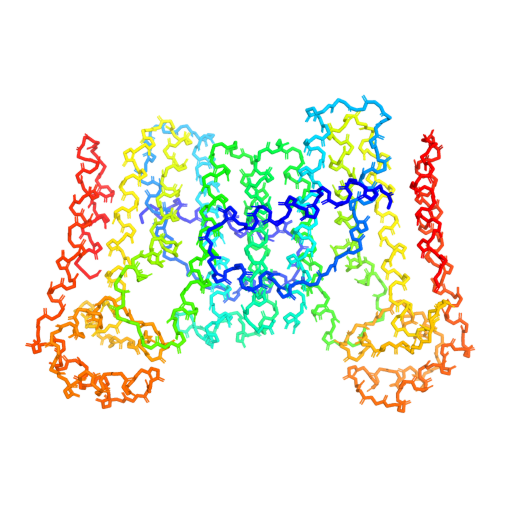919 1.00 32.66 93 ASN B C 1
ATOM 3043 O O . ASN B 1 93 ? 15.044 -8.904 14.697 1.00 32.69 93 ASN B O 1
ATOM 3048 N N . ALA B 1 94 ? 15.519 -10.530 13.223 1.00 34.41 94 ALA B N 1
ATOM 3049 C CA . ALA B 1 94 ? 14.202 -11.147 13.343 1.00 36.38 94 ALA B CA 1
ATOM 3050 C C . ALA B 1 94 ? 14.091 -11.933 14.647 1.00 37.54 94 ALA B C 1
ATOM 3051 O O . ALA B 1 94 ? 13.010 -12.036 15.229 1.00 39.14 94 ALA B O 1
ATOM 3053 N N . LEU B 1 95 ? 15.218 -12.476 15.102 1.00 36.94 95 LEU B N 1
ATOM 3054 C CA . LEU B 1 95 ? 15.259 -13.270 16.328 1.00 37.15 95 LEU B CA 1
ATOM 3055 C C . LEU B 1 95 ? 15.596 -12.474 17.590 1.00 37.20 95 LEU B C 1
ATOM 3056 O O . LEU B 1 95 ? 15.153 -12.829 18.689 1.00 36.57 95 LEU B O 1
ATOM 3061 N N . PHE B 1 96 ? 16.366 -11.397 17.439 1.00 27.95 96 PHE B N 1
ATOM 3062 C CA . PHE B 1 96 ? 16.777 -10.605 18.598 1.00 27.99 96 PHE B CA 1
ATOM 3063 C C . PHE B 1 96 ? 16.531 -9.097 18.520 1.00 27.12 96 PHE B C 1
ATOM 3064 O O . PHE B 1 96 ? 16.971 -8.352 19.398 1.00 25.87 96 PHE B O 1
ATOM 3072 N N . GLY B 1 97 ? 15.833 -8.647 17.483 1.00 37.08 97 GLY B N 1
ATOM 3073 C CA . GLY B 1 97 ? 15.554 -7.227 17.348 1.00 37.48 97 GLY B CA 1
ATOM 3074 C C . GLY B 1 97 ? 16.646 -6.458 16.622 1.00 37.83 97 GLY B C 1
ATOM 3075 O O . GLY B 1 97 ? 17.815 -6.845 16.656 1.00 37.79 97 GLY B O 1
ATOM 3076 N N . ASN B 1 98 ? 16.265 -5.363 15.970 1.00 33.63 98 ASN B N 1
ATOM 3077 C CA . ASN B 1 98 ? 17.215 -4.542 15.227 1.00 33.60 98 ASN B CA 1
ATOM 3078 C C . ASN B 1 98 ? 18.404 -4.100 16.062 1.00 32.90 98 ASN B C 1
ATOM 3079 O O . ASN B 1 98 ? 19.548 -4.173 15.614 1.00 32.66 98 ASN B O 1
ATOM 3084 N N . PHE B 1 99 ? 18.128 -3.635 17.274 1.00 26.59 99 PHE B N 1
ATOM 3085 C CA . PHE B 1 99 ? 19.181 -3.161 18.159 1.00 28.39 99 PHE B CA 1
ATOM 3086 C C . PHE B 1 99 ? 20.294 -4.184 18.358 1.00 29.20 99 PHE B C 1
ATOM 3087 O O . PHE B 1 99 ? 21.473 -3.844 18.261 1.00 28.04 99 PHE B O 1
ATOM 3095 N N . ASN B 1 100 ? 19.925 -5.430 18.651 1.00 40.88 100 ASN B N 1
ATOM 3096 C CA . ASN B 1 100 ? 20.925 -6.470 18.863 1.00 40.18 100 ASN B CA 1
ATOM 3097 C C . ASN B 1 100 ? 21.689 -6.798 17.586 1.00 39.15 100 ASN B C 1
ATOM 3098 O O . ASN B 1 100 ? 22.905 -6.994 17.623 1.00 40.75 100 ASN B O 1
ATOM 3103 N N . ALA B 1 101 ? 20.984 -6.853 16.459 1.00 28.87 101 ALA B N 1
ATOM 3104 C CA . ALA B 1 101 ? 21.624 -7.145 15.182 1.00 25.80 101 ALA B CA 1
ATOM 3105 C C . ALA B 1 101 ? 22.638 -6.049 14.868 1.00 24.40 101 ALA B C 1
ATOM 3106 O O . ALA B 1 101 ? 23.718 -6.323 14.351 1.00 23.61 101 ALA B O 1
ATOM 3108 N N . VAL B 1 102 ? 22.287 -4.809 15.195 1.00 23.10 102 VAL B N 1
ATOM 3109 C CA . VAL B 1 102 ? 23.176 -3.677 14.950 1.00 24.30 102 VAL B CA 1
ATOM 3110 C C . VAL B 1 102 ? 24.395 -3.748 15.867 1.00 24.10 102 VAL B C 1
ATOM 3111 O O . VAL B 1 102 ? 25.528 -3.629 15.404 1.00 23.05 102 VAL B O 1
ATOM 3115 N N . MET B 1 103 ? 24.162 -3.938 17.163 1.00 27.14 103 MET B N 1
ATOM 3116 C CA . MET B 1 103 ? 25.265 -4.028 18.115 1.00 27.42 103 MET B CA 1
ATOM 3117 C C . MET B 1 103 ? 26.158 -5.224 17.813 1.00 25.37 103 MET B C 1
ATOM 3118 O O . MET B 1 103 ? 27.381 -5.123 17.910 1.00 28.48 103 MET B O 1
ATOM 3123 N N . LEU B 1 104 ? 25.552 -6.355 17.459 1.00 22.07 104 LEU B N 1
ATOM 3124 C CA . LEU B 1 104 ? 26.322 -7.552 17.141 1.00 23.18 104 LEU B CA 1
ATOM 3125 C C . LEU B 1 104 ? 27.237 -7.274 15.952 1.00 22.19 104 LEU B C 1
ATOM 3126 O O . LEU B 1 104 ? 28.349 -7.781 15.885 1.00 22.03 104 LEU B O 1
ATOM 3131 N N . GLY B 1 105 ? 26.757 -6.464 15.015 1.00 23.29 105 GLY B N 1
ATOM 3132 C CA . GLY B 1 105 ? 27.565 -6.109 13.864 1.00 23.82 105 GLY B CA 1
ATOM 3133 C C . GLY B 1 105 ? 28.717 -5.221 14.304 1.00 24.59 105 GLY B C 1
ATOM 3134 O O . GLY B 1 105 ? 29.832 -5.322 13.791 1.00 23.44 105 GLY B O 1
ATOM 3135 N N . ASP B 1 106 ? 28.448 -4.343 15.267 1.00 22.14 106 ASP B N 1
ATOM 3136 C CA . ASP B 1 106 ? 29.480 -3.443 15.780 1.00 21.51 106 ASP B CA 1
ATOM 3137 C C . ASP B 1 106 ? 30.546 -4.252 16.502 1.00 19.26 106 ASP B C 1
ATOM 3138 O O . ASP B 1 106 ? 31.732 -3.923 16.458 1.00 16.80 106 ASP B O 1
ATOM 3143 N N . VAL B 1 107 ? 30.096 -5.302 17.178 1.00 14.58 107 VAL B N 1
ATOM 3144 C CA . VAL B 1 107 ? 30.977 -6.215 17.898 1.00 17.44 107 VAL B CA 1
ATOM 3145 C C . VAL B 1 107 ? 31.888 -6.926 16.893 1.00 15.92 107 VAL B C 1
ATOM 3146 O O . VAL B 1 107 ? 33.095 -7.043 17.107 1.00 15.18 107 VAL B O 1
ATOM 3150 N N . PHE B 1 108 ? 31.306 -7.407 15.796 1.00 18.82 108 PHE B N 1
ATOM 3151 C CA . PHE B 1 108 ? 32.099 -8.082 14.775 1.00 18.86 108 PHE B CA 1
ATOM 3152 C C . PHE B 1 108 ? 33.118 -7.110 14.196 1.00 18.01 108 PHE B C 1
ATOM 3153 O O . PHE B 1 108 ? 34.295 -7.449 14.070 1.00 19.01 108 PHE B O 1
ATOM 3161 N N . TYR B 1 109 ? 32.669 -5.904 13.857 1.00 16.26 109 TYR B N 1
ATOM 3162 C CA . TYR B 1 109 ? 33.552 -4.880 13.301 1.00 18.14 109 TYR B CA 1
ATOM 3163 C C . TYR B 1 109 ? 34.695 -4.492 14.242 1.00 18.62 109 TYR B C 1
ATOM 3164 O O . TYR B 1 109 ? 35.846 -4.421 13.823 1.00 16.84 109 TYR B O 1
ATOM 3173 N N . SER B 1 110 ? 34.376 -4.221 15.506 1.00 18.60 110 SER B N 1
ATOM 3174 C CA . SER B 1 110 ? 35.405 -3.809 16.462 1.00 19.18 110 SER B CA 1
ATOM 3175 C C . SER B 1 110 ? 36.393 -4.922 16.820 1.00 17.47 110 SER B C 1
ATOM 3176 O O . SER B 1 110 ? 37.597 -4.678 16.904 1.00 19.00 110 SER B O 1
ATOM 3179 N N . LYS B 1 111 ? 35.897 -6.140 17.021 1.00 17.36 111 LYS B N 1
ATOM 3180 C CA . LYS B 1 111 ? 36.783 -7.257 17.337 1.00 16.66 111 LYS B CA 1
ATOM 3181 C C . LYS B 1 111 ? 37.705 -7.478 16.144 1.00 16.89 111 LYS B C 1
ATOM 3182 O O . LYS B 1 111 ? 38.898 -7.727 16.309 1.00 15.80 111 LYS B O 1
ATOM 3188 N N . ALA B 1 112 ? 37.150 -7.367 14.940 1.00 18.63 112 ALA B N 1
ATOM 3189 C CA . ALA B 1 112 ? 37.936 -7.549 13.729 1.00 19.70 112 ALA B CA 1
ATOM 3190 C C . ALA B 1 112 ? 39.018 -6.480 13.595 1.00 20.49 112 ALA B C 1
ATOM 3191 O O . ALA B 1 112 ? 40.151 -6.792 13.240 1.00 19.69 112 ALA B O 1
ATOM 3193 N N . PHE B 1 113 ? 38.674 -5.222 13.876 1.00 21.81 113 PHE B N 1
ATOM 3194 C CA . PHE B 1 113 ? 39.654 -4.137 13.779 1.00 20.41 113 PHE B CA 1
ATOM 3195 C C . PHE B 1 113 ? 40.718 -4.263 14.855 1.00 19.95 113 PHE B C 1
ATOM 3196 O O . PHE B 1 113 ? 41.880 -3.900 14.640 1.00 22.34 113 PHE B O 1
ATOM 3204 N N . PHE B 1 114 ? 40.316 -4.753 16.021 1.00 18.39 114 PHE B N 1
ATOM 3205 C CA . PHE B 1 114 ? 41.256 -4.916 17.116 1.00 19.14 114 PHE B CA 1
ATOM 3206 C C . PHE B 1 114 ? 42.369 -5.852 16.666 1.00 19.48 114 PHE B C 1
ATOM 3207 O O . PHE B 1 114 ? 43.550 -5.566 16.855 1.00 20.38 114 PHE B O 1
ATOM 3215 N N . GLU B 1 115 ? 41.984 -6.971 16.062 1.00 17.85 115 GLU B N 1
ATOM 3216 C CA . GLU B 1 115 ? 42.954 -7.940 15.583 1.00 17.05 115 GLU B CA 1
ATOM 3217 C C . GLU B 1 115 ? 43.713 -7.377 14.379 1.00 17.06 115 GLU B C 1
ATOM 3218 O O . GLU B 1 115 ? 44.906 -7.643 14.199 1.00 18.38 115 GLU B O 1
ATOM 3224 N N . LEU B 1 116 ? 43.017 -6.586 13.567 1.00 13.97 116 LEU B N 1
ATOM 3225 C CA . LEU B 1 116 ? 43.604 -5.982 12.370 1.00 17.13 116 LEU B CA 1
ATOM 3226 C C . LEU B 1 116 ? 44.826 -5.107 12.670 1.00 18.02 116 LEU B C 1
ATOM 3227 O O . LEU B 1 116 ? 45.787 -5.071 11.891 1.00 19.04 116 LEU B O 1
ATOM 3232 N N . SER B 1 117 ? 44.795 -4.415 13.800 1.00 24.54 117 SER B N 1
ATOM 3233 C CA . SER B 1 117 ? 45.900 -3.541 14.192 1.00 28.56 117 SER B CA 1
ATOM 3234 C C . SER B 1 117 ? 47.239 -4.274 14.327 1.00 30.48 117 SER B C 1
ATOM 3235 O O . SER B 1 117 ? 48.295 -3.646 14.399 1.00 31.98 117 SER B O 1
ATOM 3238 N N . LYS B 1 118 ? 47.196 -5.600 14.358 1.00 29.28 118 LYS B N 1
ATOM 3239 C CA . LYS B 1 118 ? 48.411 -6.395 14.494 1.00 29.83 118 LYS B CA 1
ATOM 3240 C C . LYS B 1 118 ? 48.970 -6.772 13.127 1.00 30.70 118 LYS B C 1
ATOM 3241 O O . LYS B 1 118 ? 50.027 -7.401 13.025 1.00 31.15 118 LYS B O 1
ATOM 3247 N N . MET B 1 119 ? 48.255 -6.381 12.078 1.00 29.09 119 MET B N 1
ATOM 3248 C CA . MET B 1 119 ? 48.650 -6.685 10.708 1.00 29.45 119 MET B CA 1
ATOM 3249 C C . MET B 1 119 ? 49.588 -5.647 10.097 1.00 29.68 119 MET B C 1
ATOM 3250 O O . MET B 1 119 ? 50.188 -5.888 9.050 1.00 29.60 119 MET B O 1
ATOM 3255 N N . GLY B 1 120 ? 49.719 -4.496 10.741 1.00 25.48 120 GLY B N 1
ATOM 3256 C CA . GLY B 1 120 ? 50.573 -3.466 10.181 1.00 25.98 120 GLY B CA 1
ATOM 3257 C C . GLY B 1 120 ? 49.711 -2.409 9.512 1.00 26.09 120 GLY B C 1
ATOM 3258 O O . GLY B 1 120 ? 48.587 -2.686 9.092 1.00 23.10 120 GLY B O 1
ATOM 3259 N N . GLU B 1 121 ? 50.246 -1.199 9.400 1.00 24.91 121 GLU B N 1
ATOM 3260 C CA . GLU B 1 121 ? 49.519 -0.078 8.821 1.00 25.61 121 GLU B CA 1
ATOM 3261 C C . GLU B 1 121 ? 49.012 -0.231 7.390 1.00 23.58 121 GLU B C 1
ATOM 3262 O O . GLU B 1 121 ? 47.898 0.196 7.085 1.00 23.94 121 GLU B O 1
ATOM 3268 N N . LEU B 1 122 ? 49.822 -0.810 6.510 1.00 25.76 122 LEU B N 1
ATOM 3269 C CA . LEU B 1 122 ? 49.417 -0.977 5.116 1.00 25.24 122 LEU B CA 1
ATOM 3270 C C . LEU B 1 122 ? 48.150 -1.801 4.980 1.00 24.42 122 LEU B C 1
ATOM 3271 O O . LEU B 1 122 ? 47.216 -1.413 4.279 1.00 22.89 122 LEU B O 1
ATOM 3276 N N . ILE B 1 123 ? 48.130 -2.950 5.642 1.00 24.57 123 ILE B N 1
ATOM 3277 C CA . ILE B 1 123 ? 46.971 -3.824 5.593 1.00 22.96 123 ILE B CA 1
ATOM 3278 C C . ILE B 1 123 ? 45.816 -3.211 6.383 1.00 22.92 123 ILE B C 1
ATOM 3279 O O . ILE B 1 123 ? 44.674 -3.213 5.923 1.00 24.39 123 ILE B O 1
ATOM 3284 N N . ALA B 1 124 ? 46.111 -2.671 7.563 1.00 19.28 124 ALA B N 1
ATOM 3285 C CA . ALA B 1 124 ? 45.074 -2.061 8.393 1.00 18.55 124 ALA B CA 1
ATOM 3286 C C . ALA B 1 124 ? 44.350 -0.943 7.647 1.00 17.49 124 ALA B C 1
ATOM 3287 O O . ALA B 1 124 ? 43.135 -0.807 7.757 1.00 17.96 124 ALA B O 1
ATOM 3289 N N . GLN B 1 125 ? 45.095 -0.142 6.893 1.00 16.89 125 GLN B N 1
ATOM 3290 C CA . GLN B 1 125 ? 44.487 0.952 6.147 1.00 18.25 125 GLN B CA 1
ATOM 3291 C C . GLN B 1 125 ? 43.696 0.470 4.938 1.00 17.86 125 GLN B C 1
ATOM 3292 O O . GLN B 1 125 ? 42.640 1.012 4.635 1.00 16.04 125 GLN B O 1
ATOM 3298 N N . ALA B 1 126 ? 44.204 -0.545 4.245 1.00 20.26 126 ALA B N 1
ATOM 3299 C CA . ALA B 1 126 ? 43.504 -1.066 3.076 1.00 20.84 126 ALA B CA 1
ATOM 3300 C C . ALA B 1 126 ? 42.140 -1.615 3.475 1.00 20.30 126 ALA B C 1
ATOM 3301 O O . ALA B 1 126 ? 41.124 -1.300 2.852 1.00 20.08 126 ALA B O 1
ATOM 3303 N N . LEU B 1 127 ? 42.102 -2.423 4.526 1.00 17.51 127 LEU B N 1
ATOM 3304 C CA . LEU B 1 127 ? 40.829 -2.986 4.950 1.00 19.15 127 LEU B CA 1
ATOM 3305 C C . LEU B 1 127 ? 39.911 -1.988 5.651 1.00 20.89 127 LEU B C 1
ATOM 3306 O O . LEU B 1 127 ? 38.703 -1.997 5.409 1.00 21.06 127 LEU B O 1
ATOM 3311 N N . SER B 1 128 ? 40.456 -1.128 6.512 1.00 19.02 128 SER B N 1
ATOM 3312 C CA . SER B 1 128 ? 39.584 -0.170 7.191 1.00 19.75 128 SER B CA 1
ATOM 3313 C C . SER B 1 128 ? 38.995 0.800 6.167 1.00 19.94 128 SER B C 1
ATOM 3314 O O . SER B 1 128 ? 37.857 1.248 6.303 1.00 20.62 128 SER B O 1
ATOM 3317 N N . ASN B 1 129 ? 39.752 1.097 5.118 1.00 20.09 129 ASN B N 1
ATOM 3318 C CA . ASN B 1 129 ? 39.252 1.993 4.083 1.00 21.14 129 ASN B CA 1
ATOM 3319 C C . ASN B 1 129 ? 38.148 1.292 3.295 1.00 21.71 129 ASN B C 1
ATOM 3320 O O . ASN B 1 129 ? 37.205 1.934 2.825 1.00 20.86 129 ASN B O 1
ATOM 3325 N N . ALA B 1 130 ? 38.270 -0.025 3.154 1.00 23.58 130 ALA B N 1
ATOM 3326 C CA . ALA B 1 130 ? 37.276 -0.811 2.431 1.00 23.81 130 ALA B CA 1
ATOM 3327 C C . ALA B 1 130 ? 35.973 -0.818 3.223 1.00 23.32 130 ALA B C 1
ATOM 3328 O O . ALA B 1 130 ? 34.889 -0.797 2.645 1.00 22.45 130 ALA B O 1
ATOM 3330 N N . VAL B 1 131 ? 36.076 -0.861 4.549 1.00 19.87 131 VAL B N 1
ATOM 3331 C CA . VAL B 1 131 ? 34.875 -0.842 5.377 1.00 18.25 131 VAL B CA 1
ATOM 3332 C C . VAL B 1 131 ? 34.211 0.538 5.260 1.00 17.38 131 VAL B C 1
ATOM 3333 O O . VAL B 1 131 ? 32.988 0.646 5.304 1.00 18.06 131 VAL B O 1
ATOM 3337 N N . LEU B 1 132 ? 35.013 1.587 5.102 1.00 16.27 132 LEU B N 1
ATOM 3338 C CA . LEU B 1 132 ? 34.464 2.932 4.954 1.00 18.15 132 LEU B CA 1
ATOM 3339 C C . LEU B 1 132 ? 33.693 3.022 3.637 1.00 17.96 132 LEU B C 1
ATOM 3340 O O . LEU B 1 132 ? 32.645 3.659 3.560 1.00 16.71 132 LEU B O 1
ATOM 3345 N N . ARG B 1 133 ? 34.209 2.382 2.594 1.00 17.26 133 ARG B N 1
ATOM 3346 C CA . ARG B 1 133 ? 33.520 2.407 1.313 1.00 17.45 133 ARG B CA 1
ATOM 3347 C C . ARG B 1 133 ? 32.277 1.528 1.343 1.00 17.47 133 ARG B C 1
ATOM 3348 O O . ARG B 1 133 ? 31.281 1.839 0.701 1.00 16.24 133 ARG B O 1
ATOM 3356 N N . LEU B 1 134 ? 32.328 0.437 2.101 1.00 16.83 134 LEU B N 1
ATOM 3357 C CA . LEU B 1 134 ? 31.165 -0.438 2.224 1.00 18.32 134 LEU B CA 1
ATOM 3358 C C . LEU B 1 134 ? 30.024 0.359 2.863 1.00 18.54 134 LEU B C 1
ATOM 3359 O O . LEU B 1 134 ? 28.859 0.220 2.489 1.00 16.20 134 LEU B O 1
ATOM 3364 N N . SER B 1 135 ? 30.359 1.195 3.838 1.00 19.56 135 SER B N 1
ATOM 3365 C CA . SER B 1 135 ? 29.327 1.986 4.497 1.00 21.67 135 SER B CA 1
ATOM 3366 C C . SER B 1 135 ? 28.817 3.089 3.571 1.00 20.54 135 SER B C 1
ATOM 3367 O O . SER B 1 135 ? 27.630 3.410 3.582 1.00 20.48 135 SER B O 1
ATOM 3370 N N . ARG B 1 136 ? 29.700 3.661 2.757 1.00 20.26 136 ARG B N 1
ATOM 3371 C CA . ARG B 1 136 ? 29.275 4.703 1.830 1.00 20.55 136 ARG B CA 1
ATOM 3372 C C . ARG B 1 136 ? 28.386 4.067 0.761 1.00 21.37 136 ARG B C 1
ATOM 3373 O O . ARG B 1 136 ? 27.392 4.655 0.331 1.00 20.36 136 ARG B O 1
ATOM 3381 N N . GLY B 1 137 ? 28.755 2.860 0.340 1.00 19.37 137 GLY B N 1
ATOM 3382 C CA . GLY B 1 137 ? 27.983 2.155 -0.666 1.00 19.71 137 GLY B CA 1
ATOM 3383 C C . GLY B 1 137 ? 26.609 1.766 -0.155 1.00 19.83 137 GLY B C 1
ATOM 3384 O O . GLY B 1 137 ? 25.632 1.788 -0.900 1.00 18.25 137 GLY B O 1
ATOM 3385 N N . GLU B 1 138 ? 26.527 1.404 1.120 1.00 19.85 138 GLU B N 1
ATOM 3386 C CA . GLU B 1 138 ? 25.250 1.016 1.698 1.00 21.01 138 GLU B CA 1
ATOM 3387 C C . GLU B 1 138 ? 24.315 2.226 1.707 1.00 20.24 138 GLU B C 1
ATOM 3388 O O . GLU B 1 138 ? 23.142 2.115 1.357 1.00 21.29 138 GLU B O 1
ATOM 3394 N N . ILE B 1 139 ? 24.841 3.382 2.095 1.00 19.58 139 ILE B N 1
ATOM 3395 C CA . ILE B 1 139 ? 24.043 4.601 2.130 1.00 21.70 139 ILE B CA 1
ATOM 3396 C C . ILE B 1 139 ? 23.627 4.990 0.720 1.00 20.02 139 ILE B C 1
ATOM 3397 O O . ILE B 1 139 ? 22.490 5.389 0.488 1.00 21.12 139 ILE B O 1
ATOM 3402 N N . GLU B 1 140 ? 24.558 4.877 -0.217 1.00 18.20 140 GLU B N 1
ATOM 3403 C CA . GLU B 1 140 ? 24.279 5.194 -1.608 1.00 19.58 140 GLU B CA 1
ATOM 3404 C C . GLU B 1 140 ? 23.159 4.292 -2.125 1.00 18.07 140 GLU B C 1
ATOM 3405 O O . GLU B 1 140 ? 22.232 4.745 -2.788 1.00 17.37 140 GLU B O 1
ATOM 3411 N N . ASP B 1 141 ? 23.249 3.009 -1.801 1.00 19.57 141 ASP B N 1
ATOM 3412 C CA . ASP B 1 141 ? 22.261 2.040 -2.251 1.00 20.95 141 ASP B CA 1
ATOM 3413 C C . ASP B 1 141 ? 20.837 2.348 -1.784 1.00 22.57 141 ASP B C 1
ATOM 3414 O O . ASP B 1 141 ? 19.896 2.274 -2.571 1.00 18.41 141 ASP B O 1
ATOM 3419 N N . VAL B 1 142 ? 20.641 2.702 -0.521 1.00 23.29 142 VAL B N 1
ATOM 3420 C CA . VAL B 1 142 ? 19.264 2.966 -0.127 1.00 23.69 142 VAL B CA 1
ATOM 3421 C C . VAL B 1 142 ? 18.797 4.360 -0.559 1.00 22.10 142 VAL B C 1
ATOM 3422 O O . VAL B 1 142 ? 17.606 4.549 -0.795 1.00 21.90 142 VAL B O 1
ATOM 3426 N N . PHE B 1 143 ? 19.701 5.335 -0.691 1.00 18.38 143 PHE B N 1
ATOM 3427 C CA . PHE B 1 143 ? 19.255 6.657 -1.146 1.00 18.30 143 PHE B CA 1
ATOM 3428 C C . PHE B 1 143 ? 18.884 6.559 -2.635 1.00 17.24 143 PHE B C 1
ATOM 3429 O O . PHE B 1 143 ? 17.854 7.078 -3.066 1.00 16.59 143 PHE B O 1
ATOM 3437 N N . VAL B 1 144 ? 19.721 5.896 -3.425 1.00 17.88 144 VAL B N 1
ATOM 3438 C CA . VAL B 1 144 ? 19.413 5.745 -4.843 1.00 19.59 144 VAL B CA 1
ATOM 3439 C C . VAL B 1 144 ? 18.171 4.846 -4.970 1.00 19.82 144 VAL B C 1
ATOM 3440 O O . VAL B 1 144 ? 17.395 4.957 -5.922 1.00 20.57 144 VAL B O 1
ATOM 3444 N N . GLY B 1 145 ? 17.988 3.969 -3.989 1.00 19.06 145 GLY B N 1
ATOM 3445 C CA . GLY B 1 145 ? 16.862 3.050 -3.999 1.00 20.14 145 GLY B CA 1
ATOM 3446 C C . GLY B 1 145 ? 15.518 3.646 -3.620 1.00 22.26 145 GLY B C 1
ATOM 3447 O O . GLY B 1 145 ? 14.525 2.923 -3.548 1.00 23.09 145 GLY B O 1
ATOM 3448 N N . GLU B 1 146 ? 15.475 4.953 -3.374 1.00 26.93 146 GLU B N 1
ATOM 3449 C CA . GLU B 1 146 ? 14.223 5.614 -3.014 1.00 28.89 146 GLU B CA 1
ATOM 3450 C C . GLU B 1 146 ? 13.289 5.770 -4.213 1.00 27.44 146 GLU B C 1
ATOM 3451 O O . GLU B 1 146 ? 12.085 5.955 -4.048 1.00 26.73 146 GLU B O 1
ATOM 3457 N N . CYS B 1 147 ? 13.845 5.712 -5.418 1.00 19.85 147 CYS B N 1
ATOM 3458 C CA . CYS B 1 147 ? 13.030 5.833 -6.625 1.00 20.71 147 CYS B CA 1
ATOM 3459 C C . CYS B 1 147 ? 13.719 5.122 -7.778 1.00 17.80 147 CYS B C 1
ATOM 3460 O O . CYS B 1 147 ? 14.920 4.858 -7.718 1.00 16.65 147 CYS B O 1
ATOM 3463 N N . PHE B 1 148 ? 12.960 4.801 -8.820 1.00 17.08 148 PHE B N 1
ATOM 3464 C CA . PHE B 1 148 ? 13.533 4.122 -9.973 1.00 17.71 148 PHE B CA 1
ATOM 3465 C C . PHE B 1 148 ? 14.750 4.905 -10.451 1.00 17.74 148 PHE B C 1
ATOM 3466 O O . PHE B 1 148 ? 14.703 6.132 -10.550 1.00 17.82 148 PHE B O 1
ATOM 3474 N N . ASN B 1 149 ? 15.839 4.196 -10.738 1.00 16.80 149 ASN B N 1
ATOM 3475 C CA . ASN B 1 149 ? 17.063 4.840 -11.210 1.00 18.54 149 ASN B CA 1
ATOM 3476 C C . ASN B 1 149 ? 17.473 4.375 -12.605 1.00 18.95 149 ASN B C 1
ATOM 3477 O O . ASN B 1 149 ? 17.581 3.176 -12.854 1.00 16.47 149 ASN B O 1
ATOM 3482 N N . SER B 1 150 ? 17.722 5.324 -13.503 1.00 18.01 150 SER B N 1
ATOM 3483 C CA . SER B 1 150 ? 18.132 4.982 -14.860 1.00 20.37 150 SER B CA 1
ATOM 3484 C C . SER B 1 150 ? 19.587 5.378 -15.123 1.00 20.69 150 SER B C 1
ATOM 3485 O O . SER B 1 150 ? 20.102 5.168 -16.223 1.00 20.87 150 SER B O 1
ATOM 3488 N N . ASP B 1 151 ? 20.241 5.957 -14.117 1.00 19.98 151 ASP B N 1
ATOM 3489 C CA . ASP B 1 151 ? 21.635 6.381 -14.256 1.00 19.10 151 ASP B CA 1
ATOM 3490 C C . ASP B 1 151 ? 22.544 5.203 -13.931 1.00 18.60 151 ASP B C 1
ATOM 3491 O O . ASP B 1 151 ? 22.732 4.860 -12.762 1.00 15.12 151 ASP B O 1
ATOM 3496 N N . LYS B 1 152 ? 23.106 4.584 -14.965 1.00 16.26 152 LYS B N 1
ATOM 3497 C CA . LYS B 1 152 ? 23.982 3.438 -14.762 1.00 17.28 152 LYS B CA 1
ATOM 3498 C C . LYS B 1 152 ? 25.239 3.763 -13.962 1.00 14.49 152 LYS B C 1
ATOM 3499 O O . LYS B 1 152 ? 25.780 2.893 -13.287 1.00 11.71 152 LYS B O 1
ATOM 3505 N N . GLN B 1 153 ? 25.708 5.003 -14.033 1.00 16.27 153 GLN B N 1
ATOM 3506 C CA . GLN B 1 153 ? 26.919 5.364 -13.301 1.00 20.41 153 GLN B CA 1
ATOM 3507 C C . GLN B 1 153 ? 26.732 5.257 -11.791 1.00 18.85 153 GLN B C 1
ATOM 3508 O O . GLN B 1 153 ? 27.667 4.919 -11.068 1.00 18.58 153 GLN B O 1
ATOM 3514 N N . LYS B 1 154 ? 25.522 5.530 -11.314 1.00 16.44 154 LYS B N 1
ATOM 3515 C CA . LYS B 1 154 ? 25.255 5.442 -9.879 1.00 14.62 154 LYS B CA 1
ATOM 3516 C C . LYS B 1 154 ? 25.288 3.985 -9.456 1.00 14.05 154 LYS B C 1
ATOM 3517 O O . LYS B 1 154 ? 25.765 3.652 -8.374 1.00 14.65 154 LYS B O 1
ATOM 3523 N N . TYR B 1 155 ? 24.774 3.120 -10.328 1.00 14.82 155 TYR B N 1
ATOM 3524 C CA . TYR B 1 155 ? 24.742 1.684 -10.090 1.00 14.47 155 TYR B CA 1
ATOM 3525 C C . TYR B 1 155 ? 26.167 1.153 -9.969 1.00 13.64 155 TYR B C 1
ATOM 3526 O O . TYR B 1 155 ? 26.493 0.421 -9.029 1.00 14.24 155 TYR B O 1
ATOM 3535 N N . TRP B 1 156 ? 27.013 1.524 -10.925 1.00 14.08 156 TRP B N 1
ATOM 3536 C CA . TRP B 1 156 ? 28.409 1.082 -10.929 1.00 12.78 156 TRP B CA 1
ATOM 3537 C C . TRP B 1 156 ? 29.153 1.537 -9.677 1.00 12.71 156 TRP B C 1
ATOM 3538 O O . TRP B 1 156 ? 29.976 0.804 -9.136 1.00 12.29 156 TRP B O 1
ATOM 3549 N N . ARG B 1 157 ? 28.859 2.747 -9.218 1.00 14.54 157 ARG B N 1
ATOM 3550 C CA . ARG B 1 157 ? 29.501 3.271 -8.015 1.00 16.28 157 ARG B CA 1
ATOM 3551 C C . ARG B 1 157 ? 29.096 2.432 -6.810 1.00 15.05 157 ARG B C 1
ATOM 3552 O O . ARG B 1 157 ? 29.923 2.108 -5.952 1.00 13.70 157 ARG B O 1
ATOM 3560 N N . ILE B 1 158 ? 27.819 2.069 -6.749 1.00 14.33 158 ILE B N 1
ATOM 3561 C CA . ILE B 1 158 ? 27.323 1.251 -5.646 1.00 16.56 158 ILE B CA 1
ATOM 3562 C C . ILE B 1 158 ? 27.960 -0.135 -5.664 1.00 16.67 158 ILE B C 1
ATOM 3563 O O . ILE B 1 158 ? 28.401 -0.630 -4.627 1.00 16.46 158 ILE B O 1
ATOM 3568 N N . LEU B 1 159 ? 28.010 -0.760 -6.839 1.00 16.34 159 LEU B N 1
ATOM 3569 C CA . LEU B 1 159 ? 28.607 -2.089 -6.951 1.00 18.01 159 LEU B CA 1
ATOM 3570 C C . LEU B 1 159 ? 30.058 -2.080 -6.496 1.00 16.82 159 LEU B C 1
ATOM 3571 O O . LEU B 1 159 ? 30.502 -2.985 -5.785 1.00 16.53 159 LEU B O 1
ATOM 3576 N N . GLU B 1 160 ? 30.793 -1.057 -6.916 1.00 16.33 160 GLU B N 1
ATOM 3577 C CA . GLU B 1 160 ? 32.199 -0.920 -6.553 1.00 18.83 160 GLU B CA 1
ATOM 3578 C C . GLU B 1 160 ? 32.371 -0.704 -5.046 1.00 18.64 160 GLU B C 1
ATOM 3579 O O . GLU B 1 160 ? 33.222 -1.338 -4.406 1.00 17.07 160 GLU B O 1
ATOM 3585 N N . ASP B 1 161 ? 31.564 0.187 -4.480 1.00 14.67 161 ASP B N 1
ATOM 3586 C CA . ASP B 1 161 ? 31.644 0.472 -3.051 1.00 15.31 161 ASP B CA 1
ATOM 3587 C C . ASP B 1 161 ? 31.156 -0.656 -2.154 1.00 15.99 161 ASP B C 1
ATOM 3588 O O . ASP B 1 161 ? 31.814 -0.996 -1.169 1.00 15.71 161 ASP B O 1
ATOM 3593 N N . LYS B 1 162 ? 30.004 -1.237 -2.482 1.00 16.31 162 LYS B N 1
ATOM 3594 C CA . LYS B 1 162 ? 29.445 -2.308 -1.659 1.00 18.11 162 LYS B CA 1
ATOM 3595 C C . LYS B 1 162 ? 30.032 -3.698 -1.842 1.00 17.88 162 LYS B C 1
ATOM 3596 O O . LYS B 1 162 ? 29.981 -4.511 -0.919 1.00 19.75 162 LYS B O 1
ATOM 3602 N N . THR B 1 163 ? 30.587 -3.985 -3.016 1.00 14.09 163 THR B N 1
ATOM 3603 C CA . THR B 1 163 ? 31.126 -5.317 -3.256 1.00 15.58 163 THR B CA 1
ATOM 3604 C C . THR B 1 163 ? 32.538 -5.444 -3.812 1.00 14.13 163 THR B C 1
ATOM 3605 O O . THR B 1 163 ? 33.371 -6.141 -3.238 1.00 14.76 163 THR B O 1
ATOM 3609 N N . ALA B 1 164 ? 32.802 -4.789 -4.934 1.00 16.69 164 ALA B N 1
ATOM 3610 C CA . ALA B 1 164 ? 34.096 -4.912 -5.597 1.00 16.79 164 ALA B CA 1
ATOM 3611 C C . ALA B 1 164 ? 35.338 -4.508 -4.813 1.00 17.11 164 ALA B C 1
ATOM 3612 O O . ALA B 1 164 ? 36.278 -5.293 -4.701 1.00 15.30 164 ALA B O 1
ATOM 3614 N N . HIS B 1 165 ? 35.353 -3.289 -4.286 1.00 17.85 165 HIS B N 1
ATOM 3615 C CA . HIS B 1 165 ? 36.511 -2.795 -3.543 1.00 18.91 165 HIS B CA 1
ATOM 3616 C C . HIS B 1 165 ? 36.912 -3.598 -2.312 1.00 17.49 165 HIS B C 1
ATOM 3617 O O . HIS B 1 165 ? 38.089 -3.654 -1.969 1.00 17.48 165 HIS B O 1
ATOM 3624 N N . PHE B 1 166 ? 35.946 -4.208 -1.637 1.00 16.19 166 PHE B N 1
ATOM 3625 C CA . PHE B 1 166 ? 36.258 -5.007 -0.462 1.00 14.81 166 PHE B CA 1
ATOM 3626 C C . PHE B 1 166 ? 37.033 -6.262 -0.881 1.00 17.39 166 PHE B C 1
ATOM 3627 O O . PHE B 1 166 ? 38.027 -6.632 -0.247 1.00 16.43 166 PHE B O 1
ATOM 3635 N N . ILE B 1 167 ? 36.590 -6.920 -1.949 1.00 18.70 167 ILE B N 1
ATOM 3636 C CA . ILE B 1 167 ? 37.296 -8.111 -2.422 1.00 16.97 167 ILE B CA 1
ATOM 3637 C C . ILE B 1 167 ? 38.681 -7.669 -2.901 1.00 16.72 167 ILE B C 1
ATOM 3638 O O . ILE B 1 167 ? 39.690 -8.327 -2.632 1.00 18.10 167 ILE B O 1
ATOM 3643 N N . GLU B 1 168 ? 38.724 -6.544 -3.603 1.00 17.66 168 GLU B N 1
ATOM 3644 C CA . GLU B 1 168 ? 39.990 -5.996 -4.078 1.00 15.93 168 GLU B CA 1
ATOM 3645 C C . GLU B 1 168 ? 40.924 -5.783 -2.888 1.00 17.55 168 GLU B C 1
ATOM 3646 O O . GLU B 1 168 ? 42.089 -6.189 -2.918 1.00 16.59 168 GLU B O 1
ATOM 3652 N N . ALA B 1 169 ? 40.401 -5.140 -1.843 1.00 14.53 169 ALA B N 1
ATOM 3653 C CA . ALA B 1 169 ? 41.184 -4.850 -0.642 1.00 16.15 169 ALA B CA 1
ATOM 3654 C C . ALA B 1 169 ? 41.607 -6.105 0.104 1.00 14.31 169 ALA B C 1
ATOM 3655 O O . ALA B 1 169 ? 42.686 -6.150 0.703 1.00 16.86 169 ALA B O 1
ATOM 3657 N N . SER B 1 170 ? 40.756 -7.123 0.088 1.00 13.01 170 SER B N 1
ATOM 3658 C CA . SER B 1 170 ? 41.076 -8.366 0.777 1.00 13.32 170 SER B CA 1
ATOM 3659 C C . SER B 1 170 ? 42.233 -9.095 0.095 1.00 14.12 170 SER B C 1
ATOM 3660 O O . SER B 1 170 ? 43.123 -9.624 0.763 1.00 13.40 170 SER B O 1
ATOM 3663 N N . LEU B 1 171 ? 42.218 -9.122 -1.233 1.00 17.00 171 LEU B N 1
ATOM 3664 C CA . LEU B 1 171 ? 43.279 -9.788 -1.983 1.00 20.49 171 LEU B CA 1
ATOM 3665 C C . LEU B 1 171 ? 44.584 -9.002 -1.936 1.00 20.54 171 LEU B C 1
ATOM 3666 O O . LEU B 1 171 ? 45.666 -9.585 -1.870 1.00 21.01 171 LEU B O 1
ATOM 3671 N N . LYS B 1 172 ? 44.473 -7.679 -1.980 1.00 18.34 172 LYS B N 1
ATOM 3672 C CA . LYS B 1 172 ? 45.640 -6.810 -1.931 1.00 18.20 172 LYS B CA 1
ATOM 3673 C C . LYS B 1 172 ? 46.317 -6.995 -0.577 1.00 16.77 172 LYS B C 1
ATOM 3674 O O . LYS B 1 172 ? 47.544 -7.048 -0.485 1.00 19.65 172 LYS B O 1
ATOM 3680 N N . SER B 1 173 ? 45.509 -7.113 0.472 1.00 16.37 173 SER B N 1
ATOM 3681 C CA . SER B 1 173 ? 46.033 -7.297 1.817 1.00 15.77 173 SER B CA 1
ATOM 3682 C C . SER B 1 173 ? 46.761 -8.631 1.983 1.00 17.21 173 SER B C 1
ATOM 3683 O O . SER B 1 173 ? 47.783 -8.695 2.662 1.00 15.53 173 SER B O 1
ATOM 3686 N N . MET B 1 174 ? 46.244 -9.694 1.372 1.00 15.65 174 MET B N 1
ATOM 3687 C CA . MET B 1 174 ? 46.902 -10.993 1.491 1.00 16.70 174 MET B CA 1
ATOM 3688 C C . MET B 1 174 ? 48.214 -10.974 0.710 1.00 16.91 174 MET B C 1
ATOM 3689 O O . MET B 1 174 ? 49.224 -11.542 1.147 1.00 18.64 174 MET B O 1
ATOM 3694 N N . ALA B 1 175 ? 48.199 -10.313 -0.441 1.00 14.94 175 ALA B N 1
ATOM 3695 C CA . ALA B 1 175 ? 49.391 -10.209 -1.268 1.00 18.54 175 ALA B CA 1
ATOM 3696 C C . ALA B 1 175 ? 50.481 -9.478 -0.481 1.00 20.15 175 ALA B C 1
ATOM 3697 O O . ALA B 1 175 ? 51.649 -9.876 -0.503 1.00 20.66 175 ALA B O 1
ATOM 3699 N N . ILE B 1 176 ? 50.090 -8.406 0.206 1.00 18.70 176 ILE B N 1
ATOM 3700 C CA . ILE B 1 176 ? 51.017 -7.624 1.017 1.00 19.30 176 ILE B CA 1
ATOM 3701 C C . ILE B 1 176 ? 51.615 -8.520 2.104 1.00 20.99 176 ILE B C 1
ATOM 3702 O O . ILE B 1 176 ? 52.832 -8.576 2.274 1.00 20.65 176 ILE B O 1
ATOM 3707 N N . LEU B 1 177 ? 50.744 -9.216 2.831 1.00 18.38 177 LEU B N 1
ATOM 3708 C CA . LEU B 1 177 ? 51.157 -10.113 3.902 1.00 18.41 177 LEU B CA 1
ATOM 3709 C C . LEU B 1 177 ? 52.126 -11.185 3.406 1.00 20.01 177 LEU B C 1
ATOM 3710 O O . LEU B 1 177 ? 53.117 -11.488 4.070 1.00 19.76 177 LEU B O 1
ATOM 3715 N N . LEU B 1 178 ? 51.835 -11.751 2.238 1.00 22.34 178 LEU B N 1
ATOM 3716 C CA . LEU B 1 178 ? 52.666 -12.802 1.660 1.00 24.00 178 LEU B CA 1
ATOM 3717 C C . LEU B 1 178 ? 53.770 -12.283 0.752 1.00 26.04 178 LEU B C 1
ATOM 3718 O O . LEU B 1 178 ? 54.409 -13.051 0.028 1.00 26.76 178 LEU B O 1
ATOM 3723 N N . ASN B 1 179 ? 53.986 -10.976 0.792 1.00 26.67 179 ASN B N 1
ATOM 3724 C CA . ASN B 1 179 ? 55.013 -10.344 -0.025 1.00 30.08 179 ASN B CA 1
ATOM 3725 C C . ASN B 1 179 ? 54.909 -10.661 -1.527 1.00 30.17 179 ASN B C 1
ATOM 3726 O O . ASN B 1 179 ? 55.884 -11.027 -2.162 1.00 30.99 179 ASN B O 1
ATOM 3731 N N . LYS B 1 180 ? 53.730 -10.619 -2.067 1.00 28.44 180 LYS B N 1
ATOM 3732 C CA . LYS B 1 180 ? 53.428 -10.765 -3.451 1.00 26.80 180 LYS B CA 1
ATOM 3733 C C . LYS B 1 180 ? 53.033 -9.471 -4.119 1.00 25.27 180 LYS B C 1
ATOM 3734 O O . LYS B 1 180 ? 52.830 -8.615 -3.492 1.00 25.40 180 LYS B O 1
ATOM 3740 N N . ASP B 1 181 ? 52.853 -9.417 -5.403 1.00 23.93 181 ASP B N 1
ATOM 3741 C CA . ASP B 1 181 ? 52.612 -8.164 -6.081 1.00 24.71 181 ASP B CA 1
ATOM 3742 C C . ASP B 1 181 ? 51.202 -7.762 -5.883 1.00 23.38 181 ASP B C 1
ATOM 3743 O O . ASP B 1 181 ? 50.376 -8.270 -6.412 1.00 21.11 181 ASP B O 1
ATOM 3748 N N . ALA B 1 182 ? 51.069 -6.788 -5.058 1.00 23.46 182 ALA B N 1
ATOM 3749 C CA . ALA B 1 182 ? 49.857 -6.324 -4.551 1.00 23.37 182 ALA B CA 1
ATOM 3750 C C . ALA B 1 182 ? 49.005 -5.756 -5.656 1.00 24.37 182 ALA B C 1
ATOM 3751 O O . ALA B 1 182 ? 47.879 -5.887 -5.608 1.00 22.97 182 ALA B O 1
ATOM 3753 N N . LYS B 1 183 ? 49.622 -5.132 -6.613 1.00 23.63 183 LYS B N 1
ATOM 3754 C CA . LYS B 1 183 ? 48.904 -4.532 -7.756 1.00 25.73 183 LYS B CA 1
ATOM 3755 C C . LYS B 1 183 ? 48.186 -5.564 -8.611 1.00 25.63 183 LYS B C 1
ATOM 3756 O O . LYS B 1 183 ? 47.036 -5.390 -9.000 1.00 24.66 183 LYS B O 1
ATOM 3762 N N . ILE B 1 184 ? 48.878 -6.656 -8.884 1.00 28.92 184 ILE B N 1
ATOM 3763 C CA . ILE B 1 184 ? 48.318 -7.731 -9.687 1.00 30.39 184 ILE B CA 1
ATOM 3764 C C . ILE B 1 184 ? 47.078 -8.331 -9.042 1.00 29.52 184 ILE B C 1
ATOM 3765 O O . ILE B 1 184 ? 46.043 -8.488 -9.689 1.00 28.56 184 ILE B O 1
ATOM 3770 N N . TYR B 1 185 ? 47.174 -8.628 -7.753 1.00 26.74 185 TYR B N 1
ATOM 3771 C CA . TYR B 1 185 ? 46.056 -9.225 -7.047 1.00 27.03 185 TYR B CA 1
ATOM 3772 C C . TYR B 1 185 ? 44.929 -8.263 -6.691 1.00 25.65 185 TYR B C 1
ATOM 3773 O O . TYR B 1 185 ? 43.777 -8.678 -6.572 1.00 26.21 185 TYR B O 1
ATOM 3782 N N . ALA B 1 186 ? 45.249 -6.984 -6.530 1.00 17.72 186 ALA B N 1
ATOM 3783 C CA . ALA B 1 186 ? 44.220 -5.997 -6.240 1.00 18.20 186 ALA B CA 1
ATOM 3784 C C . ALA B 1 186 ? 43.396 -5.877 -7.522 1.00 19.05 186 ALA B C 1
ATOM 3785 O O . ALA B 1 186 ? 42.169 -5.779 -7.488 1.00 17.15 186 ALA B O 1
ATOM 3787 N N . ASP B 1 187 ? 44.096 -5.901 -8.653 1.00 19.91 187 ASP B N 1
ATOM 3788 C CA . ASP B 1 187 ? 43.466 -5.803 -9.963 1.00 23.78 187 ASP B CA 1
ATOM 3789 C C . ASP B 1 187 ? 42.570 -7.018 -10.202 1.00 21.51 187 ASP B C 1
ATOM 3790 O O . ASP B 1 187 ? 41.450 -6.883 -10.699 1.00 19.39 187 ASP B O 1
ATOM 3795 N N . PHE B 1 188 ? 43.060 -8.202 -9.846 1.00 24.51 188 PHE B N 1
ATOM 3796 C CA . PHE B 1 188 ? 42.273 -9.424 -10.002 1.00 23.52 188 PHE B CA 1
ATOM 3797 C C . PHE B 1 188 ? 41.050 -9.348 -9.094 1.00 23.24 188 PHE B C 1
ATOM 3798 O O . PHE B 1 188 ? 39.942 -9.705 -9.493 1.00 24.50 188 PHE B O 1
ATOM 3806 N N . GLY B 1 189 ? 41.261 -8.882 -7.867 1.00 18.80 189 GLY B N 1
ATOM 3807 C CA . GLY B 1 189 ? 40.167 -8.772 -6.920 1.00 17.43 189 GLY B CA 1
ATOM 3808 C C . GLY B 1 189 ? 39.065 -7.816 -7.341 1.00 17.44 189 GLY B C 1
ATOM 3809 O O . GLY B 1 189 ? 37.884 -8.133 -7.208 1.00 15.37 189 GLY B O 1
ATOM 3810 N N . LEU B 1 190 ? 39.440 -6.645 -7.850 1.00 19.95 190 LEU B N 1
ATOM 3811 C CA . LEU B 1 190 ? 38.456 -5.647 -8.267 1.00 20.33 190 LEU B CA 1
ATOM 3812 C C . LEU B 1 190 ? 37.576 -6.145 -9.411 1.00 22.26 190 LEU B C 1
ATOM 3813 O O . LEU B 1 190 ? 36.348 -6.023 -9.367 1.00 21.02 190 LEU B O 1
ATOM 3818 N N . ASN B 1 191 ? 38.203 -6.697 -10.443 1.00 19.80 191 ASN B N 1
ATOM 3819 C CA . ASN B 1 191 ? 37.446 -7.195 -11.579 1.00 19.24 191 ASN B CA 1
ATOM 3820 C C . ASN B 1 191 ? 36.618 -8.431 -11.225 1.00 16.94 191 ASN B C 1
ATOM 3821 O O . ASN B 1 191 ? 35.494 -8.569 -11.689 1.00 18.26 191 ASN B O 1
ATOM 3826 N N . PHE B 1 192 ? 37.165 -9.323 -10.404 1.00 16.78 192 PHE B N 1
ATOM 3827 C CA . PHE B 1 192 ? 36.423 -10.511 -9.991 1.00 18.23 192 PHE B CA 1
ATOM 3828 C C . PHE B 1 192 ? 35.190 -10.059 -9.215 1.00 18.68 192 PHE B C 1
ATOM 3829 O O . PHE B 1 192 ? 34.111 -10.629 -9.363 1.00 17.26 192 PHE B O 1
ATOM 3837 N N . GLY B 1 193 ? 35.373 -9.041 -8.373 1.00 17.57 193 GLY B N 1
ATOM 3838 C CA . GLY B 1 193 ? 34.281 -8.515 -7.572 1.00 16.80 193 GLY B CA 1
ATOM 3839 C C . GLY B 1 193 ? 33.181 -7.895 -8.415 1.00 17.00 193 GLY B C 1
ATOM 3840 O O . GLY B 1 193 ? 31.999 -8.032 -8.101 1.00 15.44 193 GLY B O 1
ATOM 3841 N N . MET B 1 194 ? 33.567 -7.203 -9.481 1.00 15.34 194 MET B N 1
ATOM 3842 C CA . MET B 1 194 ? 32.593 -6.586 -10.378 1.00 15.59 194 MET B CA 1
ATOM 3843 C C . MET B 1 194 ? 31.787 -7.690 -11.067 1.00 14.28 194 MET B C 1
ATOM 3844 O O . MET B 1 194 ? 30.558 -7.643 -11.099 1.00 13.42 194 MET B O 1
ATOM 3849 N N . ALA B 1 195 ? 32.482 -8.687 -11.613 1.00 18.36 195 ALA B N 1
ATOM 3850 C CA . ALA B 1 195 ? 31.805 -9.792 -12.289 1.00 18.76 195 ALA B CA 1
ATOM 3851 C C . ALA B 1 195 ? 30.901 -10.538 -11.306 1.00 19.78 195 ALA B C 1
ATOM 3852 O O . ALA B 1 195 ? 29.760 -10.883 -11.623 1.00 18.90 195 ALA B O 1
ATOM 3854 N N . PHE B 1 196 ? 31.423 -10.772 -10.108 1.00 15.69 196 PHE B N 1
ATOM 3855 C CA . PHE B 1 196 ? 30.686 -11.478 -9.072 1.00 17.91 196 PHE B CA 1
ATOM 3856 C C . PHE B 1 196 ? 29.337 -10.839 -8.744 1.00 16.29 196 PHE B C 1
ATOM 3857 O O . PHE B 1 196 ? 28.327 -11.531 -8.662 1.00 16.18 196 PHE B O 1
ATOM 3865 N N . GLN B 1 197 ? 29.315 -9.525 -8.553 1.00 15.26 197 GLN B N 1
ATOM 3866 C CA . GLN B 1 197 ? 28.066 -8.854 -8.212 1.00 15.55 197 GLN B CA 1
ATOM 3867 C C . GLN B 1 197 ? 27.108 -8.747 -9.395 1.00 15.69 197 GLN B C 1
ATOM 3868 O O . GLN B 1 197 ? 25.892 -8.727 -9.209 1.00 16.39 197 GLN B O 1
ATOM 3874 N N . ILE B 1 198 ? 27.644 -8.661 -10.607 1.00 17.46 198 ILE B N 1
ATOM 3875 C CA . ILE B 1 198 ? 26.782 -8.584 -11.783 1.00 16.98 198 ILE B CA 1
ATOM 3876 C C . ILE B 1 198 ? 26.054 -9.927 -11.925 1.00 17.26 198 ILE B C 1
ATOM 3877 O O . ILE B 1 198 ? 24.842 -9.965 -12.155 1.00 17.33 198 ILE B O 1
ATOM 3882 N N . ILE B 1 199 ? 26.793 -11.023 -11.756 1.00 15.04 199 ILE B N 1
ATOM 3883 C CA . ILE B 1 199 ? 26.211 -12.360 -11.850 1.00 14.27 199 ILE B CA 1
ATOM 3884 C C . ILE B 1 199 ? 25.212 -12.568 -10.713 1.00 15.61 199 ILE B C 1
ATOM 3885 O O . ILE B 1 199 ? 24.192 -13.248 -10.873 1.00 15.20 199 ILE B O 1
ATOM 3890 N N . ASP B 1 200 ? 25.504 -11.983 -9.560 1.00 13.91 200 ASP B N 1
ATOM 3891 C CA . ASP B 1 200 ? 24.598 -12.121 -8.433 1.00 13.93 200 ASP B CA 1
ATOM 3892 C C . ASP B 1 200 ? 23.292 -11.400 -8.751 1.00 13.17 200 ASP B C 1
ATOM 3893 O O . ASP B 1 200 ? 22.207 -11.915 -8.481 1.00 10.29 200 ASP B O 1
ATOM 3898 N N . ASP B 1 201 ? 23.395 -10.209 -9.332 1.00 11.08 201 ASP B N 1
ATOM 3899 C CA . ASP B 1 201 ? 22.196 -9.458 -9.694 1.00 11.23 201 ASP B CA 1
ATOM 3900 C C . ASP B 1 201 ? 21.452 -10.221 -10.787 1.00 14.25 201 ASP B C 1
ATOM 3901 O O . ASP B 1 201 ? 20.222 -10.214 -10.846 1.00 15.45 201 ASP B O 1
ATOM 3906 N N . LEU B 1 202 ? 22.208 -10.890 -11.652 1.00 15.34 202 LEU B N 1
ATOM 3907 C CA . LEU B 1 202 ? 21.612 -11.652 -12.737 1.00 14.53 202 LEU B CA 1
ATOM 3908 C C . LEU B 1 202 ? 20.824 -12.838 -12.173 1.00 14.25 202 LEU B C 1
ATOM 3909 O O . LEU B 1 202 ? 19.688 -13.088 -12.578 1.00 16.23 202 LEU B O 1
ATOM 3914 N N . LEU B 1 203 ? 21.422 -13.550 -11.221 1.00 16.99 203 LEU B N 1
ATOM 3915 C CA . LEU B 1 203 ? 20.784 -14.704 -10.597 1.00 18.35 203 LEU B CA 1
ATOM 3916 C C . LEU B 1 203 ? 19.519 -14.370 -9.808 1.00 18.21 203 LEU B C 1
ATOM 3917 O O . LEU B 1 203 ? 18.772 -15.267 -9.408 1.00 19.71 203 LEU B O 1
ATOM 3922 N N . ASP B 1 204 ? 19.268 -13.084 -9.587 1.00 18.41 204 ASP B N 1
ATOM 3923 C CA . ASP B 1 204 ? 18.069 -12.682 -8.868 1.00 15.96 204 ASP B CA 1
ATOM 3924 C C . ASP B 1 204 ? 16.875 -12.736 -9.801 1.00 16.77 204 ASP B C 1
ATOM 3925 O O . ASP B 1 204 ? 15.734 -12.913 -9.364 1.00 14.27 204 ASP B O 1
ATOM 3930 N N . ILE B 1 205 ? 17.136 -12.590 -11.094 1.00 14.53 205 ILE B N 1
ATOM 3931 C CA . ILE B 1 205 ? 16.044 -12.573 -12.059 1.00 17.06 205 ILE B CA 1
ATOM 3932 C C . ILE B 1 205 ? 16.057 -13.640 -13.135 1.00 19.33 205 ILE B C 1
ATOM 3933 O O . ILE B 1 205 ? 15.242 -13.606 -14.053 1.00 17.15 205 ILE B O 1
ATOM 3938 N N . THR B 1 206 ? 16.972 -14.590 -13.036 1.00 18.78 206 THR B N 1
ATOM 3939 C CA . THR B 1 206 ? 17.004 -15.629 -14.037 1.00 23.32 206 THR B CA 1
ATOM 3940 C C . THR B 1 206 ? 17.486 -16.936 -13.452 1.00 26.96 206 THR B C 1
ATOM 3941 O O . THR B 1 206 ? 18.333 -16.976 -12.557 1.00 25.54 206 THR B O 1
ATOM 3945 N N . GLN B 1 207 ? 16.928 -18.013 -13.980 1.00 34.99 207 GLN B N 1
ATOM 3946 C CA . GLN B 1 207 ? 17.247 -19.336 -13.499 1.00 40.75 207 GLN B CA 1
ATOM 3947 C C . GLN B 1 207 ? 18.669 -19.811 -13.586 1.00 44.08 207 GLN B C 1
ATOM 3948 O O . GLN B 1 207 ? 19.407 -19.569 -14.536 1.00 43.69 207 GLN B O 1
ATOM 3954 N N . ASP B 1 208 ? 19.012 -20.522 -12.531 1.00 49.79 208 ASP B N 1
ATOM 3955 C CA . ASP B 1 208 ? 20.296 -21.145 -12.348 1.00 54.59 208 ASP B CA 1
ATOM 3956 C C . ASP B 1 208 ? 20.012 -22.564 -12.803 1.00 56.51 208 ASP B C 1
ATOM 3957 O O . ASP B 1 208 ? 19.483 -23.355 -12.044 1.00 56.55 208 ASP B O 1
ATOM 3962 N N . ALA B 1 209 ? 20.343 -22.904 -14.039 1.00 75.14 209 ALA B N 1
ATOM 3963 C CA . ALA B 1 209 ? 20.038 -24.265 -14.504 1.00 77.61 209 ALA B CA 1
ATOM 3964 C C . ALA B 1 209 ? 20.363 -25.401 -13.512 1.00 78.81 209 ALA B C 1
ATOM 3965 O O . ALA B 1 209 ? 19.701 -26.445 -13.505 1.00 79.46 209 ALA B O 1
ATOM 3967 N N . LYS B 1 210 ? 21.388 -25.183 -12.687 1.00 79.79 210 LYS B N 1
ATOM 3968 C CA . LYS B 1 210 ? 21.882 -26.168 -11.699 1.00 80.39 210 LYS B CA 1
ATOM 3969 C C . LYS B 1 210 ? 21.039 -26.491 -10.498 1.00 79.88 210 LYS B C 1
ATOM 3970 O O . LYS B 1 210 ? 21.281 -27.470 -9.791 1.00 80.33 210 LYS B O 1
ATOM 3976 N N . THR B 1 211 ? 20.064 -25.644 -10.256 1.00 67.56 211 THR B N 1
ATOM 3977 C CA . THR B 1 211 ? 19.190 -25.818 -9.123 1.00 65.66 211 THR B CA 1
ATOM 3978 C C . THR B 1 211 ? 17.789 -25.770 -9.691 1.00 64.18 211 THR B C 1
ATOM 3979 O O . THR B 1 211 ? 17.591 -25.272 -10.798 1.00 64.04 211 THR B O 1
ATOM 3983 N N . LEU B 1 212 ? 16.822 -26.309 -8.960 1.00 45.78 212 LEU B N 1
ATOM 3984 C CA . LEU B 1 212 ? 15.448 -26.281 -9.430 1.00 43.26 212 LEU B CA 1
ATOM 3985 C C . LEU B 1 212 ? 14.766 -25.081 -8.798 1.00 40.74 212 LEU B C 1
ATOM 3986 O O . LEU B 1 212 ? 13.666 -24.697 -9.190 1.00 40.05 212 LEU B O 1
ATOM 3991 N N . GLY B 1 213 ? 15.436 -24.492 -7.815 1.00 49.00 213 GLY B N 1
ATOM 3992 C CA . GLY B 1 213 ? 14.883 -23.336 -7.143 1.00 45.87 213 GLY B CA 1
ATOM 3993 C C . GLY B 1 213 ? 14.650 -22.226 -8.145 1.00 43.46 213 GLY B C 1
ATOM 3994 O O . GLY B 1 213 ? 15.412 -22.074 -9.104 1.00 42.70 213 GLY B O 1
ATOM 3995 N N . LYS B 1 214 ? 13.588 -21.458 -7.937 1.00 31.31 214 LYS B N 1
ATOM 3996 C CA . LYS B 1 214 ? 13.272 -20.354 -8.829 1.00 28.21 214 LYS B CA 1
ATOM 3997 C C . LYS B 1 214 ? 13.962 -19.076 -8.359 1.00 24.99 214 LYS B C 1
ATOM 3998 O O . LYS B 1 214 ? 14.191 -18.885 -7.163 1.00 22.66 214 LYS B O 1
ATOM 4004 N N . PRO B 1 215 ? 14.313 -18.184 -9.300 1.00 27.12 215 PRO B N 1
ATOM 4005 C CA . PRO B 1 215 ? 14.977 -16.929 -8.930 1.00 25.40 215 PRO B CA 1
ATOM 4006 C C . PRO B 1 215 ? 14.145 -16.174 -7.890 1.00 22.96 215 PRO B C 1
ATOM 4007 O O . PRO B 1 215 ? 12.916 -16.151 -7.968 1.00 21.99 215 PRO B O 1
ATOM 4011 N N . ASN B 1 216 ? 14.815 -15.568 -6.914 1.00 21.41 216 ASN B N 1
ATOM 4012 C CA . ASN B 1 216 ? 14.123 -14.847 -5.850 1.00 20.04 216 ASN B CA 1
ATOM 4013 C C . ASN B 1 216 ? 13.360 -13.604 -6.291 1.00 18.11 216 ASN B C 1
ATOM 4014 O O . ASN B 1 216 ? 12.337 -13.272 -5.700 1.00 15.98 216 ASN B O 1
ATOM 4019 N N . PHE B 1 217 ? 13.855 -12.918 -7.318 1.00 15.27 217 PHE B N 1
ATOM 4020 C CA . PHE B 1 217 ? 13.231 -11.674 -7.769 1.00 16.67 217 PHE B CA 1
ATOM 4021 C C . PHE B 1 217 ? 13.007 -10.776 -6.555 1.00 16.12 217 PHE B C 1
ATOM 4022 O O . PHE B 1 217 ? 11.899 -10.294 -6.295 1.00 14.81 217 PHE B O 1
ATOM 4030 N N . SER B 1 218 ? 14.089 -10.559 -5.814 1.00 17.16 218 SER B N 1
ATOM 4031 C CA . SER B 1 218 ? 14.063 -9.743 -4.607 1.00 17.54 218 SER B CA 1
ATOM 4032 C C . SER B 1 218 ? 14.497 -8.295 -4.820 1.00 17.89 218 SER B C 1
ATOM 4033 O O . SER B 1 218 ? 14.050 -7.401 -4.104 1.00 18.29 218 SER B O 1
ATOM 4036 N N . ASP B 1 219 ? 15.362 -8.068 -5.803 1.00 14.03 219 ASP B N 1
ATOM 4037 C CA . ASP B 1 219 ? 15.913 -6.737 -6.036 1.00 15.74 219 ASP B CA 1
ATOM 4038 C C . ASP B 1 219 ? 14.993 -5.577 -6.407 1.00 13.03 219 ASP B C 1
ATOM 4039 O O . ASP B 1 219 ? 14.908 -4.605 -5.660 1.00 13.68 219 ASP B O 1
ATOM 4044 N N . PHE B 1 220 ? 14.311 -5.656 -7.547 1.00 15.91 220 PHE B N 1
ATOM 4045 C CA . PHE B 1 220 ? 13.441 -4.554 -7.972 1.00 15.82 220 PHE B CA 1
ATOM 4046 C C . PHE B 1 220 ? 12.335 -4.295 -6.946 1.00 16.85 220 PHE B C 1
ATOM 4047 O O . PHE B 1 220 ? 11.964 -3.146 -6.683 1.00 15.79 220 PHE B O 1
ATOM 4055 N N . LYS B 1 221 ? 11.816 -5.378 -6.379 1.00 17.61 221 LYS B N 1
ATOM 4056 C CA . LYS B 1 221 ? 10.767 -5.312 -5.364 1.00 19.40 221 LYS B CA 1
ATOM 4057 C C . LYS B 1 221 ? 11.246 -4.510 -4.155 1.00 21.27 221 LYS B C 1
ATOM 4058 O O . LYS B 1 221 ? 10.443 -3.899 -3.444 1.00 20.45 221 LYS B O 1
ATOM 4064 N N . GLU B 1 222 ? 12.557 -4.515 -3.933 1.00 21.53 222 GLU B N 1
ATOM 4065 C CA . GLU B 1 222 ? 13.155 -3.791 -2.815 1.00 24.50 222 GLU B CA 1
ATOM 4066 C C . GLU B 1 222 ? 13.688 -2.414 -3.200 1.00 24.31 222 GLU B C 1
ATOM 4067 O O . GLU B 1 222 ? 14.312 -1.745 -2.380 1.00 24.71 222 GLU B O 1
ATOM 4073 N N . GLY B 1 223 ? 13.471 -2.002 -4.446 1.00 20.94 223 GLY B N 1
ATOM 4074 C CA . GLY B 1 223 ? 13.934 -0.691 -4.865 1.00 19.72 223 GLY B CA 1
ATOM 4075 C C . GLY B 1 223 ? 15.300 -0.619 -5.528 1.00 18.95 223 GLY B C 1
ATOM 4076 O O . GLY B 1 223 ? 15.782 0.474 -5.832 1.00 18.22 223 GLY B O 1
ATOM 4077 N N . LYS B 1 224 ? 15.933 -1.764 -5.763 1.00 17.68 224 LYS B N 1
ATOM 4078 C CA . LYS B 1 224 ? 17.247 -1.771 -6.402 1.00 17.09 224 LYS B CA 1
ATOM 4079 C C . LYS B 1 224 ? 17.113 -1.945 -7.908 1.00 15.71 224 LYS B C 1
ATOM 4080 O O . LYS B 1 224 ? 16.652 -2.988 -8.362 1.00 13.91 224 LYS B O 1
ATOM 4086 N N . THR B 1 225 ? 17.501 -0.927 -8.678 1.00 17.06 225 THR B N 1
ATOM 4087 C CA . THR B 1 225 ? 17.437 -1.018 -10.133 1.00 16.89 225 THR B CA 1
ATOM 4088 C C . THR B 1 225 ? 18.781 -1.564 -10.613 1.00 16.70 225 THR B C 1
ATOM 4089 O O . THR B 1 225 ? 19.697 -0.803 -10.933 1.00 17.80 225 THR B O 1
ATOM 4093 N N . THR B 1 226 ? 18.886 -2.890 -10.651 1.00 13.81 226 THR B N 1
ATOM 4094 C CA . THR B 1 226 ? 20.114 -3.571 -11.050 1.00 15.09 226 THR B CA 1
ATOM 4095 C C . THR B 1 226 ? 20.369 -3.521 -12.556 1.00 14.44 226 THR B C 1
ATOM 4096 O O . THR B 1 226 ? 19.508 -3.093 -13.323 1.00 13.38 226 THR B O 1
ATOM 4100 N N . LEU B 1 227 ? 21.553 -3.967 -12.972 1.00 13.09 227 LEU B N 1
ATOM 4101 C CA . LEU B 1 227 ? 21.927 -3.930 -14.389 1.00 12.09 227 LEU B CA 1
ATOM 4102 C C . LEU B 1 227 ? 20.858 -4.440 -15.362 1.00 13.42 227 LEU B C 1
ATOM 4103 O O . LEU B 1 227 ? 20.569 -3.787 -16.358 1.00 12.54 227 LEU B O 1
ATOM 4108 N N . PRO B 1 228 ? 20.265 -5.619 -15.097 1.00 11.45 228 PRO B N 1
ATOM 4109 C CA . PRO B 1 228 ? 19.238 -6.108 -16.022 1.00 13.11 228 PRO B CA 1
ATOM 4110 C C . PRO B 1 228 ? 18.146 -5.064 -16.274 1.00 13.08 228 PRO B C 1
ATOM 4111 O O . PRO B 1 228 ? 17.727 -4.853 -17.408 1.00 13.21 228 PRO B O 1
ATOM 4115 N N . TYR B 1 229 ? 17.690 -4.415 -15.206 1.00 12.98 229 TYR B N 1
ATOM 4116 C CA . TYR B 1 229 ? 16.637 -3.405 -15.306 1.00 12.68 229 TYR B CA 1
ATOM 4117 C C . TYR B 1 229 ? 17.123 -2.153 -16.019 1.00 13.66 229 TYR B C 1
ATOM 4118 O O . TYR B 1 229 ? 16.372 -1.519 -16.761 1.00 14.64 229 TYR B O 1
ATOM 4127 N N . LEU B 1 230 ? 18.384 -1.796 -15.790 1.00 13.52 230 LEU B N 1
ATOM 4128 C CA . LEU B 1 230 ? 18.972 -0.631 -16.437 1.00 14.39 230 LEU B CA 1
ATOM 4129 C C . LEU B 1 230 ? 19.079 -0.867 -17.947 1.00 14.67 230 LEU B C 1
ATOM 4130 O O . LEU B 1 230 ? 18.686 -0.020 -18.748 1.00 13.19 230 LEU B O 1
ATOM 4135 N N . LEU B 1 231 ? 19.615 -2.022 -18.327 1.00 15.62 231 LEU B N 1
ATOM 4136 C CA . LEU B 1 231 ? 19.765 -2.357 -19.743 1.00 15.78 231 LEU B CA 1
ATOM 4137 C C . LEU B 1 231 ? 18.399 -2.491 -20.418 1.00 15.80 231 LEU B C 1
ATOM 4138 O O . LEU B 1 231 ? 18.219 -2.075 -21.563 1.00 15.64 231 LEU B O 1
ATOM 4143 N N . LEU B 1 232 ? 17.437 -3.073 -19.708 1.00 13.41 232 LEU B N 1
ATOM 4144 C CA . LEU B 1 232 ? 16.087 -3.228 -20.251 1.00 14.16 232 LEU B CA 1
ATOM 4145 C C . LEU B 1 232 ? 15.456 -1.862 -20.493 1.00 12.69 232 LEU B C 1
ATOM 4146 O O . LEU B 1 232 ? 14.916 -1.595 -21.563 1.00 13.47 232 LEU B O 1
ATOM 4151 N N . TYR B 1 233 ? 15.531 -0.998 -19.485 1.00 13.11 233 TYR B N 1
ATOM 4152 C CA . TYR B 1 233 ? 14.959 0.345 -19.564 1.00 14.82 233 TYR B CA 1
ATOM 4153 C C . TYR B 1 233 ? 15.430 1.124 -20.794 1.00 15.73 233 TYR B C 1
ATOM 4154 O O . TYR B 1 233 ? 14.664 1.876 -21.395 1.00 13.56 233 TYR B O 1
ATOM 4163 N N . GLU B 1 234 ? 16.701 0.961 -21.140 1.00 16.51 234 GLU B N 1
ATOM 4164 C CA . GLU B 1 234 ? 17.289 1.637 -22.294 1.00 20.64 234 GLU B CA 1
ATOM 4165 C C . GLU B 1 234 ? 16.737 1.151 -23.643 1.00 20.86 234 GLU B C 1
ATOM 4166 O O . GLU B 1 234 ? 16.903 1.827 -24.661 1.00 22.79 234 GLU B O 1
ATOM 4172 N N . LYS B 1 235 ? 16.083 -0.009 -23.650 1.00 17.81 235 LYS B N 1
ATOM 4173 C CA . LYS B 1 235 ? 15.528 -0.584 -24.884 1.00 18.58 235 LYS B CA 1
ATOM 4174 C C . LYS B 1 235 ? 14.004 -0.505 -24.974 1.00 18.56 235 LYS B C 1
ATOM 4175 O O . LYS B 1 235 ? 13.438 -0.620 -26.063 1.00 19.17 235 LYS B O 1
ATOM 4181 N N . LEU B 1 236 ? 13.340 -0.325 -23.837 1.00 19.52 236 LEU B N 1
ATOM 4182 C CA . LEU B 1 236 ? 11.879 -0.274 -23.799 1.00 19.41 236 LEU B CA 1
ATOM 4183 C C . LEU B 1 236 ? 11.268 0.935 -24.485 1.00 20.35 236 LEU B C 1
ATOM 4184 O O . LEU B 1 236 ? 11.855 2.016 -24.501 1.00 19.08 236 LEU B O 1
ATOM 4189 N N . ASN B 1 237 ? 10.080 0.752 -25.053 1.00 18.30 237 ASN B N 1
ATOM 4190 C CA . ASN B 1 237 ? 9.404 1.876 -25.669 1.00 18.66 237 ASN B CA 1
ATOM 4191 C C . ASN B 1 237 ? 8.814 2.672 -24.508 1.00 20.76 237 ASN B C 1
ATOM 4192 O O . ASN B 1 237 ? 8.796 2.215 -23.368 1.00 20.49 237 ASN B O 1
ATOM 4197 N N . GLN B 1 238 ? 8.352 3.871 -24.811 1.00 22.54 238 GLN B N 1
ATOM 4198 C CA . GLN B 1 238 ? 7.767 4.770 -23.831 1.00 25.87 238 GLN B CA 1
ATOM 4199 C C . GLN B 1 238 ? 6.682 4.106 -22.977 1.00 24.30 238 GLN B C 1
ATOM 4200 O O . GLN B 1 238 ? 6.627 4.299 -21.759 1.00 25.07 238 GLN B O 1
ATOM 4206 N N . HIS B 1 239 ? 5.820 3.321 -23.614 1.00 20.06 239 HIS B N 1
ATOM 4207 C CA . HIS B 1 239 ? 4.749 2.641 -22.896 1.00 18.21 239 HIS B CA 1
ATOM 4208 C C . HIS B 1 239 ? 5.288 1.669 -21.846 1.00 17.23 239 HIS B C 1
ATOM 4209 O O . HIS B 1 239 ? 4.875 1.708 -20.682 1.00 17.01 239 HIS B O 1
ATOM 4216 N N . ASP B 1 240 ? 6.208 0.798 -22.250 1.00 15.23 240 ASP B N 1
ATOM 4217 C CA . ASP B 1 240 ? 6.761 -0.176 -21.316 1.00 15.26 240 ASP B CA 1
ATOM 4218 C C . ASP B 1 240 ? 7.616 0.478 -20.235 1.00 15.23 240 ASP B C 1
ATOM 4219 O O . ASP B 1 240 ? 7.682 -0.023 -19.110 1.00 13.12 240 ASP B O 1
ATOM 4224 N N . GLN B 1 241 ? 8.277 1.583 -20.572 1.00 20.02 241 GLN B N 1
ATOM 4225 C CA . GLN B 1 241 ? 9.094 2.277 -19.582 1.00 20.85 241 GLN B CA 1
ATOM 4226 C C . GLN B 1 241 ? 8.171 2.735 -18.458 1.00 20.37 241 GLN B C 1
ATOM 4227 O O . GLN B 1 241 ? 8.515 2.638 -17.276 1.00 19.96 241 GLN B O 1
ATOM 4233 N N . GLY B 1 242 ? 6.990 3.220 -18.834 1.00 16.16 242 GLY B N 1
ATOM 4234 C CA . GLY B 1 242 ? 6.025 3.660 -17.838 1.00 15.00 242 GLY B CA 1
ATOM 4235 C C . GLY B 1 242 ? 5.626 2.502 -16.938 1.00 15.72 242 GLY B C 1
ATOM 4236 O O . GLY B 1 242 ? 5.543 2.642 -15.713 1.00 13.40 242 GLY B O 1
ATOM 4237 N N . LEU B 1 243 ? 5.382 1.344 -17.543 1.00 16.70 243 LEU B N 1
ATOM 4238 C CA . LEU B 1 243 ? 4.997 0.165 -16.778 1.00 16.84 243 LEU B CA 1
ATOM 4239 C C . LEU B 1 243 ? 6.111 -0.285 -15.834 1.00 16.04 243 LEU B C 1
ATOM 4240 O O . LEU B 1 243 ? 5.864 -0.565 -14.660 1.00 14.45 243 LEU B O 1
ATOM 4245 N N . LEU B 1 244 ? 7.335 -0.365 -16.347 1.00 15.50 244 LEU B N 1
ATOM 4246 C CA . LEU B 1 244 ? 8.456 -0.789 -15.517 1.00 15.31 244 LEU B CA 1
ATOM 4247 C C . LEU B 1 244 ? 8.578 0.121 -14.302 1.00 15.78 244 LEU B C 1
ATOM 4248 O O . LEU B 1 244 ? 8.714 -0.356 -13.176 1.00 17.62 244 LEU B O 1
ATOM 4253 N N . ILE B 1 245 ? 8.519 1.431 -14.527 1.00 16.11 245 ILE B N 1
ATOM 4254 C CA . ILE B 1 245 ? 8.615 2.378 -13.426 1.00 17.35 245 ILE B CA 1
ATOM 4255 C C . ILE B 1 245 ? 7.475 2.169 -12.424 1.00 17.31 245 ILE B C 1
ATOM 4256 O O . ILE B 1 245 ? 7.684 2.215 -11.211 1.00 14.83 245 ILE B O 1
ATOM 4261 N N . SER B 1 246 ? 6.273 1.919 -12.932 1.00 18.50 246 SER B N 1
ATOM 4262 C CA . SER B 1 246 ? 5.118 1.697 -12.070 1.00 17.77 246 SER B CA 1
ATOM 4263 C C . SER B 1 246 ? 5.283 0.414 -11.252 1.00 18.74 246 SER B C 1
ATOM 4264 O O . SER B 1 246 ? 4.661 0.258 -10.203 1.00 18.16 246 SER B O 1
ATOM 4267 N N . TYR B 1 247 ? 6.107 -0.513 -11.731 1.00 15.55 247 TYR B N 1
ATOM 4268 C CA . TYR B 1 247 ? 6.308 -1.755 -10.995 1.00 15.23 247 TYR B CA 1
ATOM 4269 C C . TYR B 1 247 ? 7.410 -1.640 -9.945 1.00 15.88 247 TYR B C 1
ATOM 4270 O O . TYR B 1 247 ? 7.657 -2.582 -9.193 1.00 13.39 247 TYR B O 1
ATOM 4279 N N . PHE B 1 248 ? 8.065 -0.485 -9.894 1.00 15.92 248 PHE B N 1
ATOM 4280 C CA . PHE B 1 248 ? 9.133 -0.251 -8.922 1.00 17.13 248 PHE B CA 1
ATOM 4281 C C . PHE B 1 248 ? 8.609 -0.550 -7.511 1.00 17.46 248 PHE B C 1
ATOM 4282 O O . PHE B 1 248 ? 7.543 -0.069 -7.120 1.00 17.69 248 PHE B O 1
ATOM 4290 N N . LYS B 1 249 ? 9.363 -1.355 -6.765 1.00 16.31 249 LYS B N 1
ATOM 4291 C CA . LYS B 1 249 ? 9.011 -1.747 -5.399 1.00 18.62 249 LYS B CA 1
ATOM 4292 C C . LYS B 1 249 ? 7.678 -2.467 -5.232 1.00 19.45 249 LYS B C 1
ATOM 4293 O O . LYS B 1 249 ? 7.188 -2.616 -4.108 1.00 17.72 249 LYS B O 1
ATOM 4299 N N . GLN B 1 250 ? 7.088 -2.911 -6.335 1.00 20.09 250 GLN B N 1
ATOM 4300 C CA . GLN B 1 250 ? 5.829 -3.640 -6.264 1.00 21.84 250 GLN B CA 1
ATOM 4301 C C . GLN B 1 250 ? 6.134 -5.131 -6.145 1.00 22.57 250 GLN B C 1
ATOM 4302 O O . GLN B 1 250 ? 7.226 -5.579 -6.500 1.00 24.07 250 GLN B O 1
ATOM 4308 N N . ASP B 1 251 ? 5.171 -5.903 -5.658 1.00 21.25 251 ASP B N 1
ATOM 4309 C CA . ASP B 1 251 ? 5.399 -7.326 -5.424 1.00 21.47 251 ASP B CA 1
ATOM 4310 C C . ASP B 1 251 ? 4.245 -8.220 -5.876 1.00 22.34 251 ASP B C 1
ATOM 4311 O O . ASP B 1 251 ? 3.230 -8.325 -5.189 1.00 22.63 251 ASP B O 1
ATOM 4316 N N . SER B 1 252 ? 4.403 -8.858 -7.036 1.00 20.32 252 SER B N 1
ATOM 4317 C CA . SER B 1 252 ? 3.369 -9.747 -7.558 1.00 20.76 252 SER B CA 1
ATOM 4318 C C . SER B 1 252 ? 3.918 -10.706 -8.611 1.00 20.28 252 SER B C 1
ATOM 4319 O O . SER B 1 252 ? 4.894 -10.404 -9.299 1.00 18.66 252 SER B O 1
ATOM 4322 N N . HIS B 1 253 ? 3.272 -11.861 -8.730 1.00 17.77 253 HIS B N 1
ATOM 4323 C CA . HIS B 1 253 ? 3.666 -12.890 -9.687 1.00 19.76 253 HIS B CA 1
ATOM 4324 C C . HIS B 1 253 ? 3.569 -12.387 -11.123 1.00 19.25 253 HIS B C 1
ATOM 4325 O O . HIS B 1 253 ? 4.388 -12.738 -11.975 1.00 18.72 253 HIS B O 1
ATOM 4332 N N . GLU B 1 254 ? 2.558 -11.567 -11.386 1.00 16.59 254 GLU B N 1
ATOM 4333 C CA . GLU B 1 254 ? 2.331 -11.044 -12.724 1.00 17.14 254 GLU B CA 1
ATOM 4334 C C . GLU B 1 254 ? 3.428 -10.078 -13.158 1.00 16.16 254 GLU B C 1
ATOM 4335 O O . GLU B 1 254 ? 3.821 -10.052 -14.328 1.00 13.36 254 GLU B O 1
ATOM 4341 N N . ILE B 1 255 ? 3.923 -9.281 -12.220 1.00 12.93 255 ILE B N 1
ATOM 4342 C CA . ILE B 1 255 ? 4.999 -8.353 -12.542 1.00 16.27 255 ILE B CA 1
ATOM 4343 C C . ILE B 1 255 ? 6.262 -9.147 -12.879 1.00 14.05 255 ILE B C 1
ATOM 4344 O O . ILE B 1 255 ? 6.982 -8.822 -13.821 1.00 13.61 255 ILE B O 1
ATOM 4349 N N . ILE B 1 256 ? 6.524 -10.203 -12.119 1.00 13.82 256 ILE B N 1
ATOM 4350 C CA . ILE B 1 256 ? 7.679 -11.041 -12.402 1.00 14.68 256 ILE B CA 1
ATOM 4351 C C . ILE B 1 256 ? 7.567 -11.640 -13.812 1.00 16.67 256 ILE B C 1
ATOM 4352 O O . ILE B 1 256 ? 8.508 -11.564 -14.604 1.00 13.85 256 ILE B O 1
ATOM 4357 N N . GLU B 1 257 ? 6.412 -12.216 -14.139 1.00 15.44 257 GLU B N 1
ATOM 4358 C CA . GLU B 1 257 ? 6.237 -12.797 -15.468 1.00 17.33 257 GLU B CA 1
ATOM 4359 C C . GLU B 1 257 ? 6.401 -11.763 -16.581 1.00 15.46 257 GLU B C 1
ATOM 4360 O O . GLU B 1 257 ? 7.035 -12.039 -17.602 1.00 15.56 257 GLU B O 1
ATOM 4366 N N . TRP B 1 258 ? 5.839 -10.571 -16.391 1.00 15.19 258 TRP B N 1
ATOM 4367 C CA . TRP B 1 258 ? 5.963 -9.521 -17.396 1.00 13.40 258 TRP B CA 1
ATOM 4368 C C . TRP B 1 258 ? 7.443 -9.153 -17.581 1.00 14.67 258 TRP B C 1
ATOM 4369 O O . TRP B 1 258 ? 7.933 -9.013 -18.705 1.00 14.53 258 TRP B O 1
ATOM 4380 N N . THR B 1 259 ? 8.152 -9.004 -16.465 1.00 12.21 259 THR B N 1
ATOM 4381 C CA . THR B 1 259 ? 9.568 -8.652 -16.486 1.00 12.17 259 THR B CA 1
ATOM 4382 C C . THR B 1 259 ? 10.413 -9.712 -17.193 1.00 13.22 259 THR B C 1
ATOM 4383 O O . THR B 1 259 ? 11.348 -9.386 -17.933 1.00 10.84 259 THR B O 1
ATOM 4387 N N . LYS B 1 260 ? 10.104 -10.983 -16.963 1.00 13.40 260 LYS B N 1
ATOM 4388 C CA . LYS B 1 260 ? 10.868 -12.040 -17.616 1.00 16.62 260 LYS B CA 1
ATOM 4389 C C . LYS B 1 260 ? 10.680 -12.017 -19.129 1.00 14.63 260 LYS B C 1
ATOM 4390 O O . LYS B 1 260 ? 11.619 -12.282 -19.884 1.00 12.78 260 LYS B O 1
ATOM 4396 N N . GLU B 1 261 ? 9.468 -11.701 -19.573 1.00 15.30 261 GLU B N 1
ATOM 4397 C CA . GLU B 1 261 ? 9.185 -11.635 -21.005 1.00 14.22 261 GLU B CA 1
ATOM 4398 C C . GLU B 1 261 ? 9.949 -10.485 -21.642 1.00 12.29 261 GLU B C 1
ATOM 4399 O O . GLU B 1 261 ? 10.463 -10.616 -22.750 1.00 14.44 261 GLU B O 1
ATOM 4405 N N . LYS B 1 262 ? 10.025 -9.361 -20.934 1.00 14.34 262 LYS B N 1
ATOM 4406 C CA . LYS B 1 262 ? 10.723 -8.190 -21.445 1.00 13.69 262 LYS B CA 1
ATOM 4407 C C . LYS B 1 262 ? 12.231 -8.413 -21.530 1.00 13.11 262 LYS B C 1
ATOM 4408 O O . LYS B 1 262 ? 12.865 -7.957 -22.479 1.00 13.99 262 LYS B O 1
ATOM 4414 N N . PHE B 1 263 ? 12.807 -9.112 -20.553 1.00 13.75 263 PHE B N 1
ATOM 4415 C CA . PHE B 1 263 ? 14.242 -9.395 -20.594 1.00 14.04 263 PHE B CA 1
ATOM 4416 C C . PHE B 1 263 ? 14.519 -10.260 -21.827 1.00 15.96 263 PHE B C 1
ATOM 4417 O O . PHE B 1 263 ? 15.494 -10.048 -22.540 1.00 15.51 263 PHE B O 1
ATOM 4425 N N . LYS B 1 264 ? 13.659 -11.249 -22.060 1.00 15.57 264 LYS B N 1
ATOM 4426 C CA . LYS B 1 264 ? 13.807 -12.137 -23.215 1.00 16.41 264 LYS B CA 1
ATOM 4427 C C . LYS B 1 264 ? 13.652 -11.349 -24.509 1.00 15.61 264 LYS B C 1
ATOM 4428 O O . LYS B 1 264 ? 14.450 -11.489 -25.442 1.00 14.62 264 LYS B O 1
ATOM 4434 N N . GLN B 1 265 ? 12.617 -10.514 -24.554 1.00 11.97 265 GLN B N 1
ATOM 4435 C CA . GLN B 1 265 ? 12.336 -9.706 -25.728 1.00 13.40 265 GLN B CA 1
ATOM 4436 C C . GLN B 1 265 ? 13.533 -8.894 -26.217 1.00 14.04 265 GLN B C 1
ATOM 4437 O O . GLN B 1 265 ? 13.753 -8.754 -27.426 1.00 11.72 265 GLN B O 1
ATOM 4443 N N . TYR B 1 266 ? 14.310 -8.356 -25.284 1.00 16.08 266 TYR B N 1
ATOM 4444 C CA . TYR B 1 266 ? 15.449 -7.544 -25.669 1.00 16.10 266 TYR B CA 1
ATOM 4445 C C . TYR B 1 266 ? 16.803 -8.185 -25.383 1.00 17.78 266 TYR B C 1
ATOM 4446 O O . TYR B 1 266 ? 17.825 -7.503 -25.361 1.00 19.16 266 TYR B O 1
ATOM 4455 N N . GLY B 1 267 ? 16.806 -9.500 -25.189 1.00 16.21 267 GLY B N 1
ATOM 4456 C CA . GLY B 1 267 ? 18.043 -10.221 -24.936 1.00 18.05 267 GLY B CA 1
ATOM 4457 C C . GLY B 1 267 ? 18.870 -9.648 -23.799 1.00 17.48 267 GLY B C 1
ATOM 4458 O O . GLY B 1 267 ? 20.098 -9.584 -23.879 1.00 16.27 267 GLY B O 1
ATOM 4459 N N . ILE B 1 268 ? 18.198 -9.243 -22.729 1.00 16.84 268 ILE B N 1
ATOM 4460 C CA . ILE B 1 268 ? 18.879 -8.646 -21.586 1.00 14.33 268 ILE B CA 1
ATOM 4461 C C . ILE B 1 268 ? 19.752 -9.632 -20.818 1.00 16.94 268 ILE B C 1
ATOM 4462 O O . ILE B 1 268 ? 20.801 -9.260 -20.293 1.00 17.24 268 ILE B O 1
ATOM 4467 N N . ILE B 1 269 ? 19.332 -10.893 -20.751 1.00 15.34 269 ILE B N 1
ATOM 4468 C CA . ILE B 1 269 ? 20.109 -11.875 -20.010 1.00 17.01 269 ILE B CA 1
ATOM 4469 C C . ILE B 1 269 ? 21.505 -12.032 -20.609 1.00 17.50 269 ILE B C 1
ATOM 4470 O O . ILE B 1 269 ? 22.507 -11.983 -19.890 1.00 15.70 269 ILE B O 1
ATOM 4475 N N . GLU B 1 270 ? 21.578 -12.213 -21.923 1.00 14.27 270 GLU B N 1
ATOM 4476 C CA . GLU B 1 270 ? 22.877 -12.367 -22.567 1.00 16.88 270 GLU B CA 1
ATOM 4477 C C . GLU B 1 270 ? 23.670 -11.065 -22.494 1.00 16.13 270 GLU B C 1
ATOM 4478 O O . GLU B 1 270 ? 24.884 -11.086 -22.317 1.00 14.67 270 GLU B O 1
ATOM 4484 N N . GLU B 1 271 ? 22.987 -9.932 -22.622 1.00 16.77 271 GLU B N 1
ATOM 4485 C CA . GLU B 1 271 ? 23.667 -8.644 -22.570 1.00 18.72 271 GLU B CA 1
ATOM 4486 C C . GLU B 1 271 ? 24.297 -8.426 -21.193 1.00 17.87 271 GLU B C 1
ATOM 4487 O O . GLU B 1 271 ? 25.417 -7.918 -21.085 1.00 17.27 271 GLU B O 1
ATOM 4493 N N . THR B 1 272 ? 23.582 -8.826 -20.146 1.00 17.41 272 THR B N 1
ATOM 4494 C CA . THR B 1 272 ? 24.073 -8.683 -18.780 1.00 15.21 272 THR B CA 1
ATOM 4495 C C . THR B 1 272 ? 25.264 -9.611 -18.569 1.00 18.34 272 THR B C 1
ATOM 4496 O O . THR B 1 272 ? 26.296 -9.218 -18.008 1.00 17.96 272 THR B O 1
ATOM 4500 N N . LEU B 1 273 ? 25.116 -10.846 -19.029 1.00 14.80 273 LEU B N 1
ATOM 4501 C CA . LEU B 1 273 ? 26.164 -11.844 -18.890 1.00 17.35 273 LEU B CA 1
ATOM 4502 C C . LEU B 1 273 ? 27.464 -11.394 -19.550 1.00 16.53 273 LEU B C 1
ATOM 4503 O O . LEU B 1 273 ? 28.543 -11.560 -18.981 1.00 15.99 273 LEU B O 1
ATOM 4508 N N . LYS B 1 274 ? 27.361 -10.826 -20.748 1.00 18.65 274 LYS B N 1
ATOM 4509 C CA . LYS B 1 274 ? 28.540 -10.352 -21.465 1.00 19.75 274 LYS B CA 1
ATOM 4510 C C . LYS B 1 274 ? 29.251 -9.223 -20.718 1.00 18.86 274 LYS B C 1
ATOM 4511 O O . LYS B 1 274 ? 30.475 -9.107 -20.771 1.00 18.37 274 LYS B O 1
ATOM 4517 N N . THR B 1 275 ? 28.492 -8.387 -20.021 1.00 17.57 275 THR B N 1
ATOM 4518 C CA . THR B 1 275 ? 29.105 -7.292 -19.275 1.00 16.11 275 THR B CA 1
ATOM 4519 C C . THR B 1 275 ? 29.995 -7.890 -18.186 1.00 16.93 275 THR B C 1
ATOM 4520 O O . THR B 1 275 ? 31.097 -7.403 -17.938 1.00 16.07 275 THR B O 1
ATOM 4524 N N . ALA B 1 276 ? 29.516 -8.960 -17.554 1.00 14.76 276 ALA B N 1
ATOM 4525 C CA . ALA B 1 276 ? 30.270 -9.639 -16.504 1.00 16.85 276 ALA B CA 1
ATOM 4526 C C . ALA B 1 276 ? 31.494 -10.354 -17.066 1.00 18.10 276 ALA B C 1
ATOM 4527 O O . ALA B 1 276 ? 32.551 -10.367 -16.435 1.00 17.52 276 ALA B O 1
ATOM 4529 N N . GLN B 1 277 ? 31.347 -10.959 -18.246 1.00 19.94 277 GLN B N 1
ATOM 4530 C CA . GLN B 1 277 ? 32.454 -11.674 -18.879 1.00 20.77 277 GLN B CA 1
ATOM 4531 C C . GLN B 1 277 ? 33.638 -10.749 -19.156 1.00 20.16 277 GLN B C 1
ATOM 4532 O O . GLN B 1 277 ? 34.789 -11.187 -19.142 1.00 20.05 277 GLN B O 1
ATOM 4538 N N . VAL B 1 278 ? 33.361 -9.475 -19.414 1.00 18.63 278 VAL B N 1
ATOM 4539 C CA . VAL B 1 278 ? 34.436 -8.519 -19.659 1.00 20.22 278 VAL B CA 1
ATOM 4540 C C . VAL B 1 278 ? 35.305 -8.471 -18.407 1.00 19.56 278 VAL B C 1
ATOM 4541 O O . VAL B 1 278 ? 36.528 -8.564 -18.478 1.00 19.73 278 VAL B O 1
ATOM 4545 N N . TYR B 1 279 ? 34.661 -8.337 -17.254 1.00 18.24 279 TYR B N 1
ATOM 4546 C CA . TYR B 1 279 ? 35.386 -8.291 -15.991 1.00 17.94 279 TYR B CA 1
ATOM 4547 C C . TYR B 1 279 ? 36.080 -9.611 -15.690 1.00 17.90 279 TYR B C 1
ATOM 4548 O O . TYR B 1 279 ? 37.196 -9.629 -15.179 1.00 19.86 279 TYR B O 1
ATOM 4557 N N . SER B 1 280 ? 35.418 -10.716 -16.002 1.00 19.76 280 SER B N 1
ATOM 4558 C CA . SER B 1 280 ? 35.995 -12.030 -15.760 1.00 21.73 280 SER B CA 1
ATOM 4559 C C . SER B 1 280 ? 37.283 -12.175 -16.565 1.00 22.71 280 SER B C 1
ATOM 4560 O O . SER B 1 280 ? 38.282 -12.703 -16.068 1.00 20.65 280 SER B O 1
ATOM 4563 N N . LYS B 1 281 ? 37.249 -11.705 -17.809 1.00 23.03 281 LYS B N 1
ATOM 4564 C CA . LYS B 1 281 ? 38.412 -11.767 -18.688 1.00 24.92 281 LYS B CA 1
ATOM 4565 C C . LYS B 1 281 ? 39.535 -10.907 -18.119 1.00 24.32 281 LYS B C 1
ATOM 4566 O O . LYS B 1 281 ? 40.695 -11.320 -18.110 1.00 21.89 281 LYS B O 1
ATOM 4572 N N . LYS B 1 282 ? 39.186 -9.717 -17.639 1.00 25.77 282 LYS B N 1
ATOM 4573 C CA . LYS B 1 282 ? 40.176 -8.816 -17.055 1.00 26.29 282 LYS B CA 1
ATOM 4574 C C . LYS B 1 282 ? 40.831 -9.471 -15.840 1.00 27.45 282 LYS B C 1
ATOM 4575 O O . LYS B 1 282 ? 42.043 -9.368 -15.653 1.00 27.44 282 LYS B O 1
ATOM 4581 N N . ALA B 1 283 ? 40.038 -10.167 -15.027 1.00 23.67 283 ALA B N 1
ATOM 4582 C CA . ALA B 1 283 ? 40.581 -10.836 -13.847 1.00 24.19 283 ALA B CA 1
ATOM 4583 C C . ALA B 1 283 ? 41.637 -11.866 -14.257 1.00 25.43 283 ALA B C 1
ATOM 4584 O O . ALA B 1 283 ? 42.760 -11.866 -13.747 1.00 25.16 283 ALA B O 1
ATOM 4586 N N . LEU B 1 284 ? 41.267 -12.745 -15.180 1.00 30.15 284 LEU B N 1
ATOM 4587 C CA . LEU B 1 284 ? 42.175 -13.776 -15.662 1.00 31.96 284 LEU B CA 1
ATOM 4588 C C . LEU B 1 284 ? 43.415 -13.131 -16.273 1.00 32.57 284 LEU B C 1
ATOM 4589 O O . LEU B 1 284 ? 44.531 -13.626 -16.112 1.00 33.01 284 LEU B O 1
ATOM 4594 N N . GLU B 1 285 ? 43.204 -12.023 -16.972 1.00 29.71 285 GLU B N 1
ATOM 4595 C CA . GLU B 1 285 ? 44.287 -11.282 -17.608 1.00 32.75 285 GLU B CA 1
ATOM 4596 C C . GLU B 1 285 ? 45.309 -10.844 -16.559 1.00 32.10 285 GLU B C 1
ATOM 4597 O O . GLU B 1 285 ? 46.511 -11.063 -16.713 1.00 30.98 285 GLU B O 1
ATOM 4603 N N . ALA B 1 286 ? 44.813 -10.234 -15.487 1.00 26.54 286 ALA B N 1
ATOM 4604 C CA . ALA B 1 286 ? 45.652 -9.741 -14.400 1.00 26.33 286 ALA B CA 1
ATOM 4605 C C . ALA B 1 286 ? 46.613 -10.786 -13.844 1.00 26.87 286 ALA B C 1
ATOM 4606 O O . ALA B 1 286 ? 47.770 -10.481 -13.565 1.00 27.92 286 ALA B O 1
ATOM 4608 N N . ILE B 1 287 ? 46.139 -12.015 -13.679 1.00 30.12 287 ILE B N 1
ATOM 4609 C CA . ILE B 1 287 ? 46.978 -13.078 -13.141 1.00 32.93 287 ILE B CA 1
ATOM 4610 C C . ILE B 1 287 ? 47.560 -13.990 -14.221 1.00 35.44 287 ILE B C 1
ATOM 4611 O O . ILE B 1 287 ? 47.96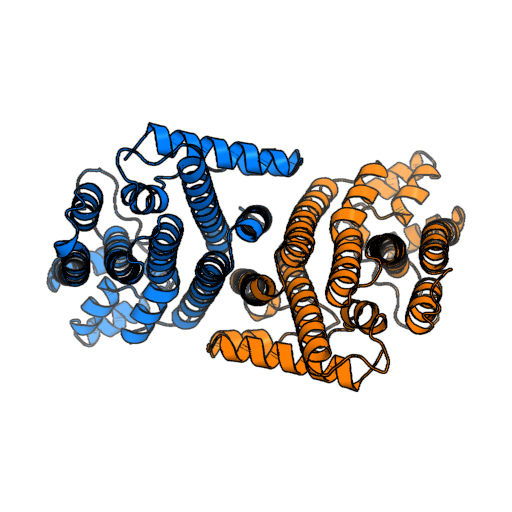9 -15.116 -13.936 1.00 35.95 287 ILE B O 1
ATOM 4616 N N . LYS B 1 288 ? 47.596 -13.496 -15.454 1.00 39.50 288 LYS B N 1
ATOM 4617 C CA . LYS B 1 288 ? 48.133 -14.258 -16.578 1.00 42.90 288 LYS B CA 1
ATOM 4618 C C . LYS B 1 288 ? 49.549 -14.705 -16.224 1.00 44.25 288 LYS B C 1
ATOM 4619 O O . LYS B 1 288 ? 49.893 -15.883 -16.346 1.00 44.49 288 LYS B O 1
ATOM 4625 N N . GLY B 1 289 ? 50.359 -13.752 -15.772 1.00 56.16 289 GLY B N 1
ATOM 4626 C CA . GLY B 1 289 ? 51.732 -14.044 -15.402 1.00 58.40 289 GLY B CA 1
ATOM 4627 C C . GLY B 1 289 ? 51.869 -15.172 -14.398 1.00 59.39 289 GLY B C 1
ATOM 4628 O O . GLY B 1 289 ? 52.635 -16.111 -14.611 1.00 60.12 289 GLY B O 1
ATOM 4629 N N . GLU B 1 290 ? 51.128 -15.080 -13.298 1.00 62.29 290 GLU B N 1
ATOM 4630 C CA . GLU B 1 290 ? 51.173 -16.104 -12.262 1.00 61.60 290 GLU B CA 1
ATOM 4631 C C . GLU B 1 290 ? 50.587 -17.391 -12.828 1.00 60.07 290 GLU B C 1
ATOM 4632 O O . GLU B 1 290 ? 50.152 -17.426 -13.979 1.00 61.36 290 GLU B O 1
ATOM 4638 N N . ASN B 1 291 ? 50.577 -18.446 -12.024 1.00 37.60 291 ASN B N 1
ATOM 4639 C CA . ASN B 1 291 ? 50.031 -19.726 -12.459 1.00 35.82 291 ASN B CA 1
ATOM 4640 C C . ASN B 1 291 ? 49.144 -20.256 -11.347 1.00 33.30 291 ASN B C 1
ATOM 4641 O O . ASN B 1 291 ? 49.329 -21.372 -10.855 1.00 32.19 291 ASN B O 1
ATOM 4646 N N . ASN B 1 292 ? 48.171 -19.442 -10.957 1.00 34.04 292 ASN B N 1
ATOM 4647 C CA . ASN B 1 292 ? 47.258 -19.800 -9.883 1.00 32.12 292 ASN B CA 1
ATOM 4648 C C . ASN B 1 292 ? 46.003 -20.488 -10.405 1.00 31.39 292 ASN B C 1
ATOM 4649 O O . ASN B 1 292 ? 45.066 -19.831 -10.862 1.00 29.67 292 ASN B O 1
ATOM 4654 N N . LEU B 1 293 ? 45.990 -21.814 -10.321 1.00 35.37 293 LEU B N 1
ATOM 4655 C CA . LEU B 1 293 ? 44.865 -22.612 -10.793 1.00 35.97 293 LEU B CA 1
ATOM 4656 C C . LEU B 1 293 ? 43.579 -22.373 -10.006 1.00 35.24 293 LEU B C 1
ATOM 4657 O O . LEU B 1 293 ? 42.493 -22.356 -10.582 1.00 34.35 293 LEU B O 1
ATOM 4662 N N . ILE B 1 294 ? 43.702 -22.197 -8.693 1.00 36.11 294 ILE B N 1
ATOM 4663 C CA . ILE B 1 294 ? 42.534 -21.963 -7.847 1.00 35.74 294 ILE B CA 1
ATOM 4664 C C . ILE B 1 294 ? 41.797 -20.682 -8.243 1.00 34.40 294 ILE B C 1
ATOM 4665 O O . ILE B 1 294 ? 40.578 -20.696 -8.424 1.00 33.66 294 ILE B O 1
ATOM 4670 N N . LEU B 1 295 ? 42.534 -19.582 -8.378 1.00 26.87 295 LEU B N 1
ATOM 4671 C CA . LEU B 1 295 ? 41.934 -18.304 -8.755 1.00 26.56 295 LEU B CA 1
ATOM 4672 C C . LEU B 1 295 ? 41.350 -18.323 -10.155 1.00 28.01 295 LEU B C 1
ATOM 4673 O O . LEU B 1 295 ? 40.309 -17.705 -10.414 1.00 26.67 295 LEU B O 1
ATOM 4678 N N . GLU B 1 296 ? 42.042 -19.011 -11.061 1.00 30.75 296 GLU B N 1
ATOM 4679 C CA . GLU B 1 296 ? 41.588 -19.113 -12.432 1.00 33.47 296 GLU B CA 1
ATOM 4680 C C . GLU B 1 296 ? 40.335 -19.952 -12.430 1.00 34.28 296 GLU B C 1
ATOM 4681 O O . GLU B 1 296 ? 39.416 -19.661 -13.157 1.00 34.83 296 GLU B O 1
ATOM 4687 N N . LYS B 1 297 ? 40.282 -20.948 -11.556 1.00 38.45 297 LYS B N 1
ATOM 4688 C CA . LYS B 1 297 ? 39.121 -21.824 -11.427 1.00 40.34 297 LYS B CA 1
ATOM 4689 C C . LYS B 1 297 ? 37.907 -21.017 -10.968 1.00 40.64 297 LYS B C 1
ATOM 4690 O O . LYS B 1 297 ? 36.828 -21.112 -11.553 1.00 40.47 297 LYS B O 1
ATOM 4696 N N . LEU B 1 298 ? 38.099 -20.220 -9.920 1.00 39.45 298 LEU B N 1
ATOM 4697 C CA . LEU B 1 298 ? 37.027 -19.396 -9.364 1.00 38.74 298 LEU B CA 1
ATOM 4698 C C . LEU B 1 298 ? 36.571 -18.275 -10.296 1.00 38.49 298 LEU B C 1
ATOM 4699 O O . LEU B 1 298 ? 35.384 -17.949 -10.349 1.00 39.19 298 LEU B O 1
ATOM 4704 N N . ALA B 1 299 ? 37.513 -17.678 -11.019 1.00 35.87 299 ALA B N 1
ATOM 4705 C CA . ALA B 1 299 ? 37.193 -16.590 -11.934 1.00 37.24 299 ALA B CA 1
ATOM 4706 C C . ALA B 1 299 ? 36.393 -17.075 -13.138 1.00 39.46 299 ALA B C 1
ATOM 4707 O O . ALA B 1 299 ? 35.625 -16.314 -13.732 1.00 39.14 299 ALA B O 1
ATOM 4709 N N . GLN B 1 300 ? 36.576 -18.341 -13.500 1.00 48.47 300 GLN B N 1
ATOM 4710 C CA . GLN B 1 300 ? 35.861 -18.916 -14.634 1.00 49.48 300 GLN B CA 1
ATOM 4711 C C . GLN B 1 300 ? 34.492 -19.415 -14.188 1.00 49.20 300 GLN B C 1
ATOM 4712 O O . GLN B 1 300 ? 33.497 -19.237 -14.889 1.00 49.85 300 GLN B O 1
ATOM 4718 N N . ASP B 1 301 ? 34.454 -20.029 -13.010 1.00 34.94 301 ASP B N 1
ATOM 4719 C CA . ASP B 1 301 ? 33.224 -20.587 -12.458 1.00 36.29 301 ASP B CA 1
ATOM 4720 C C . ASP B 1 301 ? 32.151 -19.572 -12.078 1.00 36.80 301 ASP B C 1
ATOM 4721 O O . ASP B 1 301 ? 30.964 -19.894 -12.083 1.00 36.80 301 ASP B O 1
ATOM 4726 N N . VAL B 1 302 ? 32.550 -18.353 -11.736 1.00 44.21 302 VAL B N 1
ATOM 4727 C CA . VAL B 1 302 ? 31.557 -17.350 -11.368 1.00 45.45 302 VAL B CA 1
ATOM 4728 C C . VAL B 1 302 ? 30.677 -16.991 -12.561 1.00 45.48 302 VAL B C 1
ATOM 4729 O O . VAL B 1 302 ? 29.493 -16.699 -12.407 1.00 45.68 302 VAL B O 1
ATOM 4733 N N . ILE B 1 303 ? 31.261 -17.028 -13.753 1.00 40.56 303 ILE B N 1
ATOM 4734 C CA . ILE B 1 303 ? 30.537 -16.686 -14.972 1.00 41.75 303 ILE B CA 1
ATOM 4735 C C . ILE B 1 303 ? 29.558 -17.748 -15.482 1.00 43.76 303 ILE B C 1
ATOM 4736 O O . ILE B 1 303 ? 28.636 -17.434 -16.237 1.00 44.51 303 ILE B O 1
ATOM 4741 N N . SER B 1 304 ? 29.742 -18.996 -15.068 1.00 54.81 304 SER B N 1
ATOM 4742 C CA . SER B 1 304 ? 28.853 -20.069 -15.508 1.00 56.51 304 SER B CA 1
ATOM 4743 C C . SER B 1 304 ? 27.823 -20.376 -14.425 1.00 58.18 304 SER B C 1
ATOM 4744 O O . SER B 1 304 ? 27.669 -21.526 -14.016 1.00 58.63 304 SER B O 1
ATOM 4747 N N . ARG B 1 305 ? 27.127 -19.338 -13.968 1.00 63.72 305 ARG B N 1
ATOM 4748 C CA . ARG B 1 305 ? 26.112 -19.465 -12.925 1.00 65.13 305 ARG B CA 1
ATOM 4749 C C . ARG B 1 305 ? 26.713 -19.587 -11.535 1.00 65.80 305 ARG B C 1
ATOM 4750 O O . ARG B 1 305 ? 27.515 -18.748 -11.124 1.00 66.34 305 ARG B O 1
#

Sequence (594 aa):
MQEKQLKAIQNKIASWIKEIESGFIDELFSKIGPSKMLRSKLMLALLNEKTDAILLDKALNLCTIVEMIQTASLLHDDVIGNFNAVMLGDVFYSKAFFELSKMGELIAQALSNAVLRLSRGEIEDVFVGECFNSDKQKYWRILEDKTAHFIEASLKSMAILLNKDAKIYADFGLNFGMAFQIIDDLLDITQDAKTLGKPNFSDFKEGKTTLPYLLLYEKLNQHDQGLLISYFKQDSHEIIEWTKEKFKQYGIIEETLKTAQVYSKKALEAIKGENNLILEKLAQDVISRMQEKQLKAIQNKIASWIKEIESGFIDELFSKIGPSKMLRSKLMLALLNEKTDAILLDKALNLCTIVEMIQTASLLHDDVIDKATMRRKLPSINALFGNFNAVMLGDVFYSKAFFELSKMGELIAQALSNAVLRLSRGEIEDVFVGECFNSDKQKYWRILEDKTAHFIEASLKSMAILLNKDAKIYADFGLNFGMAFQIIDDLLDITQDAKTLGKPNFSDFKEGKTTLPYLLLYEKLNQHDQGLLISYFKQDSHEIIEWTKEKFKQYGIIEETLKTAQVYSKKALEAIKGENNLILEKLAQDVISR

Foldseek 3Di:
DPVVLVVVLVVVLVVLQCVVVDPLLNVLVVPDDDDPLPLLLLLVLPDDPCDDPVLSVVSSLLSSLLVLLVQLVVLVVVVCVPCSSVVNSVVSNVSSLVSLVPPDDVLSCLQVVLSVQLVVLSVLQLVLLPAADLDVVSVQSSLQSNWQSSSLSSNLSSCVSVVHPSVLSSLLSNLLSSLLVLVVVLQQQDDDDDDDDHHPVVAQLSSHCHQLNNVLLVPDDPVVVVVSRVCGNPDDVVNSVVSNVSSVVPVSSVVSLVVSVVSLVSSCVSCVVPPRVSSNVSSVVSSRD/DDVVLVVVLVVVLVVLQVVVVDPVLVVLVVQDDDDPLPLLLLLVLVDDPPDDPVLSVVSSLLSSLLVLLVQLLVLLLCLVLVPQDDPNGGHSCVVPNSVCSNVSSVVSNVSSLVSVVVLDDVLSCLQVVLSVLLVVLSVLQVVLLPADDLDVVSQQSSLQSNWQSNSLSSNLSSCVSVVHDSVLRSQLSNLLRSLLVLLVVLQQQDDQVPDPDHRVVPAQLSRHCHQLNNVLLVVDDPVVVVVSRVCRNPDDPVVSVVSNVSCVVVVSSVVSLVVSVVSLVSSCVSCVVPDRPSSPVSSVVSSND

Radius of gyration: 26.63 Å; Cα contacts (8 Å, |Δi|>4): 818; chains: 2; bounding box: 55×55×78 Å

B-factor: mean 28.23, std 14.11, range [8.96, 98.34]

Secondary structure (DSSP, 8-state):
--HHHHHHHHHHHHHHHHTT--HHHHHHHTTPPP---HHHHHHHTT--TT--HHHHHHHHHHHHHHHHHHHHHHHHHHT---SHHHHHHHHHHHHHHHHHTTS-HHHHHHHHHHHHHHHHHHHHHHHHTTS----HHHHHHHHIIIIIHHHHHHHHHHHHHTTS-HHHHHHHHHHHHHHHHHHHHHHTTS--TT--------TGGGT---HHHHHHHTTS-HHHHHHHHHTTT---HHHHHHHHHHHHHTTHHHHHHHHHHHHHHHHHHHTTTT--HHHHHHHHHHH--/--HHHHHHHHHHHHHHHHTT--HHHHHHHTTS-----HHHHHHHTT--TT--HHHHHHHHHHHHHHHHHHHHHHHHHHHHTT-SEETTEE-HHHHHHHHHHHHHHHHHHHHHHHHHTTS-HHHHHHHHHHHHHHHHHHHHHHHHTTS----HHHHHHHHIIIIIHHHHHHHHHHHHHTT--HHHHHHHHHHHHHHHHHHHHHHHHS--TT-SSPP---TGGGT---HHHHHHHTTS-HHHHHHHHHTTT---HHHHHHHHHHHHHTTHHHHHHHHHHHHHHHHHHHTSSS--HHHHHHHHHTT--

Organism: Helicobacter pylori (strain ATCC 700392 / 26695) (NCBI:txid85962)

Solvent-accessible surface area: 26713 Å² total; per-residue (Å²): 74,56,142,165,29,26,116,36,0,89,80,42,19,25,51,18,1,138,99,3,127,5,57,66,0,58,103,20,49,76,166,58,51,132,71,168,17,30,23,0,45,1,0,5,9,4,28,86,177,178,28,80,77,128,49,54,65,100,0,16,36,0,0,0,0,0,5,0,0,29,24,0,14,95,20,0,35,100,32,118,96,84,45,38,6,2,4,5,0,18,0,2,14,3,9,0,12,34,18,0,11,98,31,45,91,124,6,4,34,17,0,0,53,2,2,12,60,9,0,31,0,17,0,2,20,42,36,23,8,118,84,30,14,62,63,70,129,103,11,34,113,8,1,56,1,41,12,0,26,5,0,32,11,2,0,85,0,0,0,49,30,17,137,63,74,25,135,37,7,10,59,0,0,46,16,2,0,10,0,58,14,0,5,68,5,9,36,16,7,36,87,42,64,201,84,156,57,72,24,115,12,34,20,10,76,71,2,60,12,7,2,0,3,1,9,0,46,92,94,12,81,163,127,9,46,41,54,0,76,68,31,24,92,95,108,42,161,103,14,35,89,32,1,59,118,32,3,164,106,56,40,0,53,85,56,0,51,114,32,0,57,85,42,7,132,104,0,46,96,22,0,147,67,70,119,20,128,66,0,52,117,25,0,95,57,14,28,85,117,74,74,139,166,28,18,85,33,0,90,74,43,23,27,56,19,2,141,99,3,130,4,57,61,0,61,80,0,52,74,102,48,41,117,56,112,19,16,25,0,37,1,0,3,9,3,30,94,171,176,28,81,79,122,46,55,64,88,0,18,34,0,0,0,0,0,5,0,5,30,24,0,14,42,9,8,23,8,0,14,51,140,26,92,92,86,137,161,108,51,3,8,18,56,74,39,34,60,15,7,0,0,3,0,0,3,0,3,32,0,11,0,12,37,16,3,13,105,26,37,96,127,5,4,45,19,0,4,54,2,20,13,59,15,9,31,0,22,0,5,21,51,31,22,9,119,82,29,13,59,58,66,128,97,12,39,102,13,10,52,1,52,14,0,29,2,1,37,10,1,0,85,0,0,0,46,29,19,140,59,65,25,154,35,5,10,65,0,0,47,4,4,0,8,0,57,30,0,5,70,8,0,52,14,3,25,73,34,98,172,68,176,49,163,28,116,13,30,20,10,78,78,1,58,12,7,2,0,4,1,13,0,46,91,95,12,83,162,128,10,42,39,52,0,78,65,48,23,96,88,106,40,121,118,26,46,62,43,2,55,110,29,2,159,102,62,38,0,39,87,54,0,33,110,36,0,57,82,42,8,142,103,0,44,102,21,0,145,75,56,134,18,126,73,0,48,120,32,1,96,66,18,22,77,71

CATH classification: 1.10.600.10